Protein AF-0000000083251531 (afdb_homodimer)

Organism: NCBI:txid582686

InterPro domains:
  IPR017792 Urea amidolyase associated protein 1 [TIGR03425] (3-234)
  IPR018959 Domain of unknown function DUF1989 [PF09347] (8-179)

Secondary structure (DSSP, 8-state):
--EEEEEEE-TT-EEEEEE-TTEEEEEEESSTT--EEEEEEETT-TTSBB-HHHHHHHHTBSSB-TT-EEEBTTS-EEEEEEEESSS-BBSSS----HHHHHHHH----HHHHGGG----HHHHHHHHHHHTT--GGG----EEET--EEE-TTSBEEE-TT-S-TT-EEEEEESS-EEEEEE----TT---SS-----EEEEEEEPPPPPTT-TTTTS-HHHHHHHHHHHHHHHHH-/--EEEEEEE-TT-EEEEEE-TTEEEEEEESSTT--EEEEEEETT-TTSBB-HHHHHHHHTBSSB-TT-EEEBTTS-EEEEEEEESSS-BBSSS----HHHHHHHH----HHHHGGG----HHHHHHHHHHHTT--GGG----EEET--EEE-TTSBEEE-TT-S-TT-EEEEEESS-EEEEEE----TT---SS-----EEEEEEEPPPPPTT-TTTTS-HHHHHHHHHHHHHHHHH-

pLDDT: mean 90.86, std 8.74, range [51.09, 98.69]

Structure (mmCIF, N/CA/C/O backbone):
data_AF-0000000083251531-model_v1
#
loop_
_entity.id
_entity.type
_entity.pdbx_description
1 polymer 'DUF1989 domain-containing protein'
#
loop_
_atom_site.group_PDB
_atom_site.id
_atom_site.type_symbol
_atom_site.label_atom_id
_atom_site.label_alt_id
_atom_site.label_comp_id
_atom_site.label_asym_id
_atom_site.label_entity_id
_atom_site.label_seq_id
_atom_site.pdbx_PDB_ins_code
_atom_site.Cartn_x
_atom_site.Cartn_y
_atom_site.Cartn_z
_atom_site.occupancy
_atom_site.B_iso_or_equiv
_atom_site.auth_seq_id
_atom_site.auth_comp_id
_atom_site.auth_asym_id
_atom_site.auth_atom_id
_atom_site.pdbx_PDB_model_num
ATOM 1 N N . MET A 1 1 ? 8.195 30.828 14.789 1 70.19 1 MET A N 1
ATOM 2 C CA . MET A 1 1 ? 7.977 30.672 13.359 1 70.19 1 MET A CA 1
ATOM 3 C C . MET A 1 1 ? 6.547 31.047 12.984 1 70.19 1 MET A C 1
ATOM 5 O O . MET A 1 1 ? 5.598 30.625 13.648 1 70.19 1 MET A O 1
ATOM 9 N N . ASP A 1 2 ? 6.375 32.062 12.141 1 84.94 2 ASP A N 1
ATOM 10 C CA . ASP A 1 2 ? 5.082 32.688 11.883 1 84.94 2 ASP A CA 1
ATOM 11 C C . ASP A 1 2 ? 4.25 31.844 10.914 1 84.94 2 ASP A C 1
ATOM 13 O O . ASP A 1 2 ? 4.781 31.297 9.938 1 84.94 2 ASP A O 1
ATOM 17 N N . VAL A 1 3 ? 2.998 31.719 11.297 1 91.94 3 VAL A N 1
ATOM 18 C CA . VAL A 1 3 ? 2.023 31.016 10.461 1 91.94 3 VAL A CA 1
ATOM 19 C C . VAL A 1 3 ? 1.716 31.859 9.227 1 91.94 3 VAL A C 1
ATOM 21 O O . VAL A 1 3 ? 1.372 33.031 9.336 1 91.94 3 VAL A O 1
ATOM 24 N N . ILE A 1 4 ? 1.889 31.328 8.07 1 92.62 4 ILE A N 1
ATOM 25 C CA . ILE A 1 4 ? 1.668 32 6.789 1 92.62 4 ILE A CA 1
ATOM 26 C C . ILE A 1 4 ? 0.224 31.781 6.34 1 92.62 4 ILE A C 1
ATOM 28 O O . ILE A 1 4 ? -0.345 32.625 5.648 1 92.62 4 ILE A O 1
ATOM 32 N N . TRP A 1 5 ? -0.348 30.703 6.641 1 95.06 5 TRP A N 1
ATOM 33 C CA . TRP A 1 5 ? -1.684 30.281 6.234 1 95.06 5 TRP A CA 1
ATOM 34 C C . TRP A 1 5 ? -2.254 29.266 7.215 1 95.06 5 TRP A C 1
ATOM 36 O O . TRP A 1 5 ? -1.509 28.484 7.812 1 95.06 5 TRP A O 1
ATOM 46 N N . ASN A 1 6 ? -3.535 29.328 7.508 1 96.44 6 ASN A N 1
ATOM 47 C CA . ASN A 1 6 ? -4.16 28.312 8.352 1 96.44 6 ASN A CA 1
ATOM 48 C C . ASN A 1 6 ? -5.617 28.078 7.961 1 96.44 6 ASN A C 1
ATOM 50 O O . ASN A 1 6 ? -6.234 28.922 7.312 1 96.44 6 ASN A O 1
ATOM 54 N N . THR A 1 7 ? -6.125 26.969 8.234 1 97.25 7 THR A N 1
ATOM 55 C CA . THR A 1 7 ? -7.531 26.594 8.086 1 97.25 7 THR A CA 1
ATOM 56 C C . THR A 1 7 ? -7.914 25.5 9.086 1 97.25 7 THR A C 1
ATOM 58 O O . THR A 1 7 ? -7.055 24.969 9.789 1 97.25 7 THR A O 1
ATOM 61 N N . VAL A 1 8 ? -9.148 25.312 9.305 1 97.69 8 VAL A N 1
ATOM 62 C CA . VAL A 1 8 ? -9.672 24.188 10.086 1 97.69 8 VAL A CA 1
ATOM 63 C C . VAL A 1 8 ? -10.5 23.281 9.18 1 97.69 8 VAL A C 1
ATOM 65 O O . VAL A 1 8 ? -11.414 23.734 8.492 1 97.69 8 VAL A O 1
ATOM 68 N N . ILE A 1 9 ? -10.117 22.031 9.125 1 97.38 9 ILE A N 1
ATOM 69 C CA . ILE A 1 9 ? -10.93 21.047 8.43 1 97.38 9 ILE A CA 1
ATOM 70 C C . ILE A 1 9 ? -11.93 20.422 9.398 1 97.38 9 ILE A C 1
ATOM 72 O O . ILE A 1 9 ? -11.547 19.656 10.297 1 97.38 9 ILE A O 1
ATOM 76 N N . GLU A 1 10 ? -13.164 20.703 9.188 1 95.75 10 GLU A N 1
ATOM 77 C CA . GLU A 1 10 ? -14.219 20.203 10.062 1 95.75 10 GLU A CA 1
ATOM 78 C C . GLU A 1 10 ? -14.414 18.703 9.883 1 95.75 10 GLU A C 1
ATOM 80 O O . GLU A 1 10 ? -13.914 18.125 8.922 1 95.75 10 GLU A O 1
ATOM 85 N N . ALA A 1 11 ? -15.141 18.094 10.852 1 93.62 11 ALA A N 1
ATOM 86 C CA . ALA A 1 11 ? -15.477 16.672 10.75 1 93.62 11 ALA A CA 1
ATOM 87 C C . ALA A 1 11 ? -16.094 16.359 9.391 1 93.62 11 ALA A C 1
ATOM 89 O O . ALA A 1 11 ? -17.031 17.031 8.953 1 93.62 11 ALA A O 1
ATOM 90 N N . GLY A 1 12 ? -15.484 15.383 8.734 1 94 12 GLY A N 1
ATOM 91 C CA . GLY A 1 12 ? -15.992 14.992 7.426 1 94 12 GLY A CA 1
ATOM 92 C C . GLY A 1 12 ? -15.477 15.875 6.305 1 94 12 GLY A C 1
ATOM 93 O O . GLY A 1 12 ? -15.664 15.555 5.125 1 94 12 GLY A O 1
ATOM 94 N N . GLY A 1 13 ? -14.75 16.891 6.629 1 94.94 13 GLY A N 1
ATOM 95 C CA . GLY A 1 13 ? -14.297 17.859 5.641 1 94.94 13 GLY A CA 1
ATOM 96 C C . GLY A 1 13 ? -13.125 17.359 4.812 1 94.94 13 GLY A C 1
ATOM 97 O O . GLY A 1 13 ? -12.602 16.281 5.059 1 94.94 13 GLY A O 1
ATOM 98 N N . LYS A 1 14 ? -12.758 18.125 3.781 1 97 14 LYS A N 1
ATOM 99 C CA . LYS A 1 14 ? -11.656 17.844 2.869 1 97 14 LYS A CA 1
ATOM 100 C C . LYS A 1 14 ? -10.93 19.141 2.473 1 97 14 LYS A C 1
ATOM 102 O O . LYS A 1 14 ? -11.477 20.234 2.631 1 97 14 LYS A O 1
ATOM 107 N N . TRP A 1 15 ? -9.75 18.984 2.02 1 96.38 15 TRP A N 1
ATOM 108 C CA . TRP A 1 15 ? -8.961 20.125 1.553 1 96.38 15 TRP A CA 1
ATOM 109 C C . TRP A 1 15 ? -7.812 19.656 0.665 1 96.38 15 TRP A C 1
ATOM 111 O O . TRP A 1 15 ? -7.273 18.562 0.859 1 96.38 15 TRP A O 1
ATOM 121 N N . SER A 1 16 ? -7.465 20.422 -0.332 1 97.12 16 SER A N 1
ATOM 122 C CA . SER A 1 16 ? -6.258 20.172 -1.119 1 97.12 16 SER A CA 1
ATOM 123 C C . SER A 1 16 ? -5.543 21.484 -1.439 1 97.12 16 SER A C 1
ATOM 125 O O . SER A 1 16 ? -6.172 22.547 -1.524 1 97.12 16 SER A O 1
ATOM 127 N N . GLY A 1 17 ? -4.238 21.391 -1.569 1 95.75 17 GLY A N 1
ATOM 128 C CA . GLY A 1 17 ? -3.461 22.578 -1.898 1 95.75 17 GLY A CA 1
ATOM 129 C C . GLY A 1 17 ? -2.045 22.266 -2.338 1 95.75 17 GLY A C 1
ATOM 130 O O . GLY A 1 17 ? -1.469 21.25 -1.91 1 95.75 17 GLY A O 1
ATOM 131 N N . ARG A 1 18 ? -1.569 23.125 -3.174 1 96.56 18 ARG A N 1
ATOM 132 C CA . ARG A 1 18 ? -0.159 23.062 -3.543 1 96.56 18 ARG A CA 1
ATOM 133 C C . ARG A 1 18 ? 0.705 23.781 -2.51 1 96.56 18 ARG A C 1
ATOM 135 O O . ARG A 1 18 ? 0.4 24.906 -2.109 1 96.56 18 ARG A O 1
ATOM 142 N N . ILE A 1 19 ? 1.673 23.094 -2.045 1 97.12 19 ILE A N 1
ATOM 143 C CA . ILE A 1 19 ? 2.576 23.656 -1.041 1 97.12 19 ILE A CA 1
ATOM 144 C C . ILE A 1 19 ? 4.012 23.594 -1.558 1 97.12 19 ILE A C 1
ATOM 146 O O . ILE A 1 19 ? 4.484 22.547 -1.991 1 97.12 19 ILE A O 1
ATOM 150 N N . SER A 1 20 ? 4.691 24.672 -1.436 1 96.62 20 SER A N 1
ATOM 151 C CA . SER A 1 20 ? 6.062 24.766 -1.937 1 96.62 20 SER A CA 1
ATOM 152 C C . SER A 1 20 ? 7.023 23.984 -1.04 1 96.62 20 SER A C 1
ATOM 154 O O . SER A 1 20 ? 6.746 23.781 0.142 1 96.62 20 SER A O 1
ATOM 156 N N . ARG A 1 21 ? 8.109 23.609 -1.673 1 96.88 21 ARG A N 1
ATOM 157 C CA . ARG A 1 21 ? 9.219 23.047 -0.913 1 96.88 21 ARG A CA 1
ATOM 158 C C . ARG A 1 21 ? 9.68 24.016 0.183 1 96.88 21 ARG A C 1
ATOM 160 O O . ARG A 1 21 ? 9.656 25.234 -0.001 1 96.88 21 ARG A O 1
ATOM 167 N N . GLY A 1 22 ? 10.031 23.469 1.312 1 96.44 22 GLY A N 1
ATOM 168 C CA . GLY A 1 22 ? 10.586 24.281 2.393 1 96.44 22 GLY A CA 1
ATOM 169 C C . GLY A 1 22 ? 9.523 24.891 3.283 1 96.44 22 GLY A C 1
ATOM 170 O O . GLY A 1 22 ? 9.711 25.984 3.812 1 96.44 22 GLY A O 1
ATOM 171 N N . LYS A 1 23 ? 8.398 24.312 3.35 1 97.75 23 LYS A N 1
ATOM 172 C CA . LYS A 1 23 ? 7.336 24.734 4.254 1 97.75 23 LYS A CA 1
ATOM 173 C C . LYS A 1 23 ? 7.09 23.703 5.34 1 97.75 23 LYS A C 1
ATOM 175 O O . LYS A 1 23 ? 7.434 22.531 5.176 1 97.75 23 LYS A O 1
ATOM 180 N N . LEU A 1 24 ? 6.586 24.156 6.461 1 98.19 24 LEU A N 1
ATOM 181 C CA . LEU A 1 24 ? 6.07 23.266 7.5 1 98.19 24 LEU A CA 1
ATOM 182 C C . LEU A 1 24 ? 4.555 23.141 7.41 1 98.19 24 LEU A C 1
ATOM 184 O O . LEU A 1 24 ? 3.852 24.156 7.293 1 98.19 24 LEU A O 1
ATOM 188 N N . LEU A 1 25 ? 4.055 21.984 7.375 1 98.25 25 LEU A N 1
ATOM 189 C CA . LEU A 1 25 ? 2.637 21.656 7.496 1 98.25 25 LEU A CA 1
ATOM 190 C C . LEU A 1 25 ? 2.328 21.078 8.867 1 98.25 25 LEU A C 1
ATOM 192 O O . LEU A 1 25 ? 2.592 19.906 9.117 1 98.25 25 LEU A O 1
ATOM 196 N N . ARG A 1 26 ? 1.769 21.906 9.688 1 98.5 26 ARG A N 1
ATOM 197 C CA . ARG A 1 26 ? 1.453 21.469 11.047 1 98.5 26 ARG A CA 1
ATOM 198 C C . ARG A 1 26 ? -0.025 21.125 11.18 1 98.5 26 ARG A C 1
ATOM 200 O O . ARG A 1 26 ? -0.892 21.922 10.836 1 98.5 26 ARG A O 1
ATOM 207 N N . PHE A 1 27 ? -0.308 19.922 11.602 1 98.62 27 PHE A N 1
ATOM 208 C CA . PHE A 1 27 ? -1.657 19.453 11.898 1 98.62 27 PHE A CA 1
ATOM 209 C C . PHE A 1 27 ? -1.883 19.344 13.398 1 98.62 27 PHE A C 1
ATOM 211 O O . PHE A 1 27 ? -1.073 18.75 14.109 1 98.62 27 PHE A O 1
ATOM 218 N N . THR A 1 28 ? -2.951 19.891 13.883 1 98.38 28 THR A N 1
ATOM 219 C CA . THR A 1 28 ? -3.277 19.828 15.305 1 98.38 28 THR A CA 1
ATOM 220 C C . THR A 1 28 ? -4.699 19.312 15.516 1 98.38 28 THR A C 1
ATOM 222 O O . THR A 1 28 ? -5.652 19.875 14.977 1 98.38 28 THR A O 1
ATOM 225 N N . ALA A 1 29 ? -4.781 18.25 16.25 1 97.12 29 ALA A N 1
ATOM 226 C CA . ALA A 1 29 ? -6.098 17.75 16.641 1 97.12 29 ALA A CA 1
ATOM 227 C C . ALA A 1 29 ? -6.73 18.641 17.703 1 97.12 29 ALA A C 1
ATOM 229 O O . ALA A 1 29 ? -6.199 18.766 18.812 1 97.12 29 ALA A O 1
ATOM 230 N N . THR A 1 30 ? -7.887 19.172 17.422 1 95.06 30 THR A N 1
ATOM 231 C CA . THR A 1 30 ? -8.523 20.062 18.375 1 95.06 30 THR A CA 1
ATOM 232 C C . THR A 1 30 ? -9.188 19.281 19.5 1 95.06 30 THR A C 1
ATOM 234 O O . THR A 1 30 ? -9.312 19.766 20.625 1 95.06 30 THR A O 1
ATOM 237 N N . GLU A 1 31 ? -9.617 18.078 19.25 1 94.88 31 GLU A N 1
ATOM 238 C CA . GLU A 1 31 ? -10.203 17.141 20.203 1 94.88 31 GLU A CA 1
ATOM 239 C C . GLU A 1 31 ? -9.547 15.758 20.094 1 94.88 31 GLU A C 1
ATOM 241 O O . GLU A 1 31 ? -8.766 15.508 19.172 1 94.88 31 GLU A O 1
ATOM 246 N N . ALA A 1 32 ? -9.82 14.922 21.156 1 94.44 32 ALA A N 1
ATOM 247 C CA . ALA A 1 32 ? -9.305 13.555 21.125 1 94.44 32 ALA A CA 1
ATOM 248 C C . ALA A 1 32 ? -9.977 12.734 20.031 1 94.44 32 ALA A C 1
ATOM 250 O O . ALA A 1 32 ? -11.117 13.008 19.656 1 94.44 32 ALA A O 1
ATOM 251 N N . GLY A 1 33 ? -9.234 11.781 19.516 1 93.12 33 GLY A N 1
ATOM 252 C CA . GLY A 1 33 ? -9.82 10.82 18.594 1 93.12 33 GLY A CA 1
ATOM 253 C C . GLY A 1 33 ? -9.742 11.258 17.141 1 93.12 33 GLY A C 1
ATOM 254 O O . GLY A 1 33 ? -10.508 10.773 16.312 1 93.12 33 GLY A O 1
ATOM 255 N N . ALA A 1 34 ? -8.883 12.148 16.812 1 95.56 34 ALA A N 1
ATOM 256 C CA . ALA A 1 34 ? -8.75 12.664 15.445 1 95.56 34 ALA A CA 1
ATOM 257 C C . ALA A 1 34 ? -8.164 11.609 14.516 1 95.56 34 ALA A C 1
ATOM 259 O O . ALA A 1 34 ? -7.406 10.742 14.945 1 95.56 34 ALA A O 1
ATOM 260 N N . ASN A 1 35 ? -8.562 11.633 13.305 1 97.06 35 ASN A N 1
ATOM 261 C CA . ASN A 1 35 ? -7.953 10.969 12.148 1 97.06 35 ASN A CA 1
ATOM 262 C C . ASN A 1 35 ? -7.965 11.867 10.914 1 97.06 35 ASN A C 1
ATOM 264 O O . ASN A 1 35 ? -9.016 12.391 10.531 1 97.06 35 ASN A O 1
ATOM 268 N N . LEU A 1 36 ? -6.859 12.039 10.32 1 98.12 36 LEU A N 1
ATOM 269 C CA . LEU A 1 36 ? -6.746 12.82 9.094 1 98.12 36 LEU A CA 1
ATOM 270 C C . LEU A 1 36 ? -5.969 12.055 8.031 1 98.12 36 LEU A C 1
ATOM 272 O O . LEU A 1 36 ? -4.77 11.82 8.18 1 98.12 36 LEU A O 1
ATOM 276 N N . ALA A 1 37 ? -6.699 11.672 6.938 1 97.81 37 ALA A N 1
ATOM 277 C CA . ALA A 1 37 ? -6.055 10.953 5.84 1 97.81 37 ALA A CA 1
ATOM 278 C C . ALA A 1 37 ? -5.363 11.922 4.883 1 97.81 37 ALA A C 1
ATOM 280 O O . ALA A 1 37 ? -5.953 12.922 4.473 1 97.81 37 ALA A O 1
ATOM 281 N N . LEU A 1 38 ? -4.125 11.555 4.5 1 98.19 38 LEU A N 1
ATOM 282 C CA . LEU A 1 38 ? -3.287 12.43 3.688 1 98.19 38 LEU A CA 1
ATOM 283 C C . LEU A 1 38 ? -2.764 11.695 2.459 1 98.19 38 LEU A C 1
ATOM 285 O O . LEU A 1 38 ? -2.225 10.594 2.572 1 98.19 38 LEU A O 1
ATOM 289 N N . MET A 1 39 ? -2.975 12.273 1.289 1 96.62 39 MET A N 1
ATOM 290 C CA . MET A 1 39 ? -2.275 11.906 0.06 1 96.62 39 MET A CA 1
ATOM 291 C C . MET A 1 39 ? -1.286 12.992 -0.348 1 96.62 39 MET A C 1
ATOM 293 O O . MET A 1 39 ? -1.575 14.18 -0.215 1 96.62 39 MET A O 1
ATOM 297 N N . LEU A 1 40 ? -0.139 12.539 -0.837 1 96.94 40 LEU A N 1
ATOM 298 C CA . LEU A 1 40 ? 0.883 13.477 -1.28 1 96.94 40 LEU A CA 1
ATOM 299 C C . LEU A 1 40 ? 1.337 13.164 -2.701 1 96.94 40 LEU A C 1
ATOM 301 O O . LEU A 1 40 ? 1.586 12 -3.031 1 96.94 40 LEU A O 1
ATOM 305 N N . TYR A 1 41 ? 1.42 14.203 -3.525 1 95.44 41 TYR A N 1
ATOM 306 C CA . TYR A 1 41 ? 1.917 14.133 -4.895 1 95.44 41 TYR A CA 1
ATOM 307 C C . TYR A 1 41 ? 3.01 15.164 -5.137 1 95.44 41 TYR A C 1
ATOM 309 O O . TYR A 1 41 ? 3.053 16.203 -4.469 1 95.44 41 TYR A O 1
ATOM 317 N N . ASN A 1 42 ? 3.902 14.828 -6.059 1 95.19 42 ASN A N 1
ATOM 318 C CA . ASN A 1 42 ? 4.73 15.875 -6.637 1 95.19 42 ASN A CA 1
ATOM 319 C C . ASN A 1 42 ? 3.893 16.906 -7.395 1 95.19 42 ASN A C 1
ATOM 321 O O . ASN A 1 42 ? 3.246 16.562 -8.391 1 95.19 42 ASN A O 1
ATOM 325 N N . ALA A 1 43 ? 3.922 18.125 -6.941 1 94.81 43 ALA A N 1
ATOM 326 C CA . ALA A 1 43 ? 3.055 19.156 -7.512 1 94.81 43 ALA A CA 1
ATOM 327 C C . ALA A 1 43 ? 3.408 19.422 -8.977 1 94.81 43 ALA A C 1
ATOM 329 O O . ALA A 1 43 ? 2.549 19.812 -9.758 1 94.81 43 ALA A O 1
ATOM 330 N N . ASP A 1 44 ? 4.578 19.219 -9.391 1 92.12 44 ASP A N 1
ATOM 331 C CA . ASP A 1 44 ? 5.035 19.547 -10.734 1 92.12 44 ASP A CA 1
ATOM 332 C C . ASP A 1 44 ? 4.875 18.344 -11.672 1 92.12 44 ASP A C 1
ATOM 334 O O . ASP A 1 44 ? 4.957 18.484 -12.891 1 92.12 44 ASP A O 1
ATOM 338 N N . ASP A 1 45 ? 4.719 17.219 -11.188 1 90.62 45 ASP A N 1
ATOM 339 C CA . ASP A 1 45 ? 4.469 15.977 -11.906 1 90.62 45 ASP A CA 1
ATOM 340 C C . ASP A 1 45 ? 3.582 15.039 -11.086 1 90.62 45 ASP A C 1
ATOM 342 O O . ASP A 1 45 ? 4.082 14.164 -10.383 1 90.62 45 ASP A O 1
ATOM 346 N N . LEU A 1 46 ? 2.346 15.062 -11.312 1 89.62 46 LEU A N 1
ATOM 347 C CA . LEU A 1 46 ? 1.365 14.414 -10.453 1 89.62 46 LEU A CA 1
ATOM 348 C C . LEU A 1 46 ? 1.413 12.898 -10.625 1 89.62 46 LEU A C 1
ATOM 350 O O . LEU A 1 46 ? 0.75 12.164 -9.891 1 89.62 46 LEU A O 1
ATOM 354 N N . THR A 1 47 ? 2.279 12.453 -11.5 1 82.81 47 THR A N 1
ATOM 355 C CA . THR A 1 47 ? 2.457 11.008 -11.633 1 82.81 47 THR A CA 1
ATOM 356 C C . THR A 1 47 ? 3.387 10.477 -10.547 1 82.81 47 THR A C 1
ATOM 358 O O . THR A 1 47 ? 3.418 9.273 -10.289 1 82.81 47 THR A O 1
ATOM 361 N N . GLU A 1 48 ? 4.234 11.32 -9.977 1 89.56 48 GLU A N 1
ATOM 362 C CA . GLU A 1 48 ? 5.047 10.969 -8.82 1 89.56 48 GLU A CA 1
ATOM 363 C C . GLU A 1 48 ? 4.277 11.188 -7.52 1 89.56 48 GLU A C 1
ATOM 365 O O . GLU A 1 48 ? 3.834 12.297 -7.23 1 89.56 48 GLU A O 1
ATOM 370 N N . ARG A 1 49 ? 4.109 10.117 -6.777 1 92.56 49 ARG A N 1
ATOM 371 C CA . ARG A 1 49 ? 3.203 10.148 -5.637 1 92.56 49 ARG A CA 1
ATOM 372 C C . ARG A 1 49 ? 3.762 9.344 -4.469 1 92.56 49 ARG A C 1
ATOM 374 O O . ARG A 1 49 ? 4.699 8.562 -4.637 1 92.56 49 ARG A O 1
ATOM 381 N N . TYR A 1 50 ? 3.174 9.586 -3.328 1 94.19 50 TYR A N 1
ATOM 382 C CA . TYR A 1 50 ? 3.516 8.828 -2.131 1 94.19 50 TYR A CA 1
ATOM 383 C C . TYR A 1 50 ? 3.443 7.332 -2.398 1 94.19 50 TYR A C 1
ATOM 385 O O . TYR A 1 50 ? 2.457 6.84 -2.953 1 94.19 50 TYR A O 1
ATOM 393 N N . ASN A 1 51 ? 4.477 6.711 -2.008 1 89.88 51 ASN A N 1
ATOM 394 C CA . ASN A 1 51 ? 4.566 5.262 -2.133 1 89.88 51 ASN A CA 1
ATOM 395 C C . ASN A 1 51 ? 4.73 4.59 -0.773 1 89.88 51 ASN A C 1
ATOM 397 O O . ASN A 1 51 ? 5.82 4.605 -0.198 1 89.88 51 ASN A O 1
ATOM 401 N N . MET A 1 52 ? 3.664 3.922 -0.299 1 91.56 52 MET A N 1
ATOM 402 C CA . MET A 1 52 ? 3.629 3.34 1.04 1 91.56 52 MET A CA 1
ATOM 403 C C . MET A 1 52 ? 4.691 2.26 1.193 1 91.56 52 MET A C 1
ATOM 405 O O . MET A 1 52 ? 5.492 2.297 2.133 1 91.56 52 MET A O 1
ATOM 409 N N . PRO A 1 53 ? 4.824 1.28 0.308 1 86.62 53 PRO A N 1
ATOM 410 C CA . PRO A 1 53 ? 5.828 0.23 0.496 1 86.62 53 PRO A CA 1
ATOM 411 C C . PRO A 1 53 ? 7.25 0.778 0.542 1 86.62 53 PRO A C 1
ATOM 413 O O . PRO A 1 53 ? 8.055 0.351 1.377 1 86.62 53 PRO A O 1
ATOM 416 N N . ASP A 1 54 ? 7.594 1.71 -0.349 1 87.75 54 ASP A N 1
ATOM 417 C CA . ASP A 1 54 ? 8.93 2.291 -0.359 1 87.75 54 ASP A CA 1
ATOM 418 C C . ASP A 1 54 ? 9.219 3.029 0.947 1 87.75 54 ASP A C 1
ATOM 420 O O . ASP A 1 54 ? 10.344 2.973 1.463 1 87.75 54 ASP A O 1
ATOM 424 N N . THR A 1 55 ? 8.195 3.73 1.413 1 93.56 55 THR A N 1
ATOM 425 C CA . THR A 1 55 ? 8.328 4.453 2.672 1 93.56 55 THR A CA 1
ATOM 426 C C . THR A 1 55 ? 8.594 3.486 3.824 1 93.56 55 THR A C 1
ATOM 428 O O . THR A 1 55 ? 9.492 3.707 4.633 1 93.56 55 THR A O 1
ATOM 431 N N . LEU A 1 56 ? 7.895 2.439 3.842 1 91.69 56 LEU A N 1
ATOM 432 C CA . LEU A 1 56 ? 7.957 1.51 4.965 1 91.69 56 LEU A CA 1
ATOM 433 C C . LEU A 1 56 ? 9.219 0.653 4.891 1 91.69 56 LEU A C 1
ATOM 435 O O . LEU A 1 56 ? 9.969 0.563 5.863 1 91.69 56 LEU A O 1
ATOM 439 N N . LYS A 1 57 ? 9.5 0.055 3.777 1 87 57 LYS A N 1
ATOM 440 C CA . LYS A 1 57 ? 10.633 -0.861 3.67 1 87 57 LYS A CA 1
ATOM 441 C C . LYS A 1 57 ? 11.953 -0.121 3.836 1 87 57 LYS A C 1
ATOM 443 O O . LYS A 1 57 ? 12.891 -0.643 4.445 1 87 57 LYS A O 1
ATOM 448 N N . ALA A 1 58 ? 12.039 1.113 3.25 1 87.5 58 ALA A N 1
ATOM 449 C CA . ALA A 1 58 ? 13.281 1.882 3.348 1 87.5 58 ALA A CA 1
ATOM 450 C C . ALA A 1 58 ? 13.602 2.221 4.801 1 87.5 58 ALA A C 1
ATOM 452 O O . ALA A 1 58 ? 14.773 2.324 5.176 1 87.5 58 ALA A O 1
ATOM 453 N N . GLN A 1 59 ? 12.555 2.305 5.57 1 91.5 59 GLN A N 1
ATOM 454 C CA . GLN A 1 59 ? 12.758 2.775 6.938 1 91.5 59 GLN A CA 1
ATOM 455 C C . GLN A 1 59 ? 12.477 1.671 7.949 1 91.5 59 GLN A C 1
ATOM 457 O O . GLN A 1 59 ? 12.461 1.916 9.156 1 91.5 59 GLN A O 1
ATOM 462 N N . TYR A 1 60 ? 12.172 0.495 7.523 1 89.25 60 TYR A N 1
ATOM 463 C CA . TYR A 1 60 ? 11.961 -0.715 8.312 1 89.25 60 TYR A CA 1
ATOM 464 C C . TYR A 1 60 ? 10.906 -0.489 9.383 1 89.25 60 TYR A C 1
ATOM 466 O O . TYR A 1 60 ? 11.109 -0.83 10.547 1 89.25 60 TYR A O 1
ATOM 474 N N . THR A 1 61 ? 9.844 0.098 8.992 1 90.94 61 THR A N 1
ATOM 475 C CA . THR A 1 61 ? 8.789 0.417 9.945 1 90.94 61 THR A CA 1
ATOM 476 C C . THR A 1 61 ? 7.418 0.124 9.352 1 90.94 61 THR A C 1
ATOM 478 O O . THR A 1 61 ? 7.258 0.104 8.125 1 90.94 61 THR A O 1
ATOM 481 N N . ALA A 1 62 ? 6.445 -0.147 10.273 1 89.81 62 ALA A N 1
ATOM 482 C CA . ALA A 1 62 ? 5.062 -0.325 9.844 1 89.81 62 ALA A CA 1
ATOM 483 C C . ALA A 1 62 ? 4.195 0.851 10.281 1 89.81 62 ALA A C 1
ATOM 485 O O . ALA A 1 62 ? 2.965 0.783 10.219 1 89.81 62 ALA A O 1
ATOM 486 N N . HIS A 1 63 ? 4.809 1.841 10.875 1 94.06 63 HIS A N 1
ATOM 487 C CA . HIS A 1 63 ? 4.148 3.08 11.266 1 94.06 63 HIS A CA 1
ATOM 488 C C . HIS A 1 63 ? 5.062 4.281 11.055 1 94.06 63 HIS A C 1
ATOM 490 O O . HIS A 1 63 ? 6.242 4.121 10.727 1 94.06 63 HIS A O 1
ATOM 496 N N . LEU A 1 64 ? 4.465 5.461 11.188 1 96.88 64 LEU A N 1
ATOM 497 C CA . LEU A 1 64 ? 5.27 6.656 10.961 1 96.88 64 LEU A CA 1
ATOM 498 C C . LEU A 1 64 ? 5.281 7.547 12.195 1 96.88 64 LEU A C 1
ATOM 500 O O . LEU A 1 64 ? 4.297 7.602 12.938 1 96.88 64 LEU A O 1
ATOM 504 N N . THR A 1 65 ? 6.328 8.18 12.453 1 97.81 65 THR A N 1
ATOM 505 C CA . THR A 1 65 ? 6.535 9.141 13.531 1 97.81 65 THR A CA 1
ATOM 506 C C . THR A 1 65 ? 7.691 10.086 13.195 1 97.81 65 THR A C 1
ATOM 508 O O . THR A 1 65 ? 8.242 10.039 12.094 1 97.81 65 THR A O 1
ATOM 511 N N . ALA A 1 66 ? 7.988 10.984 14.133 1 98.25 66 ALA A N 1
ATOM 512 C CA . ALA A 1 66 ? 9.086 11.914 13.914 1 98.25 66 ALA A CA 1
ATOM 513 C C . ALA A 1 66 ? 10.352 11.188 13.477 1 98.25 66 ALA A C 1
ATOM 515 O O . ALA A 1 66 ? 10.695 10.141 14.039 1 98.25 66 ALA A O 1
ATOM 516 N N . GLY A 1 67 ? 11.008 11.742 12.453 1 97.88 67 GLY A N 1
ATOM 517 C CA . GLY A 1 67 ? 12.203 11.125 11.898 1 97.88 67 GLY A CA 1
ATOM 518 C C . GLY A 1 67 ? 11.945 10.375 10.609 1 97.88 67 GLY A C 1
ATOM 519 O O . GLY A 1 67 ? 12.859 10.203 9.797 1 97.88 67 GLY A O 1
ATOM 520 N N . HIS A 1 68 ? 10.773 9.938 10.375 1 97.62 68 HIS A N 1
ATOM 521 C CA . HIS A 1 68 ? 10.438 9.219 9.148 1 97.62 68 HIS A CA 1
ATOM 522 C C . HIS A 1 68 ? 10.164 10.188 8 1 97.62 68 HIS A C 1
ATOM 524 O O . HIS A 1 68 ? 9.789 11.344 8.234 1 97.62 68 HIS A O 1
ATOM 530 N N . THR A 1 69 ? 10.398 9.695 6.809 1 97.94 69 THR A N 1
ATOM 531 C CA . THR A 1 69 ? 10.109 10.453 5.594 1 97.94 69 THR A CA 1
ATOM 532 C C . THR A 1 69 ? 9.047 9.75 4.758 1 97.94 69 THR A C 1
ATOM 534 O O . THR A 1 69 ? 8.93 8.523 4.797 1 97.94 69 THR A O 1
ATOM 537 N N . LEU A 1 70 ? 8.234 10.523 4.129 1 97.94 70 LEU A N 1
ATOM 538 C CA . LEU A 1 70 ? 7.289 10.031 3.137 1 97.94 70 LEU A CA 1
ATOM 539 C C . LEU A 1 70 ? 7.914 10.016 1.747 1 97.94 70 LEU A C 1
ATOM 541 O O . LEU A 1 70 ? 8.164 11.078 1.162 1 97.94 70 LEU A O 1
ATOM 545 N N . MET A 1 71 ? 8.07 8.82 1.214 1 95.19 71 MET A N 1
ATOM 546 C CA . MET A 1 71 ? 8.812 8.648 -0.029 1 95.19 71 MET A CA 1
ATOM 547 C C . MET A 1 71 ? 7.867 8.539 -1.22 1 95.19 71 MET A C 1
ATOM 549 O O . MET A 1 71 ? 6.762 8.008 -1.093 1 95.19 71 MET A O 1
ATOM 553 N N . SER A 1 72 ? 8.383 9.016 -2.359 1 92.81 72 SER A N 1
ATOM 554 C CA . SER A 1 72 ? 7.664 8.836 -3.613 1 92.81 72 SER A CA 1
ATOM 555 C C . SER A 1 72 ? 8.062 7.531 -4.297 1 92.81 72 SER A C 1
ATOM 557 O O . SER A 1 72 ? 9 6.859 -3.867 1 92.81 72 SER A O 1
ATOM 559 N N . ASP A 1 73 ? 7.363 7.223 -5.387 1 84.62 73 ASP A N 1
ATOM 560 C CA . ASP A 1 73 ? 7.652 6.023 -6.164 1 84.62 73 ASP A CA 1
ATOM 561 C C . ASP A 1 73 ? 8.898 6.219 -7.031 1 84.62 73 ASP A C 1
ATOM 563 O O . ASP A 1 73 ? 9.352 5.281 -7.688 1 84.62 73 ASP A O 1
ATOM 567 N N . ASN A 1 74 ? 9.547 7.391 -6.965 1 85.12 74 ASN A N 1
ATOM 568 C CA . ASN A 1 74 ? 10.805 7.637 -7.656 1 85.12 74 ASN A CA 1
ATOM 569 C C . ASN A 1 74 ? 11.984 7.688 -6.684 1 85.12 74 ASN A C 1
ATOM 571 O O . ASN A 1 74 ? 13.07 8.141 -7.039 1 85.12 74 ASN A O 1
ATOM 575 N N . GLY A 1 75 ? 11.695 7.312 -5.441 1 88.56 75 GLY A N 1
ATOM 576 C CA . GLY A 1 75 ? 12.758 7.227 -4.453 1 88.56 75 GLY A CA 1
ATOM 577 C C . GLY A 1 75 ? 13.148 8.57 -3.875 1 88.56 75 GLY A C 1
ATOM 578 O O . GLY A 1 75 ? 14.25 8.742 -3.359 1 88.56 75 GLY A O 1
ATOM 579 N N . ARG A 1 76 ? 12.273 9.523 -3.994 1 93.94 76 ARG A N 1
ATOM 580 C CA . ARG A 1 76 ? 12.523 10.859 -3.455 1 93.94 76 ARG A CA 1
ATOM 581 C C . ARG A 1 76 ? 11.688 11.109 -2.205 1 93.94 76 ARG A C 1
ATOM 583 O O . ARG A 1 76 ? 10.758 10.352 -1.91 1 93.94 76 ARG A O 1
ATOM 590 N N . VAL A 1 77 ? 12.109 12.133 -1.456 1 97.31 77 VAL A N 1
ATOM 591 C CA . VAL A 1 77 ? 11.383 12.5 -0.245 1 97.31 77 VAL A CA 1
ATOM 592 C C . VAL A 1 77 ? 10.375 13.602 -0.562 1 97.31 77 VAL A C 1
ATOM 594 O O . VAL A 1 77 ? 10.758 14.727 -0.908 1 97.31 77 VAL A O 1
ATOM 597 N N . LEU A 1 78 ? 9.109 13.25 -0.449 1 98.06 78 LEU A N 1
ATOM 598 C CA . LEU A 1 78 ? 8.078 14.273 -0.6 1 98.06 78 LEU A CA 1
ATOM 599 C C . LEU A 1 78 ? 8.023 15.172 0.63 1 98.06 78 LEU A C 1
ATOM 601 O O . LEU A 1 78 ? 7.988 16.391 0.507 1 98.06 78 LEU A O 1
ATOM 605 N N . ALA A 1 79 ? 8.023 14.586 1.791 1 98.56 79 ALA A N 1
ATOM 606 C CA . ALA A 1 79 ? 7.977 15.297 3.068 1 98.56 79 ALA A CA 1
ATOM 607 C C . ALA A 1 79 ? 8.602 14.461 4.18 1 98.56 79 ALA A C 1
ATOM 609 O O . ALA A 1 79 ? 8.703 13.234 4.066 1 98.56 79 ALA A O 1
ATOM 610 N N . GLY A 1 80 ? 9.086 15.109 5.184 1 98.44 80 GLY A N 1
ATOM 611 C CA . GLY A 1 80 ? 9.547 14.461 6.406 1 98.44 80 GLY A CA 1
ATOM 612 C C . GLY A 1 80 ? 8.734 14.867 7.629 1 98.44 80 GLY A C 1
ATOM 613 O O . GLY A 1 80 ? 8.258 16 7.719 1 98.44 80 GLY A O 1
ATOM 614 N N . ILE A 1 81 ? 8.547 13.93 8.508 1 98.62 81 ILE A N 1
ATOM 615 C CA . ILE A 1 81 ? 7.91 14.258 9.773 1 98.62 81 ILE A CA 1
ATOM 616 C C . ILE A 1 81 ? 8.953 14.82 10.742 1 98.62 81 ILE A C 1
ATOM 618 O O . ILE A 1 81 ? 9.758 14.062 11.305 1 98.62 81 ILE A O 1
ATOM 622 N N . VAL A 1 82 ? 8.859 16.094 11.07 1 98.25 82 VAL A N 1
ATOM 623 C CA . VAL A 1 82 ? 9.938 16.734 11.812 1 98.25 82 VAL A CA 1
ATOM 624 C C . VAL A 1 82 ? 9.539 16.891 13.281 1 98.25 82 VAL A C 1
ATOM 626 O O . VAL A 1 82 ? 10.391 17.125 14.141 1 98.25 82 VAL A O 1
ATOM 629 N N . GLN A 1 83 ? 8.32 16.828 13.547 1 98.19 83 GLN A N 1
ATOM 630 C CA . GLN A 1 83 ? 7.82 16.906 14.914 1 98.19 83 GLN A CA 1
ATOM 631 C C . GLN A 1 83 ? 6.559 16.062 15.086 1 98.19 83 GLN A C 1
ATOM 633 O O . GLN A 1 83 ? 5.699 16.047 14.203 1 98.19 83 GLN A O 1
ATOM 638 N N . ASP A 1 84 ? 6.398 15.359 16.172 1 98.44 84 ASP A N 1
ATOM 639 C CA . ASP A 1 84 ? 5.25 14.5 16.453 1 98.44 84 ASP A CA 1
ATOM 640 C C . ASP A 1 84 ? 5.039 14.336 17.953 1 98.44 84 ASP A C 1
ATOM 642 O O . ASP A 1 84 ? 5.961 13.961 18.688 1 98.44 84 ASP A O 1
ATOM 646 N N . ASP A 1 85 ? 3.834 14.539 18.422 1 98.12 85 ASP A N 1
ATOM 647 C CA . ASP A 1 85 ? 3.51 14.422 19.844 1 98.12 85 ASP A CA 1
ATOM 648 C C . ASP A 1 85 ? 3.002 13.023 20.172 1 98.12 85 ASP A C 1
ATOM 650 O O . ASP A 1 85 ? 2.842 12.672 21.344 1 98.12 85 ASP A O 1
ATOM 654 N N . LEU A 1 86 ? 2.723 12.164 19.234 1 96.88 86 LEU A N 1
ATOM 655 C CA . LEU A 1 86 ? 1.971 10.938 19.469 1 96.88 86 LEU A CA 1
ATOM 656 C C . LEU A 1 86 ? 2.869 9.711 19.328 1 96.88 86 LEU A C 1
ATOM 658 O O . LEU A 1 86 ? 2.617 8.672 19.938 1 96.88 86 LEU A O 1
ATOM 662 N N . GLY A 1 87 ? 3.795 9.781 18.359 1 96.31 87 GLY A N 1
ATOM 663 C CA . GLY A 1 87 ? 4.746 8.695 18.203 1 96.31 87 GLY A CA 1
ATOM 664 C C . GLY A 1 87 ? 4.273 7.617 17.25 1 96.31 87 GLY A C 1
ATOM 665 O O . GLY A 1 87 ? 5.02 6.691 16.922 1 96.31 87 GLY A O 1
ATOM 666 N N . TRP A 1 88 ? 3.059 7.711 16.766 1 96.75 88 TRP A N 1
ATOM 667 C CA . TRP A 1 88 ? 2.512 6.676 15.898 1 96.75 88 TRP A CA 1
ATOM 668 C C . TRP A 1 88 ? 1.442 7.254 14.977 1 96.75 88 TRP A C 1
ATOM 670 O O . TRP A 1 88 ? 0.469 7.852 15.445 1 96.75 88 TR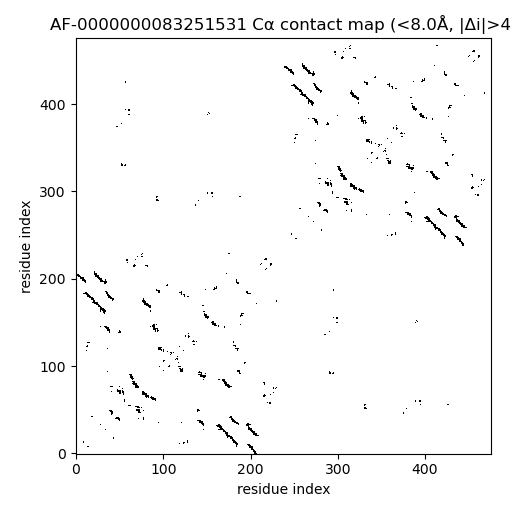P A O 1
ATOM 680 N N . HIS A 1 89 ? 1.58 7.07 13.695 1 97.75 89 HIS A N 1
ATOM 681 C CA . HIS A 1 89 ? 0.584 7.375 12.68 1 97.75 89 HIS A CA 1
ATOM 682 C C . HIS A 1 89 ? 0.409 6.203 11.711 1 97.75 89 HIS A C 1
ATOM 684 O O . HIS A 1 89 ? 1.394 5.613 11.266 1 97.75 89 HIS A O 1
ATOM 690 N N . ASP A 1 90 ? -0.795 5.922 11.359 1 95.69 90 ASP A N 1
ATOM 691 C CA . ASP A 1 90 ? -1.134 4.73 10.594 1 95.69 90 ASP A CA 1
ATOM 692 C C . ASP A 1 90 ? -0.904 4.953 9.102 1 95.69 90 ASP A C 1
ATOM 694 O O . ASP A 1 90 ? -1.285 5.992 8.555 1 95.69 90 ASP A O 1
ATOM 698 N N . THR A 1 91 ? -0.356 3.959 8.445 1 93.38 91 THR A N 1
ATOM 699 C CA . THR A 1 91 ? -0.17 4.066 7.004 1 93.38 91 THR A CA 1
ATOM 700 C C . THR A 1 91 ? -0.699 2.82 6.297 1 93.38 91 THR A C 1
ATOM 702 O O . THR A 1 91 ? -0.611 2.711 5.07 1 93.38 91 THR A O 1
ATOM 705 N N . ILE A 1 92 ? -1.324 1.854 7.008 1 89.38 92 ILE A N 1
ATOM 706 C CA . ILE A 1 92 ? -1.726 0.601 6.375 1 89.38 92 ILE A CA 1
ATOM 707 C C . ILE A 1 92 ? -3.248 0.479 6.391 1 89.38 92 ILE A C 1
ATOM 709 O O . ILE A 1 92 ? -3.816 -0.358 5.688 1 89.38 92 ILE A O 1
ATOM 713 N N . GLY A 1 93 ? -3.951 1.344 7.066 1 91.44 93 GLY A N 1
ATOM 714 C CA . GLY A 1 93 ? -5.383 1.227 7.273 1 91.44 93 GLY A CA 1
ATOM 715 C C . GLY A 1 93 ? -6.203 1.708 6.09 1 91.44 93 GLY A C 1
ATOM 716 O O . GLY A 1 93 ? -7.375 1.353 5.953 1 91.44 93 GLY A O 1
ATOM 717 N N . GLY A 1 94 ? -5.609 2.605 5.309 1 92.31 94 GLY A N 1
ATOM 718 C CA . GLY A 1 94 ? -6.32 3.115 4.145 1 92.31 94 GLY A CA 1
ATOM 719 C C . GLY A 1 94 ? -7.387 4.137 4.5 1 92.31 94 GLY A C 1
ATOM 720 O O . GLY A 1 94 ? -7.219 4.918 5.434 1 92.31 94 GLY A O 1
ATOM 721 N N . TYR A 1 95 ? -8.445 4.16 3.65 1 92.88 95 TYR A N 1
ATOM 722 C CA . TYR A 1 95 ? -9.539 5.113 3.83 1 92.88 95 TYR A CA 1
ATOM 723 C C . TYR A 1 95 ? -10.891 4.426 3.705 1 92.88 95 TYR A C 1
ATOM 725 O O . TYR A 1 95 ? -10.977 3.307 3.189 1 92.88 95 TYR A O 1
ATOM 733 N N . THR A 1 96 ? -11.93 5.129 4.172 1 89.62 96 THR A N 1
ATOM 734 C CA . THR A 1 96 ? -13.266 4.543 4.145 1 89.62 96 THR A CA 1
ATOM 735 C C . THR A 1 96 ? -13.914 4.738 2.781 1 89.62 96 THR A C 1
ATOM 737 O O . THR A 1 96 ? -13.68 5.75 2.115 1 89.62 96 THR A O 1
ATOM 740 N N . THR A 1 97 ? -14.797 3.793 2.414 1 85.25 97 THR A N 1
ATOM 741 C CA . THR A 1 97 ? -15.664 3.902 1.249 1 85.25 97 THR A CA 1
ATOM 742 C C . THR A 1 97 ? -17.109 4.199 1.672 1 85.25 97 THR A C 1
ATOM 744 O O . THR A 1 97 ? -17.438 4.105 2.855 1 85.25 97 THR A O 1
ATOM 747 N N . ARG A 1 98 ? -17.891 4.547 0.708 1 85.38 98 ARG A N 1
ATOM 748 C CA . ARG A 1 98 ? -19.297 4.793 0.989 1 85.38 98 ARG A CA 1
ATOM 749 C C . ARG A 1 98 ? -19.953 3.557 1.591 1 85.38 98 ARG A C 1
ATOM 751 O O . ARG A 1 98 ? -20.672 3.652 2.588 1 85.38 98 ARG A O 1
ATOM 758 N N . ALA A 1 99 ? -19.719 2.428 0.973 1 80.06 99 ALA A N 1
ATOM 759 C CA . ALA A 1 99 ? -20.312 1.179 1.451 1 80.06 99 ALA A CA 1
ATOM 760 C C . ALA A 1 99 ? -19.891 0.891 2.889 1 80.06 99 ALA A C 1
ATOM 762 O O . ALA A 1 99 ? -20.703 0.472 3.711 1 80.06 99 ALA A O 1
ATOM 763 N N . HIS A 1 100 ? -18.656 1.118 3.18 1 82.88 100 HIS A N 1
ATOM 764 C CA . HIS A 1 100 ? -18.141 0.905 4.523 1 82.88 100 HIS A CA 1
ATOM 765 C C . HIS A 1 100 ? -18.766 1.876 5.52 1 82.88 100 HIS A C 1
ATOM 767 O O . HIS A 1 100 ? -19.141 1.482 6.629 1 82.88 100 HIS A O 1
ATOM 773 N N . THR A 1 101 ? -18.812 3.105 5.137 1 87.25 101 THR A N 1
ATOM 774 C CA . THR A 1 101 ? -19.375 4.137 6 1 87.25 101 THR A CA 1
ATOM 775 C C . THR A 1 101 ? -20.844 3.855 6.281 1 87.25 101 THR A C 1
ATOM 777 O O . THR A 1 101 ? -21.297 3.949 7.426 1 87.25 101 THR A O 1
ATOM 780 N N . ASP A 1 102 ? -21.531 3.432 5.273 1 85.06 102 ASP A N 1
ATOM 781 C CA . ASP A 1 102 ? -22.953 3.105 5.434 1 85.06 102 ASP A CA 1
ATOM 782 C C . ASP A 1 102 ? -23.125 1.901 6.355 1 85.06 102 ASP A C 1
ATOM 784 O O . ASP A 1 102 ? -24.031 1.891 7.203 1 85.06 102 ASP A O 1
ATOM 788 N N . ALA A 1 103 ? -22.344 0.936 6.141 1 80.69 103 ALA A N 1
ATOM 789 C CA . ALA A 1 103 ? -22.438 -0.287 6.934 1 80.69 103 ALA A CA 1
ATOM 790 C C . ALA A 1 103 ? -22.141 -0.016 8.406 1 80.69 103 ALA A C 1
ATOM 792 O O . ALA A 1 103 ? -22.766 -0.603 9.289 1 80.69 103 ALA A O 1
ATOM 793 N N . LYS A 1 104 ? -21.281 0.847 8.641 1 83.62 104 LYS A N 1
ATOM 794 C CA . LYS A 1 104 ? -20.781 1.065 9.992 1 83.62 104 LYS A CA 1
ATOM 795 C C . LYS A 1 104 ? -21.609 2.133 10.711 1 83.62 104 LYS A C 1
ATOM 797 O O . LYS A 1 104 ? -21.906 2 11.898 1 83.62 104 LYS A O 1
ATOM 802 N N . TYR A 1 105 ? -21.969 3.172 9.992 1 86.06 105 TYR A N 1
ATOM 803 C CA . TYR A 1 105 ? -22.531 4.328 10.68 1 86.06 105 TYR A CA 1
ATOM 804 C C . TYR A 1 105 ? -23.969 4.578 10.227 1 86.06 105 TYR A C 1
ATOM 806 O O . TYR A 1 105 ? -24.641 5.477 10.742 1 86.06 105 TYR A O 1
ATOM 814 N N . GLY A 1 106 ? -24.422 3.797 9.328 1 81.25 106 GLY A N 1
ATOM 815 C CA . GLY A 1 106 ? -25.766 3.965 8.82 1 81.25 106 GLY A CA 1
ATOM 816 C C . GLY A 1 106 ? -25.828 4.742 7.52 1 81.25 106 GLY A C 1
ATOM 817 O O . GLY A 1 106 ? -24.984 5.598 7.262 1 81.25 106 GLY A O 1
ATOM 818 N N . LYS A 1 107 ? -26.859 4.281 6.812 1 75.94 107 LYS A N 1
ATOM 819 C CA . LYS A 1 107 ? -27.031 4.898 5.5 1 75.94 107 LYS A CA 1
ATOM 820 C C . LYS A 1 107 ? -27.516 6.336 5.633 1 75.94 107 LYS A C 1
ATOM 822 O O . LYS A 1 107 ? -28.391 6.629 6.449 1 75.94 107 LYS A O 1
ATOM 827 N N . THR A 1 108 ? -26.766 7.207 5.133 1 68.25 108 THR A N 1
ATOM 828 C CA . THR A 1 108 ? -27.203 8.594 5.062 1 68.25 108 THR A CA 1
ATOM 829 C C . THR A 1 108 ? -27.172 9.102 3.621 1 68.25 108 THR A C 1
ATOM 831 O O . THR A 1 108 ? -26.375 8.617 2.809 1 68.25 108 THR A O 1
ATOM 834 N N . THR A 1 109 ? -28.281 9.695 3.109 1 65.12 109 THR A N 1
ATOM 835 C CA . THR A 1 109 ? -28.25 10.312 1.791 1 65.12 109 THR A CA 1
ATOM 836 C C . THR A 1 109 ? -28.062 11.828 1.911 1 65.12 109 THR A C 1
ATOM 838 O O . THR A 1 109 ? -28.422 12.422 2.926 1 65.12 109 THR A O 1
ATOM 841 N N . TYR A 1 110 ? -27.203 12.273 0.89 1 59.09 110 TYR A N 1
ATOM 842 C CA . TYR A 1 110 ? -27 13.719 0.887 1 59.09 110 TYR A CA 1
ATOM 843 C C . TYR A 1 110 ? -28.312 14.469 0.994 1 59.09 110 TYR A C 1
ATOM 845 O O . TYR A 1 110 ? -28.406 15.484 1.687 1 59.09 110 TYR A O 1
ATOM 853 N N . GLN A 1 111 ? -29.25 13.969 0.3 1 59.59 111 GLN A N 1
ATOM 854 C CA . GLN A 1 111 ? -30.562 14.625 0.278 1 59.59 111 GLN A CA 1
ATOM 855 C C . GLN A 1 111 ? -31.172 14.664 1.671 1 59.59 111 GLN A C 1
ATOM 857 O O . GLN A 1 111 ? -31.797 15.648 2.049 1 59.59 111 GLN A O 1
ATOM 862 N N . GLN A 1 112 ? -30.969 13.625 2.312 1 57.62 112 GLN A N 1
ATOM 863 C CA . GLN A 1 112 ? -31.641 13.523 3.607 1 57.62 112 GLN A CA 1
ATOM 864 C C . GLN A 1 112 ? -30.875 14.297 4.68 1 57.62 112 GLN A C 1
ATOM 866 O O . GLN A 1 112 ? -31.484 14.938 5.539 1 57.62 112 GLN A O 1
ATOM 871 N N . LEU A 1 113 ? -29.531 14.219 4.574 1 59.09 113 LEU A N 1
ATOM 872 C CA . LEU A 1 113 ? -28.844 14.719 5.754 1 59.09 113 LEU A CA 1
ATOM 873 C C . LEU A 1 113 ? -27.984 15.93 5.406 1 59.09 113 LEU A C 1
ATOM 875 O O . LEU A 1 113 ? -27.5 16.625 6.301 1 59.09 113 LEU A O 1
ATOM 879 N N . ARG A 1 114 ? -28.219 16.359 4.211 1 55.06 114 ARG A N 1
ATOM 880 C CA . ARG A 1 114 ? -27.469 17.531 3.762 1 55.06 114 ARG A CA 1
ATOM 881 C C . ARG A 1 114 ? -26.094 17.578 4.422 1 55.06 114 ARG A C 1
ATOM 883 O O . ARG A 1 114 ? -25.25 16.703 4.191 1 55.06 114 ARG A O 1
ATOM 890 N N . ASN A 1 115 ? -26.078 18.5 5.523 1 51.09 115 ASN A N 1
ATOM 891 C CA . ASN A 1 115 ? -24.859 18.797 6.262 1 51.09 115 ASN A CA 1
ATOM 892 C C . ASN A 1 115 ? -24.422 17.609 7.109 1 51.09 115 ASN A C 1
ATOM 894 O O . ASN A 1 115 ? -23.266 17.516 7.512 1 51.09 115 ASN A O 1
ATOM 898 N N . GLU A 1 116 ? -25.344 16.688 7.266 1 56.47 116 GLU A N 1
ATOM 899 C CA . GLU A 1 116 ? -25.047 15.57 8.156 1 56.47 116 GLU A CA 1
ATOM 900 C C . GLU A 1 116 ? -24.656 14.328 7.363 1 56.47 116 GLU A C 1
ATOM 902 O O . GLU A 1 116 ? -24.609 13.227 7.91 1 56.47 116 GLU A O 1
ATOM 907 N N . TRP A 1 117 ? -24.453 14.57 6.215 1 68.69 117 TRP A N 1
ATOM 908 C CA . TRP A 1 117 ? -24 13.5 5.332 1 68.69 117 TRP A CA 1
ATOM 909 C C . TRP A 1 117 ? -22.672 12.922 5.805 1 68.69 117 TRP A C 1
ATOM 911 O O . TRP A 1 117 ? -21.703 13.656 6.016 1 68.69 117 TRP A O 1
ATOM 921 N N . LEU A 1 118 ? -22.703 11.625 6.195 1 80.56 118 LEU A N 1
ATOM 922 C CA . LEU A 1 118 ? -21.484 10.953 6.637 1 80.56 118 LEU A CA 1
ATOM 923 C C . LEU A 1 118 ? -20.547 10.703 5.465 1 80.56 118 LEU A C 1
ATOM 925 O O . LEU A 1 118 ? -20.766 9.789 4.672 1 80.56 118 LEU A O 1
ATOM 929 N N . ARG A 1 119 ? -19.562 11.531 5.422 1 87 119 ARG A N 1
ATOM 930 C CA . ARG A 1 119 ? -18.625 11.516 4.305 1 87 119 ARG A CA 1
ATOM 931 C C . ARG A 1 119 ? -17.656 10.344 4.41 1 87 119 ARG A C 1
ATOM 933 O O . ARG A 1 119 ? -17.328 9.906 5.512 1 87 119 ARG A O 1
ATOM 940 N N . SER A 1 120 ? -17.328 9.836 3.242 1 89.94 120 SER A N 1
ATOM 941 C CA . SER A 1 120 ? -16.297 8.805 3.195 1 89.94 120 SER A CA 1
ATOM 942 C C . SER A 1 120 ? -14.984 9.352 2.631 1 89.94 120 SER A C 1
ATOM 944 O O . SER A 1 120 ? -14.992 10.32 1.862 1 89.94 120 SER A O 1
ATOM 946 N N . GLY A 1 121 ? -13.977 8.742 3.082 1 93.06 121 GLY A N 1
ATOM 947 C CA . GLY A 1 121 ? -12.664 9.164 2.602 1 93.06 121 GLY A CA 1
ATOM 948 C C . GLY A 1 121 ? -12.539 9.094 1.092 1 93.06 121 GLY A C 1
ATOM 949 O O . GLY A 1 121 ? -12.016 10.016 0.466 1 93.06 121 GLY A O 1
ATOM 950 N N . GLN A 1 122 ? -13.039 8.094 0.506 1 90.44 122 GLN A N 1
ATOM 951 C CA . GLN A 1 122 ? -12.93 7.898 -0.936 1 90.44 122 GLN A CA 1
ATOM 952 C C . GLN A 1 122 ? -13.625 9.016 -1.699 1 90.44 122 GLN A C 1
ATOM 954 O O . GLN A 1 122 ? -13.094 9.531 -2.684 1 90.44 122 GLN A O 1
ATOM 959 N N . GLU A 1 123 ? -14.789 9.359 -1.263 1 90.5 123 GLU A N 1
ATOM 960 C CA . GLU A 1 123 ? -15.539 10.438 -1.914 1 90.5 123 GLU A CA 1
ATOM 961 C C . GLU A 1 123 ? -14.82 11.773 -1.771 1 90.5 123 GLU A C 1
ATOM 963 O O . GLU A 1 123 ? -14.75 12.555 -2.725 1 90.5 123 GLU A O 1
ATOM 968 N N . ASN A 1 124 ? -14.352 12.039 -0.577 1 94.31 124 ASN A N 1
ATOM 969 C CA . ASN A 1 124 ? -13.594 13.273 -0.355 1 94.31 124 ASN A CA 1
ATOM 970 C C . ASN A 1 124 ? -12.398 13.375 -1.291 1 94.31 124 ASN A C 1
ATOM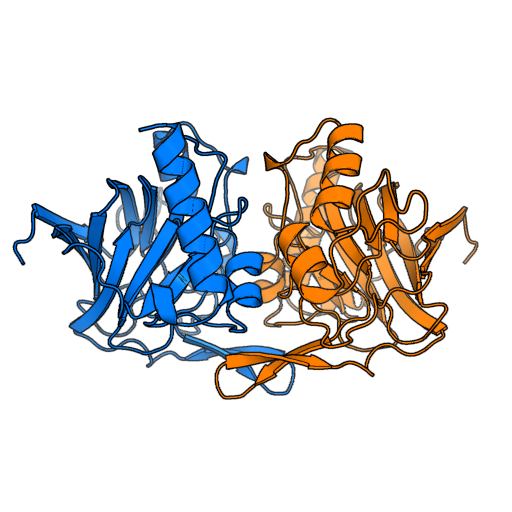 972 O O . ASN A 1 124 ? -12.18 14.406 -1.925 1 94.31 124 ASN A O 1
ATOM 976 N N . PHE A 1 125 ? -11.648 12.289 -1.407 1 94.44 125 PHE A N 1
ATOM 977 C CA . PHE A 1 125 ? -10.469 12.273 -2.262 1 94.44 125 PHE A CA 1
ATOM 978 C C . PHE A 1 125 ? -10.859 12.422 -3.729 1 94.44 125 PHE A C 1
ATOM 980 O O . PHE A 1 125 ? -10.211 13.148 -4.48 1 94.44 125 PHE A O 1
ATOM 987 N N . ALA A 1 126 ? -11.914 11.734 -4.129 1 90.88 126 ALA A N 1
ATOM 988 C CA . ALA A 1 126 ? -12.359 11.82 -5.516 1 90.88 126 ALA A CA 1
ATOM 989 C C . ALA A 1 126 ? -12.672 13.258 -5.91 1 90.88 126 ALA A C 1
ATOM 991 O O . ALA A 1 126 ? -12.266 13.719 -6.98 1 90.88 126 ALA A O 1
ATOM 992 N N . VAL A 1 127 ? -13.328 13.93 -5.102 1 92.19 127 VAL A N 1
ATOM 993 C CA . VAL A 1 127 ? -13.703 15.312 -5.363 1 92.19 127 VAL A CA 1
ATOM 994 C C . VAL A 1 127 ? -12.453 16.172 -5.496 1 92.19 127 VAL A C 1
ATOM 996 O O . VAL A 1 127 ? -12.305 16.922 -6.465 1 92.19 127 VAL A O 1
ATOM 999 N N . GLU A 1 128 ? -11.516 16.047 -4.578 1 93.38 128 GLU A N 1
ATOM 1000 C CA . GLU A 1 128 ? -10.336 16.906 -4.559 1 93.38 128 GLU A CA 1
ATOM 1001 C C . GLU A 1 128 ? -9.383 16.562 -5.699 1 93.38 128 GLU A C 1
ATOM 1003 O O . GLU A 1 128 ? -8.727 17.438 -6.254 1 93.38 128 GLU A O 1
ATOM 1008 N N . LEU A 1 129 ? -9.273 15.266 -5.98 1 91.81 129 LEU A N 1
ATOM 1009 C CA . LEU A 1 129 ? -8.43 14.859 -7.102 1 91.81 129 LEU A CA 1
ATOM 1010 C C . LEU A 1 129 ? -8.977 15.398 -8.422 1 91.81 129 LEU A C 1
ATOM 1012 O O . LEU A 1 129 ? -8.219 15.883 -9.258 1 91.81 129 LEU A O 1
ATOM 1016 N N . THR A 1 130 ? -10.25 15.375 -8.586 1 89.75 130 THR A N 1
ATOM 1017 C CA . THR A 1 130 ? -10.883 15.914 -9.789 1 89.75 130 THR A CA 1
ATOM 1018 C C . THR A 1 130 ? -10.594 17.406 -9.93 1 89.75 130 THR A C 1
ATOM 1020 O O . THR A 1 130 ? -10.312 17.891 -11.031 1 89.75 130 THR A O 1
ATOM 1023 N N . ARG A 1 131 ? -10.617 18.125 -8.906 1 88.81 131 ARG A N 1
ATOM 1024 C CA . ARG A 1 131 ? -10.336 19.547 -8.891 1 88.81 131 ARG A CA 1
ATOM 1025 C C . ARG A 1 131 ? -8.922 19.828 -9.367 1 88.81 131 ARG A C 1
ATOM 1027 O O . ARG A 1 131 ? -8.641 20.922 -9.883 1 88.81 131 ARG A O 1
ATOM 1034 N N . SER A 1 132 ? -8.078 18.875 -9.203 1 87 132 SER A N 1
ATOM 1035 C CA . SER A 1 132 ? -6.68 19.047 -9.578 1 87 132 SER A CA 1
ATOM 1036 C C . SER A 1 132 ? -6.391 18.391 -10.922 1 87 132 SER A C 1
ATOM 1038 O O . SER A 1 132 ? -5.234 18.125 -11.258 1 87 132 SER A O 1
ATOM 1040 N N . GLY A 1 133 ? -7.406 17.984 -11.641 1 87.56 133 GLY A N 1
ATOM 1041 C CA . GLY A 1 133 ? -7.258 17.406 -12.961 1 87.56 133 GLY A CA 1
ATOM 1042 C C . GLY A 1 133 ? -6.922 15.922 -12.922 1 87.56 133 GLY A C 1
ATOM 1043 O O . GLY A 1 133 ? -6.441 15.367 -13.914 1 87.56 133 GLY A O 1
ATOM 1044 N N . MET A 1 134 ? -7.098 15.328 -11.758 1 89.44 134 MET A N 1
ATOM 1045 C CA . MET A 1 134 ? -6.852 13.898 -11.578 1 89.44 134 MET A CA 1
ATOM 1046 C C . MET A 1 134 ? -8.164 13.141 -11.414 1 89.44 134 MET A C 1
ATOM 1048 O O . MET A 1 134 ? -9.242 13.711 -11.57 1 89.44 134 MET A O 1
ATOM 1052 N N . GLY A 1 135 ? -8.094 11.875 -11.312 1 84 135 GLY A N 1
ATOM 1053 C CA . GLY A 1 135 ? -9.289 11.062 -11.141 1 84 135 GLY A CA 1
ATOM 1054 C C . GLY A 1 135 ? -9.078 9.867 -10.234 1 84 135 GLY A C 1
ATOM 1055 O O . GLY A 1 135 ? -8.094 9.805 -9.5 1 84 135 GLY A O 1
ATOM 1056 N N . LEU A 1 136 ? -10.07 9.039 -10.281 1 77 136 LEU A N 1
ATOM 1057 C CA . LEU A 1 136 ? -10.094 7.875 -9.406 1 77 136 LEU A CA 1
ATOM 1058 C C . LEU A 1 136 ? -8.898 6.973 -9.664 1 77 136 LEU A C 1
ATOM 1060 O O . LEU A 1 136 ? -8.391 6.324 -8.75 1 77 136 LEU A O 1
ATOM 1064 N N . ARG A 1 137 ? -8.367 7.02 -10.836 1 74.06 137 ARG A N 1
ATOM 1065 C CA . ARG A 1 137 ? -7.215 6.188 -11.195 1 74.06 137 ARG A CA 1
ATOM 1066 C C . ARG A 1 137 ? -5.949 6.68 -10.5 1 74.06 137 ARG A C 1
ATOM 1068 O O . ARG A 1 137 ? -4.949 5.965 -10.445 1 74.06 137 ARG A O 1
ATOM 1075 N N . ASP A 1 138 ? -6.016 7.859 -9.969 1 82.56 138 ASP A N 1
ATOM 1076 C CA . ASP A 1 138 ? -4.852 8.461 -9.336 1 82.56 138 ASP A CA 1
ATOM 1077 C C . ASP A 1 138 ? -4.898 8.281 -7.816 1 82.56 138 ASP A C 1
ATOM 1079 O O . ASP A 1 138 ? -4.012 8.758 -7.102 1 82.56 138 ASP A O 1
ATOM 1083 N N . MET A 1 139 ? -5.918 7.5 -7.367 1 85.12 139 MET A N 1
ATOM 1084 C CA . MET A 1 139 ? -6.02 7.223 -5.934 1 85.12 139 MET A CA 1
ATOM 1085 C C . MET A 1 139 ? -4.84 6.383 -5.457 1 85.12 139 MET A C 1
ATOM 1087 O O . MET A 1 139 ? -4.426 5.441 -6.137 1 85.12 139 MET A O 1
ATOM 1091 N N . MET A 1 140 ? -4.328 6.688 -4.27 1 82.81 140 MET A N 1
ATOM 1092 C CA . MET A 1 140 ? -3.158 6.023 -3.705 1 82.81 140 MET A CA 1
ATOM 1093 C C . MET A 1 140 ? -3.385 5.672 -2.238 1 82.81 140 MET A C 1
ATOM 1095 O O . MET A 1 140 ? -4.328 6.168 -1.617 1 82.81 140 MET A O 1
ATOM 1099 N N . PRO A 1 141 ? -2.477 4.801 -1.68 1 87.69 141 PRO A N 1
ATOM 1100 C CA . PRO A 1 141 ? -2.5 4.645 -0.224 1 87.69 141 PRO A CA 1
ATOM 1101 C C . PRO A 1 141 ? -2.301 5.965 0.516 1 87.69 141 PRO A C 1
ATOM 1103 O O . PRO A 1 141 ? -1.717 6.902 -0.032 1 87.69 141 PRO A O 1
ATOM 1106 N N . VAL A 1 142 ? -2.865 6.016 1.666 1 95.06 142 VAL A N 1
ATOM 1107 C CA . VAL A 1 142 ? -2.84 7.262 2.43 1 95.06 142 VAL A CA 1
ATOM 1108 C C . VAL A 1 142 ? -2.055 7.059 3.723 1 95.06 142 VAL A C 1
ATOM 1110 O O . VAL A 1 142 ? -1.806 5.922 4.133 1 95.06 142 VAL A O 1
ATOM 1113 N N . VAL A 1 143 ? -1.637 8.133 4.262 1 97.5 143 VAL A N 1
ATOM 1114 C CA . VAL A 1 143 ? -1.183 8.18 5.648 1 97.5 143 VAL A CA 1
ATOM 1115 C C . VAL A 1 143 ? -2.299 8.719 6.543 1 97.5 143 VAL A C 1
ATOM 1117 O O . VAL A 1 143 ? -2.811 9.812 6.312 1 97.5 143 VAL A O 1
ATOM 1120 N N . ASN A 1 144 ? -2.715 7.949 7.523 1 97.75 144 ASN A N 1
ATOM 1121 C CA . ASN A 1 144 ? -3.67 8.414 8.523 1 97.75 144 ASN A CA 1
ATOM 1122 C C . ASN A 1 144 ? -2.965 9.031 9.727 1 97.75 144 ASN A C 1
ATOM 1124 O O . ASN A 1 144 ? -2.545 8.32 10.641 1 97.75 144 ASN A O 1
ATOM 1128 N N . LEU A 1 145 ? -2.959 10.336 9.766 1 98.31 145 LEU A N 1
ATOM 1129 C CA . LEU A 1 145 ? -2.371 11.07 10.891 1 98.31 145 LEU A CA 1
ATOM 1130 C C . LEU A 1 145 ? -3.244 10.945 12.133 1 98.31 145 LEU A C 1
ATOM 1132 O O . LEU A 1 145 ? -4.473 10.93 12.031 1 98.31 145 LEU A O 1
ATOM 1136 N N . PHE A 1 146 ? -2.658 10.781 13.312 1 98 146 PHE A N 1
ATOM 1137 C CA . PHE A 1 146 ? -3.234 10.766 14.648 1 98 146 PHE A CA 1
ATOM 1138 C C . PHE A 1 146 ? -3.768 9.375 15 1 98 146 PHE A C 1
ATOM 1140 O O . PHE A 1 146 ? -4.16 9.125 16.141 1 98 146 PHE A O 1
ATOM 1147 N N . SER A 1 147 ? -3.773 8.453 14.039 1 96.69 147 SER A N 1
ATOM 1148 C CA . SER A 1 147 ? -4.32 7.125 14.32 1 96.69 147 SER A CA 1
ATOM 1149 C C . SER A 1 147 ? -3.207 6.098 14.5 1 96.69 147 SER A C 1
ATOM 1151 O O . SER A 1 147 ? -2.184 6.156 13.812 1 96.69 147 SER A O 1
ATOM 1153 N N . LYS A 1 148 ? -3.51 5.223 15.406 1 95.81 148 LYS A N 1
ATOM 1154 C CA . LYS A 1 148 ? -2.613 4.094 15.648 1 95.81 148 LYS A CA 1
ATOM 1155 C C . LYS A 1 148 ? -3.281 2.773 15.273 1 95.81 148 LYS A C 1
ATOM 1157 O O . LYS A 1 148 ? -4.332 2.426 15.812 1 95.81 148 LYS A O 1
ATOM 1162 N N . VAL A 1 149 ? -2.711 2.131 14.312 1 93 149 VAL A N 1
ATOM 1163 C CA . VAL A 1 149 ? -3.068 0.77 13.93 1 93 149 VAL A CA 1
ATOM 1164 C C . VAL A 1 149 ? -1.847 -0.139 14.047 1 93 149 VAL A C 1
ATOM 1166 O O . VAL A 1 149 ? -0.812 0.12 13.43 1 93 149 VAL A O 1
ATOM 1169 N N . TYR A 1 150 ? -1.908 -1.11 14.883 1 89.38 150 TYR A N 1
ATOM 1170 C CA . TYR A 1 150 ? -0.795 -2.041 15.023 1 89.38 150 TYR A CA 1
ATOM 1171 C C . TYR A 1 150 ? -1.219 -3.459 14.656 1 89.38 150 TYR A C 1
ATOM 1173 O O . TYR A 1 150 ? -2.412 -3.746 14.547 1 89.38 150 TYR A O 1
ATOM 1181 N N . CYS A 1 151 ? -0.228 -4.281 14.32 1 85 151 CYS A N 1
ATOM 1182 C CA . CYS A 1 151 ? -0.462 -5.691 14.031 1 85 151 CYS A CA 1
ATOM 1183 C C . CYS A 1 151 ? -0.087 -6.566 15.227 1 85 151 CYS A C 1
ATOM 1185 O O . CYS A 1 151 ? 1.012 -6.441 15.766 1 85 151 CYS A O 1
ATOM 1187 N N . ASP A 1 152 ? -0.971 -7.395 15.648 1 84.12 152 ASP A N 1
ATOM 1188 C CA . ASP A 1 152 ? -0.633 -8.266 16.766 1 84.12 152 ASP A CA 1
ATOM 1189 C C . ASP A 1 152 ? 0.15 -9.484 16.297 1 84.12 152 ASP A C 1
ATOM 1191 O O . ASP A 1 152 ? 0.528 -9.578 15.125 1 84.12 152 ASP A O 1
ATOM 1195 N N . ASP A 1 153 ? 0.438 -10.453 17.219 1 77.06 153 ASP A N 1
ATOM 1196 C CA . ASP A 1 153 ? 1.326 -11.578 16.953 1 77.06 153 ASP A CA 1
ATOM 1197 C C . ASP A 1 153 ? 0.745 -12.5 15.883 1 77.06 153 ASP A C 1
ATOM 1199 O O . ASP A 1 153 ? 1.484 -13.219 15.211 1 77.06 153 ASP A O 1
ATOM 1203 N N . ASP A 1 154 ? -0.569 -12.453 15.68 1 78.31 154 ASP A N 1
ATOM 1204 C CA . ASP A 1 154 ? -1.232 -13.297 14.688 1 78.31 154 ASP A CA 1
ATOM 1205 C C . ASP A 1 154 ? -1.373 -12.562 13.359 1 78.31 154 ASP A C 1
ATOM 1207 O O . ASP A 1 154 ? -1.901 -13.117 12.391 1 78.31 154 ASP A O 1
ATOM 1211 N N . GLY A 1 155 ? -0.913 -11.32 13.352 1 80.12 155 GLY A N 1
ATOM 1212 C CA . GLY A 1 155 ? -0.973 -10.547 12.125 1 80.12 155 GLY A CA 1
ATOM 1213 C C . GLY A 1 155 ? -2.266 -9.766 11.969 1 80.12 155 GLY A C 1
ATOM 1214 O O . GLY A 1 155 ? -2.512 -9.156 10.93 1 80.12 155 GLY A O 1
ATOM 1215 N N . ALA A 1 156 ? -3.055 -9.781 13 1 84.81 156 ALA A N 1
ATOM 1216 C CA . ALA A 1 156 ? -4.309 -9.039 12.961 1 84.81 156 ALA A CA 1
ATOM 1217 C C . ALA A 1 156 ? -4.074 -7.551 13.219 1 84.81 156 ALA A C 1
ATOM 1219 O O . ALA A 1 156 ? -3.275 -7.188 14.086 1 84.81 156 ALA A O 1
ATOM 1220 N N . MET A 1 157 ? -4.781 -6.746 12.414 1 89.31 157 MET A N 1
ATOM 1221 C CA . MET A 1 157 ? -4.668 -5.301 12.609 1 89.31 157 MET A CA 1
ATOM 1222 C C . MET A 1 157 ? -5.629 -4.824 13.695 1 89.31 157 MET A C 1
ATOM 1224 O O . MET A 1 157 ? -6.785 -5.246 13.734 1 89.31 157 MET A O 1
ATOM 1228 N N . ARG A 1 158 ? -5.086 -3.947 14.5 1 90.19 158 ARG A N 1
ATOM 1229 C CA . ARG A 1 158 ? -5.879 -3.398 15.602 1 90.19 158 ARG A CA 1
ATOM 1230 C C . ARG A 1 158 ? -5.738 -1.883 15.672 1 90.19 158 ARG A C 1
ATOM 1232 O O . ARG A 1 158 ? -4.625 -1.357 15.664 1 90.19 158 ARG A O 1
ATOM 1239 N N . HIS A 1 159 ? -6.891 -1.257 15.703 1 93.19 159 HIS A N 1
ATOM 1240 C CA . HIS A 1 159 ? -6.926 0.184 15.922 1 93.19 159 HIS A CA 1
ATOM 1241 C C . HIS A 1 159 ? -7 0.515 17.406 1 93.19 159 HIS A C 1
ATOM 1243 O O . HIS A 1 159 ? -7.727 -0.145 18.156 1 93.19 159 HIS A O 1
ATOM 1249 N N . VAL A 1 160 ? -6.27 1.531 17.859 1 92.38 160 VAL A N 1
ATOM 1250 C CA . VAL A 1 160 ? -6.258 1.95 19.25 1 92.38 160 VAL A CA 1
ATOM 1251 C C . VAL A 1 160 ? -7.09 3.219 19.422 1 92.38 160 VAL A C 1
ATOM 1253 O O . VAL A 1 160 ? -6.656 4.309 19.031 1 92.38 160 VAL A O 1
ATOM 1256 N N . PRO A 1 161 ? -8.234 3.207 19.969 1 87.25 161 PRO A N 1
ATOM 1257 C CA . PRO A 1 161 ? -9.156 4.344 20.031 1 87.25 161 PRO A CA 1
ATOM 1258 C C . PRO A 1 161 ? -8.602 5.516 20.844 1 87.25 161 PRO A C 1
ATOM 1260 O O . PRO A 1 161 ? -8.891 6.672 20.531 1 87.25 161 PRO A O 1
ATOM 1263 N N . ASP A 1 162 ? -7.777 5.398 21.828 1 86 162 ASP A N 1
ATOM 1264 C CA . ASP A 1 162 ? -7.363 6.465 22.734 1 86 162 ASP A CA 1
ATOM 1265 C C . ASP A 1 162 ? -5.941 6.926 22.422 1 86 162 ASP A C 1
ATOM 1267 O O . ASP A 1 162 ? -5.27 7.504 23.281 1 86 162 ASP A O 1
ATOM 1271 N N . HIS A 1 163 ? -5.641 6.762 21.281 1 91.94 163 HIS A N 1
ATOM 1272 C CA . HIS A 1 163 ? -4.277 7.117 20.906 1 91.94 163 HIS A CA 1
ATOM 1273 C C . HIS A 1 163 ? -4.141 8.617 20.672 1 91.94 163 HIS A C 1
ATOM 1275 O O . HIS A 1 163 ? -3.168 9.234 21.109 1 91.94 163 HIS A O 1
ATOM 1281 N N . GLY A 1 164 ? -5.062 9.195 19.969 1 88.75 164 GLY A N 1
ATOM 1282 C CA . GLY A 1 164 ? -5.004 10.609 19.625 1 88.75 164 GLY A CA 1
ATOM 1283 C C . GLY A 1 164 ? -5.516 11.508 20.734 1 88.75 164 GLY A C 1
ATOM 1284 O O . GLY A 1 164 ? -6.715 11.539 21.016 1 88.75 164 GLY A O 1
ATOM 1285 N N . SER A 1 165 ? -4.617 12.297 21.359 1 92.25 165 SER A N 1
ATOM 1286 C CA . SER A 1 165 ? -5 13.195 22.438 1 92.25 165 SER A CA 1
ATOM 1287 C C . SER A 1 165 ? -5.359 14.586 21.922 1 92.25 165 SER A C 1
ATOM 1289 O O . SER A 1 165 ? -4.82 15.023 20.891 1 92.25 165 SER A O 1
ATOM 1291 N N . ALA A 1 166 ? -6.223 15.227 22.719 1 95.31 166 ALA A N 1
ATOM 1292 C CA . ALA A 1 166 ? -6.57 16.609 22.375 1 95.31 166 ALA A CA 1
ATOM 1293 C C . ALA A 1 166 ? -5.344 17.516 22.422 1 95.31 166 ALA A C 1
ATOM 1295 O O . ALA A 1 166 ? -4.555 17.438 23.359 1 95.31 166 ALA A O 1
ATOM 1296 N N . GLY A 1 167 ? -5.199 18.297 21.359 1 96.88 167 GLY A N 1
ATOM 1297 C CA . GLY A 1 167 ? -4.105 19.25 21.328 1 96.88 167 GLY A CA 1
ATOM 1298 C C . GLY A 1 167 ? -2.83 18.688 20.734 1 96.88 167 GLY A C 1
ATOM 1299 O O . GLY A 1 167 ? -1.892 19.422 20.438 1 96.88 167 GLY A O 1
ATOM 1300 N N . ALA A 1 168 ? -2.787 17.359 20.5 1 97.56 168 ALA A N 1
ATOM 1301 C CA . ALA A 1 168 ? -1.595 16.75 19.922 1 97.56 168 ALA A CA 1
ATOM 1302 C C . ALA A 1 168 ? -1.365 17.25 18.5 1 97.56 168 ALA A C 1
ATOM 1304 O O . ALA A 1 168 ? -2.32 17.5 17.75 1 97.56 168 ALA A O 1
ATOM 1305 N N . SER A 1 169 ? -0.111 17.359 18.141 1 98.44 169 SER A N 1
ATOM 1306 C CA . SER A 1 169 ? 0.214 17.859 16.828 1 98.44 169 SER A CA 1
ATOM 1307 C C . SER A 1 169 ? 1.284 17.016 16.141 1 98.44 169 SER A C 1
ATOM 1309 O O . SER A 1 169 ? 2.043 16.312 16.812 1 98.44 169 SER A O 1
ATOM 1311 N N . VAL A 1 170 ? 1.292 16.984 14.859 1 98.62 170 VAL A N 1
ATOM 1312 C CA . VAL A 1 170 ? 2.314 16.422 13.984 1 98.62 170 VAL A CA 1
ATOM 1313 C C . VAL A 1 170 ? 2.656 17.422 12.875 1 98.62 170 VAL A C 1
ATOM 1315 O O . VAL A 1 170 ? 1.769 18.078 12.336 1 98.62 170 VAL A O 1
ATOM 1318 N N . THR A 1 171 ? 3.99 17.578 12.562 1 98.69 171 THR A N 1
ATOM 1319 C CA . THR A 1 171 ? 4.445 18.578 11.594 1 98.69 171 THR A CA 1
ATOM 1320 C C . THR A 1 171 ? 5.281 17.922 10.5 1 98.69 171 THR A C 1
ATOM 1322 O O . THR A 1 171 ? 6.238 17.203 10.789 1 98.69 171 THR A O 1
ATOM 1325 N N . LEU A 1 172 ? 4.914 18.125 9.305 1 98.62 172 LEU A N 1
ATOM 1326 C CA . LEU A 1 172 ? 5.68 17.688 8.141 1 98.62 172 LEU A CA 1
ATOM 1327 C C . LEU A 1 172 ? 6.473 18.859 7.551 1 98.62 172 LEU A C 1
ATOM 1329 O O . LEU A 1 172 ? 6.004 20 7.543 1 98.62 172 LEU A O 1
ATOM 1333 N N . ARG A 1 173 ? 7.613 18.594 7.117 1 98.62 173 ARG A N 1
ATOM 1334 C CA . ARG A 1 173 ? 8.352 19.531 6.281 1 98.62 173 ARG A CA 1
ATOM 1335 C C . ARG A 1 173 ? 8.352 19.078 4.824 1 98.62 173 ARG A C 1
ATOM 1337 O O . ARG A 1 173 ? 8.727 17.953 4.516 1 98.62 173 ARG A O 1
ATOM 1344 N N . THR A 1 174 ? 7.934 19.938 3.93 1 98.25 174 THR A N 1
ATOM 1345 C CA . THR A 1 174 ? 7.926 19.625 2.508 1 98.25 174 THR A CA 1
ATOM 1346 C C . THR A 1 174 ? 9.336 19.672 1.932 1 98.25 174 THR A C 1
ATOM 1348 O O . THR A 1 174 ? 10.016 20.688 2.014 1 98.25 174 THR A O 1
ATOM 1351 N N . GLU A 1 175 ? 9.727 18.578 1.326 1 98 175 GLU A N 1
ATOM 1352 C CA . GLU A 1 175 ? 11.055 18.469 0.729 1 98 175 GLU A CA 1
ATOM 1353 C C . GLU A 1 175 ? 10.992 18.656 -0.785 1 98 175 GLU A C 1
ATOM 1355 O O . GLU A 1 175 ? 12.023 18.781 -1.442 1 98 175 GLU A O 1
ATOM 1360 N N . MET A 1 176 ? 9.836 18.609 -1.3 1 97.31 176 MET A N 1
ATOM 1361 C CA . MET A 1 176 ? 9.484 18.938 -2.678 1 97.31 176 MET A CA 1
ATOM 1362 C C . MET A 1 176 ? 8.258 19.844 -2.727 1 97.31 176 MET A C 1
ATOM 1364 O O . MET A 1 176 ? 7.582 20.031 -1.713 1 97.31 176 MET A O 1
ATOM 1368 N N . ASP A 1 177 ? 8.07 20.5 -3.951 1 97.12 177 ASP A N 1
ATOM 1369 C CA . ASP A 1 177 ? 6.727 21.047 -4.18 1 97.12 177 ASP A CA 1
ATOM 1370 C C . ASP A 1 177 ? 5.691 19.922 -4.219 1 97.12 177 ASP A C 1
ATOM 1372 O O . ASP A 1 177 ? 5.797 19 -5.027 1 97.12 177 ASP A O 1
ATOM 1376 N N . VAL A 1 178 ? 4.688 20.047 -3.328 1 97.81 178 VAL A N 1
ATOM 1377 C CA . VAL A 1 178 ? 3.783 18.906 -3.225 1 97.81 178 VAL A CA 1
ATOM 1378 C C . VAL A 1 178 ? 2.338 19.375 -3.375 1 97.81 178 VAL A C 1
ATOM 1380 O O . VAL A 1 178 ? 2.031 20.547 -3.127 1 97.81 178 VAL A O 1
ATOM 1383 N N . LEU A 1 179 ? 1.519 18.562 -3.916 1 97.5 179 LEU A N 1
ATOM 1384 C CA . LEU A 1 179 ? 0.073 18.656 -3.744 1 97.5 179 LEU A CA 1
ATOM 1385 C C . LEU A 1 179 ? -0.389 17.766 -2.586 1 97.5 179 LEU A C 1
ATOM 1387 O O . LEU A 1 179 ? -0.198 16.547 -2.613 1 97.5 179 LEU A O 1
ATOM 1391 N N . ALA A 1 180 ? -0.889 18.391 -1.554 1 97.81 180 ALA A N 1
ATOM 1392 C CA . ALA A 1 180 ? -1.469 17.672 -0.428 1 97.81 180 ALA A CA 1
ATOM 1393 C C . ALA A 1 180 ? -2.986 17.578 -0.556 1 97.81 180 ALA A C 1
ATOM 1395 O O . ALA A 1 180 ? -3.654 18.578 -0.816 1 97.81 180 ALA A O 1
ATOM 1396 N N . VAL A 1 181 ? -3.529 16.406 -0.454 1 97.56 181 VAL A N 1
ATOM 1397 C CA . VAL A 1 181 ? -4.969 16.172 -0.439 1 97.56 181 VAL A CA 1
ATOM 1398 C C . VAL A 1 181 ? -5.371 15.523 0.888 1 97.56 181 VAL A C 1
ATOM 1400 O O . VAL A 1 181 ? -4.844 14.477 1.268 1 97.56 181 VAL A O 1
ATOM 1403 N N . LEU A 1 182 ? -6.336 16.156 1.595 1 97.81 182 LEU A N 1
ATOM 1404 C CA . LEU A 1 182 ? -6.691 15.758 2.953 1 97.81 182 LEU A CA 1
ATOM 1405 C C . LEU A 1 182 ? -8.164 15.367 3.037 1 97.81 182 LEU A C 1
ATOM 1407 O O . LEU A 1 182 ? -9.016 16 2.404 1 97.81 182 LEU A O 1
ATOM 1411 N N . SER A 1 183 ? -8.414 14.359 3.779 1 97.38 183 SER A N 1
ATOM 1412 C CA . SER A 1 183 ? -9.773 13.953 4.141 1 97.38 183 SER A CA 1
ATOM 1413 C C . SER A 1 183 ? -9.898 13.719 5.641 1 97.38 183 SER A C 1
ATOM 1415 O O . SER A 1 183 ? -9.211 12.859 6.199 1 97.38 183 SER A O 1
ATOM 1417 N N . ASN A 1 184 ? -10.758 14.492 6.293 1 97.38 184 ASN A N 1
ATOM 1418 C CA . ASN A 1 184 ? -11.023 14.344 7.719 1 97.38 184 ASN A CA 1
ATOM 1419 C C . ASN A 1 184 ? -12.164 13.359 7.98 1 97.38 184 ASN A C 1
ATOM 1421 O O . ASN A 1 184 ? -13.273 13.773 8.312 1 97.38 184 ASN A O 1
ATOM 1425 N N . THR A 1 185 ? -11.906 12.125 7.832 1 95.75 185 THR A N 1
ATOM 1426 C CA . THR A 1 185 ? -12.867 11.039 8.008 1 95.75 185 THR A CA 1
ATOM 1427 C C . THR A 1 185 ? -12.297 9.969 8.945 1 95.75 185 THR A C 1
ATOM 1429 O O . THR A 1 185 ? -11.086 9.906 9.156 1 95.75 185 THR A O 1
ATOM 1432 N N . PRO A 1 186 ? -13.148 9.211 9.539 1 93.94 186 PRO A N 1
ATOM 1433 C CA . PRO A 1 186 ? -12.672 8.203 10.492 1 93.94 186 PRO A CA 1
ATOM 1434 C C . PRO A 1 186 ? -11.711 7.195 9.859 1 93.94 186 PRO A C 1
ATOM 1436 O O . PRO A 1 186 ? -11.805 6.922 8.664 1 93.94 186 PRO A O 1
ATOM 1439 N N . ASN A 1 187 ? -10.789 6.738 10.695 1 95.38 187 ASN A N 1
ATOM 1440 C CA . ASN A 1 187 ? -10.016 5.578 10.273 1 95.38 187 ASN A CA 1
ATOM 1441 C C . ASN A 1 187 ? -10.914 4.375 10 1 95.38 187 ASN A C 1
ATOM 1443 O O . ASN A 1 187 ? -11.844 4.105 10.758 1 95.38 187 ASN A O 1
ATOM 1447 N N . PRO A 1 188 ? -10.641 3.664 8.93 1 92.25 188 PRO A N 1
ATOM 1448 C CA . PRO A 1 188 ? -11.516 2.543 8.578 1 92.25 188 PRO A CA 1
ATOM 1449 C C . PRO A 1 188 ? -11.578 1.473 9.664 1 92.25 188 PRO A C 1
ATOM 1451 O O . PRO A 1 188 ? -12.562 0.738 9.758 1 92.25 188 PRO A O 1
ATOM 1454 N N . LEU A 1 189 ? -10.586 1.334 10.523 1 92 189 LEU A N 1
ATOM 1455 C CA . LEU A 1 189 ? -10.523 0.283 11.531 1 92 189 LEU A CA 1
ATOM 1456 C C . LEU A 1 189 ? -11.016 0.796 12.883 1 92 189 LEU A C 1
ATOM 1458 O O . LEU A 1 189 ? -11.008 0.061 13.875 1 92 189 LEU A O 1
ATOM 1462 N N . ASP A 1 190 ? -11.391 2.098 12.953 1 92.06 190 ASP A N 1
ATOM 1463 C CA . ASP A 1 190 ? -11.969 2.648 14.172 1 92.06 190 ASP A CA 1
ATOM 1464 C C . ASP A 1 190 ? -13.258 1.926 14.539 1 92.06 190 ASP A C 1
ATOM 1466 O O . ASP A 1 190 ? -14.195 1.874 13.742 1 92.06 190 ASP A O 1
ATOM 1470 N N . ALA A 1 191 ? -13.344 1.414 15.773 1 87.31 191 ALA A N 1
ATOM 1471 C CA . ALA A 1 191 ? -14.461 0.56 16.172 1 87.31 191 ALA A CA 1
ATOM 1472 C C . ALA A 1 191 ? -15.633 1.392 16.688 1 87.31 191 ALA A C 1
ATOM 1474 O O . ALA A 1 191 ? -16.719 0.861 16.953 1 87.31 191 ALA A O 1
ATOM 1475 N N . ARG A 1 192 ? -15.453 2.701 16.891 1 88.81 192 ARG A N 1
ATOM 1476 C CA . ARG A 1 192 ? -16.531 3.537 17.422 1 88.81 192 ARG A CA 1
ATOM 1477 C C . ARG A 1 192 ? -17.719 3.535 16.469 1 88.81 192 ARG A C 1
ATOM 1479 O O . ARG A 1 192 ? -17.562 3.561 15.25 1 88.81 192 ARG A O 1
ATOM 1486 N N . LYS A 1 193 ? -18.891 3.557 16.984 1 84.31 193 LYS A N 1
ATOM 1487 C CA . LYS A 1 193 ? -20.141 3.398 16.219 1 84.31 193 LYS A CA 1
ATOM 1488 C C . LYS A 1 193 ? -20.703 4.75 15.805 1 84.31 193 LYS A C 1
ATOM 1490 O O . LYS A 1 193 ? -21.578 4.82 14.938 1 84.31 193 LYS A O 1
ATOM 1495 N N . HIS A 1 194 ? -20.359 5.699 16.469 1 84.38 194 HIS A N 1
ATOM 1496 C CA . HIS A 1 194 ? -20.719 7.047 16.047 1 84.38 194 HIS A CA 1
ATOM 1497 C C . HIS A 1 194 ? -19.594 7.684 15.242 1 84.38 194 HIS A C 1
ATOM 1499 O O . HIS A 1 194 ? -18.406 7.516 15.57 1 84.38 194 HIS A O 1
ATOM 1505 N N . TYR A 1 195 ? -20.047 8.195 14.125 1 83.81 195 TYR A N 1
ATOM 1506 C CA . TYR A 1 195 ? -19.078 8.797 13.219 1 83.81 195 TYR A CA 1
ATOM 1507 C C . TYR A 1 195 ? -18.094 9.68 13.977 1 83.81 195 TYR A C 1
ATOM 1509 O O . TYR A 1 195 ? -18.406 10.828 14.297 1 83.81 195 TYR A O 1
ATOM 1517 N N . PRO A 1 196 ? -16.812 9.039 14.141 1 77.25 196 PRO A N 1
ATOM 1518 C CA . PRO A 1 196 ? -15.836 9.711 15.008 1 77.25 196 PRO A CA 1
ATOM 1519 C C . PRO A 1 196 ? -14.938 10.68 14.242 1 77.25 196 PRO A C 1
ATOM 1521 O O . PRO A 1 196 ? -14.164 10.258 13.375 1 77.25 196 PRO A O 1
ATOM 1524 N N . SER A 1 197 ? -15.281 11.898 14.094 1 86.38 197 SER A N 1
ATOM 1525 C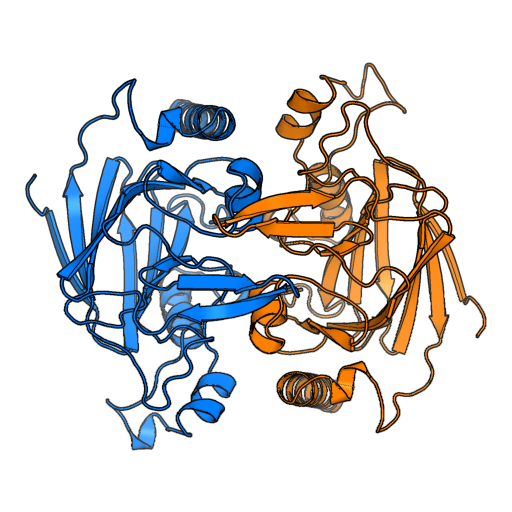 CA . SER A 1 197 ? -14.391 12.891 13.508 1 86.38 197 SER A CA 1
ATOM 1526 C C . SER A 1 197 ? -14.445 14.211 14.281 1 86.38 197 SER A C 1
ATOM 1528 O O . SER A 1 197 ? -15.523 14.625 14.711 1 86.38 197 SER A O 1
ATOM 1530 N N . VAL A 1 198 ? -13.242 14.711 14.461 1 92.88 198 VAL A N 1
ATOM 1531 C CA . VAL A 1 198 ? -13.125 15.992 15.148 1 92.88 198 VAL A CA 1
ATOM 1532 C C . VAL A 1 198 ? -12.344 16.969 14.273 1 92.88 198 VAL A C 1
ATOM 1534 O O . VAL A 1 198 ? -11.562 16.562 13.414 1 92.88 198 VAL A O 1
ATOM 1537 N N . PRO A 1 199 ? -12.602 18.203 14.469 1 96.5 199 PRO A N 1
ATOM 1538 C CA . PRO A 1 199 ? -11.898 19.188 13.641 1 96.5 199 PRO A CA 1
ATOM 1539 C C . PRO A 1 199 ? -10.383 19.109 13.805 1 96.5 199 PRO A C 1
ATOM 1541 O O . PRO A 1 199 ? -9.883 18.828 14.898 1 96.5 199 PRO A O 1
ATOM 1544 N N . VAL A 1 200 ? -9.672 19.344 12.75 1 97.94 200 VAL A N 1
ATOM 1545 C CA . VAL A 1 200 ? -8.211 19.391 12.734 1 97.94 200 VAL A CA 1
ATOM 1546 C C . VAL A 1 200 ? -7.742 20.734 12.188 1 97.94 200 VAL A C 1
ATOM 1548 O O . VAL A 1 200 ? -8.172 21.156 11.109 1 97.94 200 VAL A O 1
ATOM 1551 N N . LYS A 1 201 ? -6.914 21.391 12.945 1 98.31 201 LYS A N 1
ATOM 1552 C CA . LYS A 1 201 ? -6.309 22.641 12.492 1 98.31 201 LYS A CA 1
ATOM 1553 C C . LYS A 1 201 ? -5.09 22.375 11.617 1 98.31 201 LYS A C 1
ATOM 1555 O O . LYS A 1 201 ? -4.258 21.516 11.938 1 98.31 201 LYS A O 1
ATOM 1560 N N . VAL A 1 202 ? -4.996 23.062 10.477 1 98.31 202 VAL A N 1
ATOM 1561 C CA . VAL A 1 202 ? -3.869 22.984 9.555 1 98.31 202 VAL A CA 1
ATOM 1562 C C . VAL A 1 202 ? -3.186 24.344 9.453 1 98.31 202 VAL A C 1
ATOM 1564 O O . VAL A 1 202 ? -3.834 25.359 9.172 1 98.31 202 VAL A O 1
ATOM 1567 N N . GLU A 1 203 ? -1.905 24.312 9.672 1 98.06 203 GLU A N 1
ATOM 1568 C CA . GLU A 1 203 ? -1.124 25.547 9.578 1 98.06 203 GLU A CA 1
ATOM 1569 C C . GLU A 1 203 ? 0.085 25.359 8.664 1 98.06 203 GLU A C 1
ATOM 1571 O O . GLU A 1 203 ? 0.72 24.312 8.672 1 98.06 203 GLU A O 1
ATOM 1576 N N . ILE A 1 204 ? 0.369 26.312 7.895 1 97.62 204 ILE A N 1
ATOM 1577 C CA . ILE A 1 204 ? 1.567 26.328 7.062 1 97.62 204 ILE A CA 1
ATOM 1578 C C . ILE A 1 204 ? 2.527 27.406 7.578 1 97.62 204 ILE A C 1
ATOM 1580 O O . ILE A 1 204 ? 2.127 28.547 7.809 1 97.62 204 ILE A O 1
ATOM 1584 N N . LEU A 1 205 ? 3.732 27.031 7.812 1 97.75 205 LEU A N 1
ATOM 1585 C CA . LEU A 1 205 ? 4.793 27.906 8.273 1 97.75 205 LEU A CA 1
ATOM 1586 C C . LEU A 1 205 ? 6.02 27.797 7.371 1 97.75 205 LEU A C 1
ATOM 1588 O O . LEU A 1 205 ? 6.133 26.859 6.578 1 97.75 205 LEU A O 1
ATOM 1592 N N . GLU A 1 206 ? 6.898 28.766 7.504 1 96.31 206 GLU A N 1
ATOM 1593 C CA . GLU A 1 206 ? 8.188 28.672 6.836 1 96.31 206 GLU A CA 1
ATOM 1594 C C . GLU A 1 206 ? 9.133 27.75 7.594 1 96.31 206 GLU A C 1
ATOM 1596 O O . GLU A 1 206 ? 9.266 27.844 8.812 1 96.31 206 GLU A O 1
ATOM 1601 N N . ALA A 1 207 ? 9.719 26.844 6.871 1 96 207 ALA A N 1
ATOM 1602 C CA . ALA A 1 207 ? 10.68 25.953 7.52 1 96 207 ALA A CA 1
ATOM 1603 C C . ALA A 1 207 ? 12.062 26.594 7.578 1 96 207 ALA A C 1
ATOM 1605 O O . ALA A 1 207 ? 12.438 27.359 6.691 1 96 207 ALA A O 1
ATOM 1606 N N . GLU A 1 208 ? 12.766 26.297 8.625 1 93.38 208 GLU A N 1
ATOM 1607 C CA . GLU A 1 208 ? 14.18 26.625 8.633 1 93.38 208 GLU A CA 1
ATOM 1608 C C . GLU A 1 208 ? 14.969 25.75 7.672 1 93.38 208 GLU A C 1
ATOM 1610 O O . GLU A 1 208 ? 14.578 24.609 7.414 1 93.38 208 GLU A O 1
ATOM 1615 N N . PRO A 1 209 ? 16.031 26.312 7.16 1 91 209 PRO A N 1
ATOM 1616 C CA . PRO A 1 209 ? 16.875 25.453 6.305 1 91 209 PRO A CA 1
ATOM 1617 C C . PRO A 1 209 ? 17.344 24.188 7.016 1 91 209 PRO A C 1
ATOM 1619 O O . PRO A 1 209 ? 17.641 24.219 8.211 1 91 209 PRO A O 1
ATOM 1622 N N . MET A 1 210 ? 17.375 23.141 6.242 1 92.31 210 MET A N 1
ATOM 1623 C CA . MET A 1 210 ? 17.797 21.859 6.805 1 92.31 210 MET A CA 1
ATOM 1624 C C . MET A 1 210 ? 19.25 21.922 7.277 1 92.31 210 MET A C 1
ATOM 1626 O O . MET A 1 210 ? 20.109 22.453 6.574 1 92.31 210 MET A O 1
ATOM 1630 N N . ARG A 1 211 ? 19.469 21.406 8.461 1 92.31 211 ARG A N 1
ATOM 1631 C CA . ARG A 1 211 ? 20.812 21.328 9.016 1 92.31 211 ARG A CA 1
ATOM 1632 C C . ARG A 1 211 ? 21.391 19.922 8.844 1 92.31 211 ARG A C 1
ATOM 1634 O O . ARG A 1 211 ? 20.672 18.969 8.562 1 92.31 211 ARG A O 1
ATOM 1641 N N . GLU A 1 212 ? 22.641 19.766 9.078 1 90.81 212 GLU A N 1
ATOM 1642 C CA . GLU A 1 212 ? 23.344 18.484 8.93 1 90.81 212 GLU A CA 1
ATOM 1643 C C . GLU A 1 212 ? 22.844 17.453 9.93 1 90.81 212 GLU A C 1
ATOM 1645 O O . GLU A 1 212 ? 22.859 16.25 9.656 1 90.81 212 GLU A O 1
ATOM 1650 N N . ASP A 1 213 ? 22.391 17.984 11.023 1 94.44 213 ASP A N 1
ATOM 1651 C CA . ASP A 1 213 ? 21.938 17.078 12.062 1 94.44 213 ASP A CA 1
ATOM 1652 C C . ASP A 1 213 ? 20.438 16.859 12 1 94.44 213 ASP A C 1
ATOM 1654 O O . ASP A 1 213 ? 19.812 16.453 12.977 1 94.44 213 ASP A O 1
ATOM 1658 N N . ASP A 1 214 ? 19.938 17.141 10.898 1 96.12 214 ASP A N 1
ATOM 1659 C CA . ASP A 1 214 ? 18.5 17.016 10.695 1 96.12 214 ASP A CA 1
ATOM 1660 C C . ASP A 1 214 ? 18.016 15.602 11.023 1 96.12 214 ASP A C 1
ATOM 1662 O O . ASP A 1 214 ? 18.609 14.617 10.57 1 96.12 214 ASP A O 1
ATOM 1666 N N . LEU A 1 215 ? 16.906 15.492 11.812 1 96.06 215 LEU A N 1
ATOM 1667 C CA . LEU A 1 215 ? 16.344 14.242 12.336 1 96.06 215 LEU A CA 1
ATOM 1668 C C . LEU A 1 215 ? 15.953 13.305 11.195 1 96.06 215 LEU A C 1
ATOM 1670 O O . LEU A 1 215 ? 16.266 12.117 11.234 1 96.06 215 LEU A O 1
ATOM 1674 N N . CYS A 1 216 ? 15.266 13.781 10.172 1 96.81 216 CYS A N 1
ATOM 1675 C CA . CYS A 1 216 ? 14.789 12.977 9.062 1 96.81 216 CYS A CA 1
ATOM 1676 C C . CYS A 1 216 ? 15.945 12.539 8.164 1 96.81 216 CYS A C 1
ATOM 1678 O O . CYS A 1 216 ? 15.992 11.391 7.727 1 96.81 216 CYS A O 1
ATOM 1680 N N . LEU A 1 217 ? 16.859 13.477 7.914 1 95.75 217 LEU A N 1
ATOM 1681 C CA . LEU A 1 217 ? 18.016 13.219 7.062 1 95.75 217 LEU A CA 1
ATOM 1682 C C . LEU A 1 217 ? 18.875 12.086 7.625 1 95.75 217 LEU A C 1
ATOM 1684 O O . LEU A 1 217 ? 19.359 11.234 6.875 1 95.75 217 LEU A O 1
ATOM 1688 N N . ASN A 1 218 ? 19 12.062 8.938 1 95.56 218 ASN A N 1
ATOM 1689 C CA . ASN A 1 218 ? 19.953 11.156 9.578 1 95.56 218 ASN A CA 1
ATOM 1690 C C . ASN A 1 218 ? 19.25 9.961 10.203 1 95.56 218 ASN A C 1
ATOM 1692 O O . ASN A 1 218 ? 19.859 9.195 10.953 1 95.56 218 ASN A O 1
ATOM 1696 N N . HIS A 1 219 ? 17.969 9.789 9.961 1 94.69 219 HIS A N 1
ATOM 1697 C CA . HIS A 1 219 ? 17.203 8.719 10.578 1 94.69 219 HIS A CA 1
ATOM 1698 C C . HIS A 1 219 ? 17.75 7.352 10.18 1 94.69 219 HIS A C 1
ATOM 1700 O O . HIS A 1 219 ? 17.859 6.453 11.023 1 94.69 219 HIS A O 1
ATOM 1706 N N . ARG A 1 220 ? 18.094 7.133 8.914 1 91.88 220 ARG A N 1
ATOM 1707 C CA . ARG A 1 220 ? 18.703 5.941 8.336 1 91.88 220 ARG A CA 1
ATOM 1708 C C . ARG A 1 220 ? 19.469 6.277 7.066 1 91.88 220 ARG A C 1
ATOM 1710 O O . ARG A 1 220 ? 19.266 7.34 6.473 1 91.88 220 ARG A O 1
ATOM 1717 N N . ALA A 1 221 ? 20.297 5.363 6.676 1 89.88 221 ALA A N 1
ATOM 1718 C CA . ALA A 1 221 ? 21.094 5.582 5.469 1 89.88 221 ALA A CA 1
ATOM 1719 C C . ALA A 1 221 ? 20.188 5.758 4.246 1 89.88 221 ALA A C 1
ATOM 1721 O O . ALA A 1 221 ? 20.484 6.57 3.363 1 89.88 221 ALA A O 1
ATOM 1722 N N . GLU A 1 222 ? 19.141 5.031 4.219 1 88.69 222 GLU A N 1
ATOM 1723 C CA . GLU A 1 222 ? 18.203 5.109 3.102 1 88.69 222 GLU A CA 1
ATOM 1724 C C . GLU A 1 222 ? 17.547 6.484 3.027 1 88.69 222 GLU A C 1
ATOM 1726 O O . GLU A 1 222 ? 17.25 6.98 1.938 1 88.69 222 GLU A O 1
ATOM 1731 N N . ASN A 1 223 ? 17.281 7.094 4.203 1 93.56 223 ASN A N 1
ATOM 1732 C CA . ASN A 1 223 ? 16.75 8.461 4.215 1 93.56 223 ASN A CA 1
ATOM 1733 C C . ASN A 1 223 ? 17.719 9.43 3.527 1 93.56 223 ASN A C 1
ATOM 1735 O O . ASN A 1 223 ? 17.297 10.203 2.664 1 93.56 223 ASN A O 1
ATOM 1739 N N . ARG A 1 224 ? 18.938 9.312 3.902 1 94.06 224 ARG A N 1
ATOM 1740 C CA . ARG A 1 224 ? 19.922 10.203 3.32 1 94.06 224 ARG A CA 1
ATOM 1741 C C . ARG A 1 224 ? 20 10.039 1.807 1 94.06 224 ARG A C 1
ATOM 1743 O O . ARG A 1 224 ? 20.047 11.031 1.071 1 94.06 224 ARG A O 1
ATOM 1750 N N . ARG A 1 225 ? 19.984 8.836 1.36 1 91.12 225 ARG A N 1
ATOM 1751 C CA . ARG A 1 225 ? 20.016 8.578 -0.076 1 91.12 225 ARG A CA 1
ATOM 1752 C C . ARG A 1 225 ? 18.797 9.203 -0.763 1 91.12 225 ARG A C 1
ATOM 1754 O O . ARG A 1 225 ? 18.922 9.75 -1.86 1 91.12 225 ARG A O 1
ATOM 1761 N N . ALA A 1 226 ? 17.672 9.062 -0.157 1 93 226 ALA A N 1
ATOM 1762 C CA . ALA A 1 226 ? 16.453 9.633 -0.725 1 93 226 ALA A CA 1
ATOM 1763 C C . ALA A 1 226 ? 16.547 11.156 -0.787 1 93 226 ALA A C 1
ATOM 1765 O O . ALA A 1 226 ? 16.094 11.766 -1.758 1 93 226 ALA A O 1
ATOM 1766 N N . TYR A 1 227 ? 17.062 11.781 0.263 1 96 227 TYR A N 1
ATOM 1767 C CA . TYR A 1 227 ? 17.266 13.227 0.253 1 96 227 TYR A CA 1
ATOM 1768 C C . TYR A 1 227 ? 18.234 13.641 -0.858 1 96 227 TYR A C 1
ATOM 1770 O O . TYR A 1 227 ? 17.984 14.617 -1.571 1 96 227 TYR A O 1
ATOM 1778 N N . GLU A 1 228 ? 19.266 12.891 -1.026 1 93.12 228 GLU A N 1
ATOM 1779 C CA . GLU A 1 228 ? 20.234 13.18 -2.084 1 93.12 228 GLU A CA 1
ATOM 1780 C C . GLU A 1 228 ? 19.594 13.062 -3.463 1 93.12 228 GLU A C 1
ATOM 1782 O O . GLU A 1 228 ? 19.844 13.883 -4.348 1 93.12 228 GLU A O 1
ATOM 1787 N N . ASN A 1 229 ? 18.828 12.055 -3.609 1 90.5 229 ASN A N 1
ATOM 1788 C CA . ASN A 1 229 ? 18.078 11.922 -4.852 1 90.5 229 ASN A CA 1
ATOM 1789 C C . ASN A 1 229 ? 17.172 13.125 -5.09 1 90.5 229 ASN A C 1
ATOM 1791 O O . ASN A 1 229 ? 17.016 13.57 -6.227 1 90.5 229 ASN A O 1
ATOM 1795 N N . THR A 1 230 ? 16.594 13.633 -4.039 1 94 230 THR A N 1
ATOM 1796 C CA . THR A 1 230 ? 15.695 14.781 -4.109 1 94 230 THR A CA 1
ATOM 1797 C C . THR A 1 230 ? 16.469 16.047 -4.48 1 94 230 THR A C 1
ATOM 1799 O O . THR A 1 230 ? 16.031 16.828 -5.332 1 94 230 THR A O 1
ATOM 1802 N N . TRP A 1 231 ? 17.578 16.234 -3.822 1 93.75 231 TRP A N 1
ATOM 1803 C CA . TRP A 1 231 ? 18.422 17.391 -4.117 1 93.75 231 TRP A CA 1
ATOM 1804 C C . TRP A 1 231 ? 18.906 17.344 -5.566 1 93.75 231 TRP A C 1
ATOM 1806 O O . TRP A 1 231 ? 18.953 18.391 -6.23 1 93.75 231 TRP A O 1
ATOM 1816 N N . SER A 1 232 ? 19.266 16.141 -6.055 1 90.12 232 SER A N 1
ATOM 1817 C CA . SER A 1 232 ? 19.688 15.969 -7.441 1 90.12 232 SER A CA 1
ATOM 1818 C C . SER A 1 232 ? 18.578 16.359 -8.414 1 90.12 232 SER A C 1
ATOM 1820 O O . SER A 1 232 ? 18.844 16.969 -9.453 1 90.12 232 SER A O 1
ATOM 1822 N N . TYR A 1 233 ? 17.422 15.914 -8.117 1 89.31 233 TYR A N 1
ATOM 1823 C CA . TYR A 1 233 ? 16.25 16.266 -8.906 1 89.31 233 TYR A CA 1
ATOM 1824 C C . TYR A 1 233 ? 16.109 17.766 -9.039 1 89.31 233 TYR A C 1
ATOM 1826 O O . TYR A 1 233 ? 15.891 18.297 -10.133 1 89.31 233 TYR A O 1
ATOM 1834 N N . TYR A 1 234 ? 16.281 18.531 -7.965 1 89.69 234 TYR A N 1
ATOM 1835 C CA . TYR A 1 234 ? 16.094 19.984 -7.984 1 89.69 234 TYR A CA 1
ATOM 1836 C C . TYR A 1 234 ? 17.297 20.672 -8.602 1 89.69 234 TYR A C 1
ATOM 1838 O O . TYR A 1 234 ? 17.172 21.766 -9.172 1 89.69 234 TYR A O 1
ATOM 1846 N N . ALA A 1 235 ? 18.406 20.078 -8.469 1 87.44 235 ALA A N 1
ATOM 1847 C CA . ALA A 1 235 ? 19.594 20.641 -9.109 1 87.44 235 ALA A CA 1
ATOM 1848 C C . ALA A 1 235 ? 19.438 20.656 -10.625 1 87.44 235 ALA A C 1
ATOM 1850 O O . ALA A 1 235 ? 20 21.531 -11.305 1 87.44 235 ALA A O 1
ATOM 1851 N N . LEU A 1 236 ? 18.688 19.734 -11.094 1 80.25 236 LEU A N 1
ATOM 1852 C CA . LEU A 1 236 ? 18.516 19.594 -12.531 1 80.25 236 LEU A CA 1
ATOM 1853 C C . LEU A 1 236 ? 17.406 20.5 -13.047 1 80.25 236 LEU A C 1
ATOM 1855 O O . LEU A 1 236 ? 17.422 20.906 -14.211 1 80.25 236 LEU A O 1
ATOM 1859 N N . ILE A 1 237 ? 16.453 20.766 -12.297 1 74.38 237 ILE A N 1
ATOM 1860 C CA . ILE A 1 237 ? 15.297 21.469 -12.828 1 74.38 237 ILE A CA 1
ATOM 1861 C C . ILE A 1 237 ? 15.297 22.906 -12.312 1 74.38 237 ILE A C 1
ATOM 1863 O O . ILE A 1 237 ? 14.578 23.766 -12.836 1 74.38 237 ILE A O 1
ATOM 1867 N N . LYS A 1 238 ? 15.711 23.141 -11.195 1 67.75 238 LYS A N 1
ATOM 1868 C CA . LYS A 1 238 ? 15.773 24.516 -10.711 1 67.75 238 LYS A CA 1
ATOM 1869 C C . LYS A 1 238 ? 17.203 25.047 -10.742 1 67.75 238 LYS A C 1
ATOM 1871 O O . LYS A 1 238 ? 18.156 24.281 -10.562 1 67.75 238 LYS A O 1
ATOM 1876 N N . MET B 1 1 ? -7.164 -32.344 -11.055 1 70.75 1 MET B N 1
ATOM 1877 C CA . MET B 1 1 ? -7.395 -31.172 -11.891 1 70.75 1 MET B CA 1
ATOM 1878 C C . MET B 1 1 ? -6.227 -30.938 -12.844 1 70.75 1 MET B C 1
ATOM 1880 O O . MET B 1 1 ? -5.062 -31.016 -12.43 1 70.75 1 MET B O 1
ATOM 1884 N N . ASP B 1 2 ? -6.469 -30.953 -14.148 1 85.12 2 ASP B N 1
ATOM 1885 C CA . ASP B 1 2 ? -5.426 -31 -15.164 1 85.12 2 ASP B CA 1
ATOM 1886 C C . ASP B 1 2 ? -4.828 -29.609 -15.391 1 85.12 2 ASP B C 1
ATOM 1888 O O . ASP B 1 2 ? -5.551 -28.609 -15.406 1 85.12 2 ASP B O 1
ATOM 1892 N N . VAL B 1 3 ? -3.514 -29.625 -15.453 1 91.94 3 VAL B N 1
ATOM 1893 C CA . VAL B 1 3 ? -2.762 -28.422 -15.75 1 91.94 3 VAL B CA 1
ATOM 1894 C C . VAL B 1 3 ? -2.975 -28.016 -17.203 1 91.94 3 VAL B C 1
ATOM 1896 O O . VAL B 1 3 ? -2.773 -28.828 -18.109 1 91.94 3 VAL B O 1
ATOM 1899 N N . ILE B 1 4 ? -3.426 -26.844 -17.453 1 92.69 4 ILE B N 1
ATOM 1900 C CA . ILE B 1 4 ? -3.707 -26.312 -18.781 1 92.69 4 ILE B CA 1
ATOM 1901 C C . ILE B 1 4 ? -2.457 -25.641 -19.359 1 92.69 4 ILE B C 1
ATOM 1903 O O . ILE B 1 4 ? -2.262 -25.609 -20.562 1 92.69 4 ILE B O 1
ATOM 1907 N N . TRP B 1 5 ? -1.67 -25.062 -18.562 1 95 5 TRP B N 1
ATOM 1908 C CA . TRP B 1 5 ? -0.479 -24.297 -18.906 1 95 5 TRP B CA 1
ATOM 1909 C C . TRP B 1 5 ? 0.505 -24.266 -17.75 1 95 5 TRP B C 1
ATOM 1911 O O . TRP B 1 5 ? 0.101 -24.281 -16.578 1 95 5 TRP B O 1
ATOM 1921 N N . ASN B 1 6 ? 1.789 -24.344 -18 1 96.44 6 ASN B N 1
ATOM 1922 C CA . ASN B 1 6 ? 2.783 -24.203 -16.953 1 96.44 6 ASN B CA 1
ATOM 1923 C C . ASN B 1 6 ? 4.062 -23.547 -17.469 1 96.44 6 ASN B C 1
ATOM 1925 O O . ASN B 1 6 ? 4.324 -23.547 -18.672 1 96.44 6 ASN B O 1
ATOM 1929 N N . THR B 1 7 ? 4.789 -22.938 -16.641 1 97.25 7 THR B N 1
ATOM 1930 C CA . THR B 1 7 ? 6.113 -22.375 -16.891 1 97.25 7 THR B CA 1
ATOM 1931 C C . THR B 1 7 ? 6.938 -22.328 -15.609 1 97.25 7 THR B C 1
ATOM 1933 O O . THR B 1 7 ? 6.426 -22.609 -14.531 1 97.25 7 THR B O 1
ATOM 1936 N N . VAL B 1 8 ? 8.195 -22.188 -15.711 1 97.69 8 VAL B N 1
ATOM 1937 C CA . VAL B 1 8 ? 9.086 -21.922 -14.586 1 97.69 8 VAL B CA 1
ATOM 1938 C C . VAL B 1 8 ? 9.711 -20.547 -14.719 1 97.69 8 VAL B C 1
ATOM 1940 O O . VAL B 1 8 ? 10.281 -20.203 -15.758 1 97.69 8 VAL B O 1
ATOM 1943 N N . ILE B 1 9 ? 9.508 -19.734 -13.727 1 97.44 9 ILE B N 1
ATOM 1944 C CA . ILE B 1 9 ? 10.195 -18.438 -13.68 1 97.44 9 ILE B CA 1
ATOM 1945 C C . ILE B 1 9 ? 11.523 -18.594 -12.945 1 97.44 9 ILE B C 1
ATOM 1947 O O . ILE B 1 9 ? 11.555 -18.797 -11.727 1 97.44 9 ILE B O 1
ATOM 1951 N N . GLU B 1 10 ? 12.578 -18.438 -13.672 1 95.81 10 GLU B N 1
ATOM 1952 C CA . GLU B 1 10 ? 13.914 -18.609 -13.102 1 95.81 10 GLU B CA 1
ATOM 1953 C C . GLU B 1 10 ? 14.258 -17.438 -12.172 1 95.81 10 GLU B C 1
ATOM 1955 O O . GLU B 1 10 ? 13.57 -16.422 -12.164 1 95.81 10 GLU B O 1
ATOM 1960 N N . ALA B 1 11 ? 15.328 -17.656 -11.367 1 93.62 11 ALA B N 1
ATOM 1961 C CA . ALA B 1 11 ? 15.812 -16.578 -10.5 1 93.62 11 ALA B CA 1
ATOM 1962 C C . ALA B 1 11 ? 16.016 -15.289 -11.281 1 93.62 11 ALA B C 1
ATOM 1964 O O . ALA B 1 11 ? 16.656 -15.281 -12.336 1 93.62 11 ALA B O 1
ATOM 1965 N N . GLY B 1 12 ? 15.383 -14.242 -10.773 1 94.06 12 GLY B N 1
ATOM 1966 C CA . GLY B 1 12 ? 15.508 -12.953 -11.438 1 94.06 12 GLY B CA 1
ATOM 1967 C C . GLY B 1 12 ? 14.555 -12.789 -12.609 1 94.06 12 GLY B C 1
ATOM 1968 O O . GLY B 1 12 ? 14.406 -11.695 -13.148 1 94.06 12 GLY B O 1
ATOM 1969 N N . GLY B 1 13 ? 13.82 -13.805 -12.922 1 95 13 GLY B N 1
ATOM 1970 C CA . GLY B 1 13 ? 12.945 -13.789 -14.086 1 95 13 GLY B CA 1
ATOM 1971 C C . GLY B 1 13 ? 11.664 -13.023 -13.867 1 95 13 GLY B C 1
ATOM 1972 O O . GLY B 1 13 ? 11.398 -12.547 -12.758 1 95 13 GLY B O 1
ATOM 1973 N N . LYS B 1 14 ? 10.891 -12.836 -14.93 1 97 14 LYS B N 1
ATOM 1974 C CA . LYS B 1 14 ? 9.602 -12.141 -14.93 1 97 14 LYS B CA 1
ATOM 1975 C C . LYS B 1 14 ? 8.625 -12.805 -15.891 1 97 14 LYS B C 1
ATOM 1977 O O . LYS B 1 14 ? 9.023 -13.57 -16.766 1 97 14 LYS B O 1
ATOM 1982 N N . TRP B 1 15 ? 7.395 -12.547 -15.688 1 96.38 15 TRP B N 1
ATOM 1983 C CA . TRP B 1 15 ? 6.344 -13.07 -16.547 1 96.38 15 TRP B CA 1
ATOM 1984 C C . TRP B 1 15 ? 5.055 -12.273 -16.391 1 96.38 15 TRP B C 1
ATOM 1986 O O . TRP B 1 15 ? 4.766 -11.766 -15.305 1 96.38 15 TRP B O 1
ATOM 1996 N N . SER B 1 16 ? 4.309 -12.109 -17.438 1 97.12 16 SER B N 1
ATOM 1997 C CA . SER B 1 16 ? 2.963 -11.547 -17.375 1 97.12 16 SER B CA 1
ATOM 1998 C C . SER B 1 16 ? 2.004 -12.281 -18.297 1 97.12 16 SER B C 1
ATOM 2000 O O . SER B 1 16 ? 2.424 -12.844 -19.312 1 97.12 16 SER B O 1
ATOM 2002 N N . GLY B 1 17 ? 0.759 -12.297 -17.906 1 95.69 17 GLY B N 1
ATOM 2003 C CA . GLY B 1 17 ? -0.243 -12.953 -18.734 1 95.69 17 GLY B CA 1
ATOM 2004 C C . GLY B 1 17 ? -1.665 -12.625 -18.328 1 95.69 17 GLY B C 1
ATOM 2005 O O . GLY B 1 17 ? -1.931 -12.344 -17.156 1 95.69 17 GLY B O 1
ATOM 2006 N N . ARG B 1 18 ? -2.5 -12.656 -19.312 1 96.5 18 ARG B N 1
ATOM 2007 C CA . ARG B 1 18 ? -3.934 -12.555 -19.062 1 96.5 18 ARG B CA 1
ATOM 2008 C C . ARG B 1 18 ? -4.527 -13.906 -18.688 1 96.5 18 ARG B C 1
ATOM 2010 O O . ARG B 1 18 ? -4.277 -14.906 -19.375 1 96.5 18 ARG B O 1
ATOM 2017 N N . ILE B 1 19 ? -5.191 -13.93 -17.609 1 97.12 19 ILE B N 1
ATOM 2018 C CA . ILE B 1 19 ? -5.809 -15.164 -17.125 1 97.12 19 ILE B CA 1
ATOM 2019 C C . ILE B 1 19 ? -7.309 -14.961 -16.953 1 97.12 19 ILE B C 1
ATOM 2021 O O . ILE B 1 19 ? -7.742 -14.008 -16.297 1 97.12 19 ILE B O 1
ATOM 2025 N N . SER B 1 20 ? -8.062 -15.867 -17.453 1 96.69 20 SER B N 1
ATOM 2026 C CA . SER B 1 20 ? -9.516 -15.75 -17.391 1 96.69 20 SER B CA 1
ATOM 2027 C C . SER B 1 20 ? -10.031 -16.031 -15.984 1 96.69 20 SER B C 1
ATOM 2029 O O . SER B 1 20 ? -9.375 -16.703 -15.203 1 96.69 20 SER B O 1
ATOM 2031 N N . ARG B 1 21 ? -11.195 -15.469 -15.75 1 96.88 21 ARG B N 1
ATOM 2032 C CA . ARG B 1 21 ? -11.922 -15.812 -14.531 1 96.88 21 ARG B CA 1
ATOM 2033 C C . ARG B 1 21 ? -12.141 -17.312 -14.422 1 96.88 21 ARG B C 1
ATOM 2035 O O . ARG B 1 21 ? -12.352 -17.984 -15.43 1 96.88 21 ARG B O 1
ATOM 2042 N N . GLY B 1 22 ? -12.055 -17.828 -13.242 1 96.44 22 GLY B N 1
ATOM 2043 C CA . GLY B 1 22 ? -12.352 -19.234 -13 1 96.44 22 GLY B CA 1
ATOM 2044 C C . GLY B 1 22 ? -11.164 -20.141 -13.25 1 96.44 22 GLY B C 1
ATOM 2045 O O . GLY B 1 22 ? -11.328 -21.281 -13.68 1 96.44 22 GLY B O 1
ATOM 2046 N N . LYS B 1 23 ? -10.008 -19.656 -13.133 1 97.75 23 LYS B N 1
ATOM 2047 C CA . LYS B 1 23 ? -8.789 -20.438 -13.227 1 97.75 23 LYS B CA 1
ATOM 2048 C C . LYS B 1 23 ? -8.062 -20.516 -11.891 1 97.75 23 LYS B C 1
ATOM 2050 O O . LYS B 1 23 ? -8.273 -19.672 -11.016 1 97.75 23 LYS B O 1
ATOM 2055 N N . LEU B 1 24 ? -7.305 -21.562 -11.695 1 98.19 24 LEU B N 1
ATOM 2056 C CA . LEU B 1 24 ? -6.371 -21.672 -10.578 1 98.19 24 LEU B CA 1
ATOM 2057 C C . LEU B 1 24 ? -4.957 -21.312 -11.016 1 98.19 24 LEU B C 1
ATOM 2059 O O . LEU B 1 24 ? -4.477 -21.797 -12.039 1 98.19 24 LEU B O 1
ATOM 2063 N N . LEU B 1 25 ? -4.336 -20.438 -10.344 1 98.25 25 LEU B N 1
ATOM 2064 C CA . LEU B 1 25 ? -2.918 -20.109 -10.477 1 98.25 25 LEU B CA 1
ATOM 2065 C C . LEU B 1 25 ? -2.119 -20.672 -9.312 1 98.25 25 LEU B C 1
ATOM 2067 O O . LEU B 1 25 ? -2.133 -20.125 -8.211 1 98.25 25 LEU B O 1
ATOM 2071 N N . ARG B 1 26 ? -1.455 -21.75 -9.586 1 98.5 26 ARG B N 1
ATOM 2072 C CA . ARG B 1 26 ? -0.674 -22.406 -8.547 1 98.5 26 ARG B CA 1
ATOM 2073 C C . ARG B 1 26 ? 0.806 -22.062 -8.664 1 98.5 26 ARG B C 1
ATOM 2075 O O . ARG B 1 26 ? 1.399 -22.219 -9.734 1 98.5 26 ARG B O 1
ATOM 2082 N N . PHE B 1 27 ? 1.37 -21.531 -7.625 1 98.62 27 PHE B N 1
ATOM 2083 C CA . PHE B 1 27 ? 2.795 -21.234 -7.527 1 98.62 27 PHE B CA 1
ATOM 2084 C C . PHE B 1 27 ? 3.49 -22.234 -6.609 1 98.62 27 PHE B C 1
ATOM 2086 O O . PHE B 1 27 ? 3.039 -22.469 -5.488 1 98.62 27 PHE B O 1
ATOM 2093 N N . THR B 1 28 ? 4.57 -22.797 -7.043 1 98.44 28 THR B N 1
ATOM 2094 C CA . THR B 1 28 ? 5.328 -23.766 -6.242 1 98.44 28 THR B CA 1
ATOM 2095 C C . THR B 1 28 ? 6.801 -23.359 -6.18 1 98.44 28 THR B C 1
ATOM 2097 O O . THR B 1 28 ? 7.453 -23.219 -7.215 1 98.44 28 THR B O 1
ATOM 2100 N N . ALA B 1 29 ? 7.258 -23.188 -4.984 1 97.19 29 ALA B N 1
ATOM 2101 C CA . ALA B 1 29 ? 8.688 -22.953 -4.789 1 97.19 29 ALA B CA 1
ATOM 2102 C C . ALA B 1 29 ? 9.484 -24.234 -4.992 1 97.19 29 ALA B C 1
ATOM 2104 O O . ALA B 1 29 ? 9.312 -25.203 -4.25 1 97.19 29 ALA B O 1
ATOM 2105 N N . THR B 1 30 ? 10.414 -24.203 -5.918 1 95.19 30 THR B N 1
ATOM 2106 C CA . THR B 1 30 ? 11.188 -25.422 -6.203 1 95.19 30 THR B CA 1
ATOM 2107 C C . THR B 1 30 ? 12.266 -25.625 -5.148 1 95.19 30 THR B C 1
ATOM 2109 O O . THR B 1 30 ? 12.672 -26.75 -4.879 1 95.19 30 THR B O 1
ATOM 2112 N N . GLU B 1 31 ? 12.766 -24.578 -4.547 1 94.94 31 GLU B N 1
ATOM 2113 C CA . GLU B 1 31 ? 13.75 -24.562 -3.463 1 94.94 31 GLU B CA 1
ATOM 2114 C C . GLU B 1 31 ? 13.297 -23.672 -2.316 1 94.94 31 GLU B C 1
ATOM 2116 O O . GLU B 1 31 ? 12.312 -22.938 -2.445 1 94.94 31 GLU B O 1
ATOM 2121 N N . ALA B 1 32 ? 13.992 -23.844 -1.154 1 94.5 32 ALA B N 1
ATOM 2122 C CA . ALA B 1 32 ? 13.695 -22.984 -0.009 1 94.5 32 ALA B CA 1
ATOM 2123 C C . ALA B 1 32 ? 14.102 -21.547 -0.282 1 94.5 32 ALA B C 1
ATOM 2125 O O . ALA B 1 32 ? 15.016 -21.281 -1.063 1 94.5 32 ALA B O 1
ATOM 2126 N N . GLY B 1 33 ? 13.383 -20.641 0.343 1 93.25 33 GLY B N 1
ATOM 2127 C CA . GLY B 1 33 ? 13.773 -19.25 0.311 1 93.25 33 GLY B CA 1
ATOM 2128 C C . GLY B 1 33 ? 13.195 -18.484 -0.868 1 93.25 33 GLY B C 1
ATOM 2129 O O . GLY B 1 33 ? 13.719 -17.438 -1.265 1 93.25 33 GLY B O 1
ATOM 2130 N N . ALA B 1 34 ? 12.141 -18.953 -1.458 1 95.62 34 ALA B N 1
ATOM 2131 C CA . ALA B 1 34 ? 11.523 -18.328 -2.619 1 95.62 34 ALA B CA 1
ATOM 2132 C C . ALA B 1 34 ? 10.828 -17.016 -2.232 1 95.62 34 ALA B C 1
ATOM 2134 O O . ALA B 1 34 ? 10.367 -16.875 -1.101 1 95.62 34 ALA B O 1
ATOM 2135 N N . ASN B 1 35 ? 10.828 -16.094 -3.1 1 97.06 35 ASN B N 1
ATOM 2136 C CA . ASN B 1 35 ? 10 -14.891 -3.123 1 97.06 35 ASN B CA 1
ATOM 2137 C C . ASN B 1 35 ? 9.5 -14.578 -4.531 1 97.06 35 ASN B C 1
ATOM 2139 O O . ASN B 1 35 ? 10.289 -14.508 -5.473 1 97.06 35 ASN B O 1
ATOM 2143 N N . LEU B 1 36 ? 8.25 -14.406 -4.676 1 98.12 36 LEU B N 1
ATOM 2144 C CA . LEU B 1 36 ? 7.652 -14.047 -5.957 1 98.12 36 LEU B CA 1
ATOM 2145 C C . LEU B 1 36 ? 6.699 -12.867 -5.797 1 98.12 36 LEU B C 1
ATOM 2147 O O . LEU B 1 36 ? 5.652 -12.992 -5.156 1 98.12 36 LEU B O 1
ATOM 2151 N N . ALA B 1 37 ? 7.094 -11.719 -6.398 1 97.81 37 ALA B N 1
ATOM 2152 C CA . ALA B 1 37 ? 6.246 -10.523 -6.336 1 97.81 37 ALA B CA 1
ATOM 2153 C C . ALA B 1 37 ? 5.16 -10.57 -7.41 1 97.81 37 ALA B C 1
ATOM 2155 O O . ALA B 1 37 ? 5.445 -10.852 -8.578 1 97.81 37 ALA B O 1
ATOM 2156 N N . LEU B 1 38 ? 3.936 -10.211 -6.996 1 98.19 38 LEU B N 1
ATOM 2157 C CA . LEU B 1 38 ? 2.77 -10.32 -7.867 1 98.19 38 LEU B CA 1
ATOM 2158 C C . LEU B 1 38 ? 2 -9.008 -7.906 1 98.19 38 LEU B C 1
ATOM 2160 O O . LEU B 1 38 ? 1.687 -8.43 -6.863 1 98.19 38 LEU B O 1
ATOM 2164 N N . MET B 1 39 ? 1.747 -8.508 -9.102 1 96.56 39 MET B N 1
ATOM 2165 C CA . MET B 1 39 ? 0.76 -7.457 -9.352 1 96.56 39 MET B CA 1
ATOM 2166 C C . MET B 1 39 ? -0.451 -8.023 -10.094 1 96.56 39 MET B C 1
ATOM 2168 O O . MET B 1 39 ? -0.306 -8.867 -10.977 1 96.56 39 MET B O 1
ATOM 2172 N N . LEU B 1 40 ? -1.614 -7.516 -9.703 1 96.88 40 LEU B N 1
ATOM 2173 C CA . LEU B 1 40 ? -2.846 -7.965 -10.344 1 96.88 40 LEU B CA 1
ATOM 2174 C C . LEU B 1 40 ? -3.668 -6.777 -10.836 1 96.88 40 LEU B C 1
ATOM 2176 O O . LEU B 1 40 ? -3.84 -5.797 -10.102 1 96.88 40 LEU B O 1
ATOM 2180 N N . TYR B 1 41 ? -4.152 -6.891 -12.07 1 95.44 41 TYR B N 1
ATOM 2181 C CA . TYR B 1 41 ? -5.035 -5.91 -12.688 1 95.44 41 TYR B CA 1
ATOM 2182 C C . TYR B 1 41 ? -6.281 -6.578 -13.25 1 95.44 41 TYR B C 1
ATOM 2184 O O . TYR B 1 41 ? -6.262 -7.766 -13.586 1 95.44 41 TYR B O 1
ATOM 2192 N N . ASN B 1 42 ? -7.359 -5.805 -13.289 1 95.19 42 ASN B N 1
ATOM 2193 C CA . ASN B 1 42 ? -8.469 -6.199 -14.148 1 95.19 42 ASN B CA 1
ATOM 2194 C C . ASN B 1 42 ? -8.055 -6.207 -15.617 1 95.19 42 ASN B C 1
ATOM 2196 O O . ASN B 1 42 ? -7.711 -5.164 -16.172 1 95.19 42 ASN B O 1
ATOM 2200 N N . ALA B 1 43 ? -8.125 -7.355 -16.234 1 94.81 43 ALA B N 1
ATOM 2201 C CA . ALA B 1 43 ? -7.629 -7.5 -17.609 1 94.81 43 ALA B CA 1
ATOM 2202 C C . ALA B 1 43 ? -8.453 -6.656 -18.578 1 94.81 43 ALA B C 1
ATOM 2204 O O . ALA B 1 43 ? -7.945 -6.227 -19.609 1 94.81 43 ALA B O 1
ATOM 2205 N N . ASP B 1 44 ? -9.656 -6.395 -18.312 1 92.06 44 ASP B N 1
ATOM 2206 C CA . ASP B 1 44 ? -10.547 -5.684 -19.234 1 92.06 44 ASP B CA 1
ATOM 2207 C C . ASP B 1 44 ? -10.516 -4.18 -18.969 1 92.06 44 ASP B C 1
ATOM 2209 O O . ASP B 1 44 ? -11 -3.391 -19.781 1 92.06 44 ASP B O 1
ATOM 2213 N N . ASP B 1 45 ? -10.07 -3.762 -17.891 1 90.75 45 ASP B N 1
ATOM 2214 C CA . ASP B 1 45 ? -9.891 -2.369 -17.5 1 90.75 45 ASP B CA 1
ATOM 2215 C C . ASP B 1 45 ? -8.664 -2.211 -16.594 1 90.75 45 ASP B C 1
ATOM 2217 O O . ASP B 1 45 ? -8.789 -2.223 -15.367 1 90.75 45 ASP B O 1
ATOM 2221 N N . LEU B 1 46 ? -7.582 -1.89 -17.125 1 89.69 46 LEU B N 1
ATOM 2222 C CA . LEU B 1 46 ? -6.301 -1.94 -16.438 1 89.69 46 LEU B CA 1
ATOM 2223 C C . LEU B 1 46 ? -6.191 -0.811 -15.414 1 89.69 46 LEU B C 1
ATOM 2225 O O . LEU B 1 46 ? -5.234 -0.76 -14.641 1 89.69 46 LEU B O 1
ATOM 2229 N N . THR B 1 47 ? -7.223 -0.003 -15.344 1 82.75 47 THR B N 1
ATOM 2230 C CA .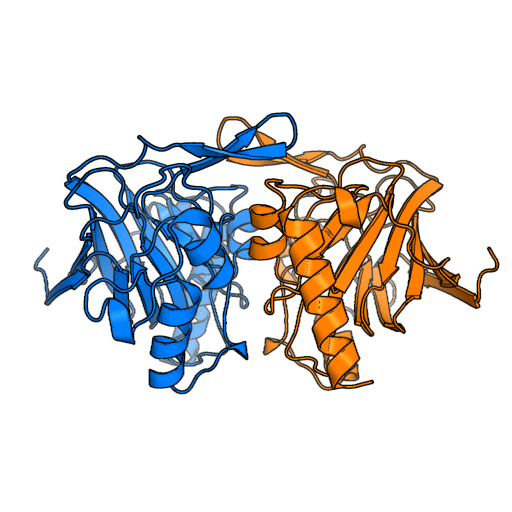 THR B 1 47 ? -7.234 1.031 -14.32 1 82.75 47 THR B CA 1
ATOM 2231 C C . THR B 1 47 ? -7.699 0.461 -12.984 1 82.75 47 THR B C 1
ATOM 2233 O O . THR B 1 47 ? -7.484 1.071 -11.93 1 82.75 47 THR B O 1
ATOM 2236 N N . GLU B 1 48 ? -8.422 -0.648 -12.992 1 89.5 48 GLU B N 1
ATOM 2237 C CA . GLU B 1 48 ? -8.773 -1.375 -11.773 1 89.5 48 GLU B CA 1
ATOM 2238 C C . GLU B 1 48 ? -7.672 -2.357 -11.383 1 89.5 48 GLU B C 1
ATOM 2240 O O . GLU B 1 48 ? -7.324 -3.248 -12.156 1 89.5 48 GLU B O 1
ATOM 2245 N N . ARG B 1 49 ? -7.137 -2.166 -10.203 1 92.5 49 ARG B N 1
ATOM 2246 C CA . ARG B 1 49 ? -5.93 -2.889 -9.82 1 92.5 49 ARG B CA 1
ATOM 2247 C C . ARG B 1 49 ? -5.973 -3.287 -8.352 1 92.5 49 ARG B C 1
ATOM 2249 O O . ARG B 1 49 ? -6.793 -2.773 -7.59 1 92.5 49 ARG B O 1
ATOM 2256 N N . TYR B 1 50 ? -5.102 -4.207 -8.023 1 94.12 50 TYR B N 1
ATOM 2257 C CA . TYR B 1 50 ? -4.938 -4.629 -6.637 1 94.12 50 TYR B CA 1
ATOM 2258 C C . TYR B 1 50 ? -4.738 -3.424 -5.723 1 94.12 50 TYR B C 1
ATOM 2260 O O . TYR B 1 50 ? -3.922 -2.547 -6.012 1 94.12 50 TYR B O 1
ATOM 2268 N N . ASN B 1 51 ? -5.5 -3.434 -4.711 1 89.81 51 ASN B N 1
ATOM 2269 C CA . ASN B 1 51 ? -5.418 -2.389 -3.697 1 89.81 51 ASN B CA 1
ATOM 2270 C C . ASN B 1 51 ? -5.055 -2.961 -2.33 1 89.81 51 ASN B C 1
ATOM 2272 O O . ASN B 1 51 ? -5.898 -3.553 -1.655 1 89.81 51 ASN B O 1
ATOM 2276 N N . MET B 1 52 ? -3.812 -2.721 -1.881 1 91.56 52 MET B N 1
ATOM 2277 C CA . MET B 1 52 ? -3.277 -3.311 -0.657 1 91.56 52 MET B CA 1
ATOM 2278 C C . MET B 1 52 ? -4.078 -2.855 0.56 1 91.56 52 MET B C 1
ATOM 2280 O O . MET B 1 52 ? -4.539 -3.682 1.35 1 91.56 52 MET B O 1
ATOM 2284 N N . PRO B 1 53 ? -4.336 -1.565 0.781 1 86.75 53 PRO B N 1
ATOM 2285 C CA . PRO B 1 53 ? -5.07 -1.147 1.978 1 86.75 53 PRO B CA 1
ATOM 2286 C C . PRO B 1 53 ? -6.473 -1.745 2.049 1 86.75 53 PRO B C 1
ATOM 2288 O O . PRO B 1 53 ? -6.906 -2.184 3.117 1 86.75 53 PRO B O 1
ATOM 2291 N N . ASP B 1 54 ? -7.199 -1.767 0.934 1 87.75 54 ASP B N 1
ATOM 2292 C CA . ASP B 1 54 ? -8.539 -2.338 0.917 1 87.75 54 ASP B CA 1
ATOM 2293 C C . ASP B 1 54 ? -8.508 -3.824 1.264 1 87.75 54 ASP B C 1
ATOM 2295 O O . ASP B 1 54 ? -9.391 -4.32 1.973 1 87.75 54 ASP B O 1
ATOM 2299 N N . THR B 1 55 ? -7.512 -4.492 0.707 1 93.56 55 THR B N 1
ATOM 2300 C CA . THR B 1 55 ? -7.352 -5.918 0.985 1 93.56 55 THR B CA 1
ATOM 2301 C C . THR B 1 55 ? -7.098 -6.152 2.471 1 93.56 55 THR B C 1
ATOM 2303 O O . THR B 1 55 ? -7.723 -7.02 3.082 1 93.56 55 THR B O 1
ATOM 2306 N N . LEU B 1 56 ? -6.27 -5.367 3.029 1 91.69 56 LEU B N 1
ATOM 2307 C CA . LEU B 1 56 ? -5.848 -5.578 4.41 1 91.69 56 LEU B CA 1
ATOM 2308 C C . LEU B 1 56 ? -6.934 -5.133 5.387 1 91.69 56 LEU B C 1
ATOM 2310 O O . LEU B 1 56 ? -7.324 -5.895 6.273 1 91.69 56 LEU B O 1
ATOM 2314 N N . LYS B 1 57 ? -7.465 -3.957 5.238 1 87.06 57 LYS B N 1
ATOM 2315 C CA . LYS B 1 57 ? -8.43 -3.43 6.195 1 87.06 57 LYS B CA 1
ATOM 2316 C C . LYS B 1 57 ? -9.727 -4.23 6.168 1 87.06 57 LYS B C 1
ATOM 2318 O O . LYS B 1 57 ? -10.344 -4.465 7.211 1 87.06 57 LYS B O 1
ATOM 2323 N N . ALA B 1 58 ? -10.164 -4.637 4.941 1 87.62 58 ALA B N 1
ATOM 2324 C CA . ALA B 1 58 ? -11.406 -5.398 4.824 1 87.62 58 ALA B CA 1
ATOM 2325 C C . ALA B 1 58 ? -11.305 -6.734 5.555 1 87.62 58 ALA B C 1
ATOM 2327 O O . ALA B 1 58 ? -12.297 -7.242 6.066 1 87.62 58 ALA B O 1
ATOM 2328 N N . GLN B 1 59 ? -10.094 -7.203 5.625 1 91.56 59 GLN B N 1
ATOM 2329 C CA . GLN B 1 59 ? -9.93 -8.547 6.168 1 91.56 59 GLN B CA 1
ATOM 2330 C C . GLN B 1 59 ? -9.188 -8.516 7.504 1 91.56 59 GLN B C 1
ATOM 2332 O O . GLN B 1 59 ? -8.836 -9.562 8.047 1 91.56 59 GLN B O 1
ATOM 2337 N N . TYR B 1 60 ? -8.875 -7.371 8.016 1 89.19 60 TYR B N 1
ATOM 2338 C CA . TYR B 1 60 ? -8.258 -7.113 9.312 1 89.19 60 TYR B CA 1
ATOM 2339 C C . TYR B 1 60 ? -6.961 -7.898 9.469 1 89.19 60 TYR B C 1
ATOM 2341 O O . TYR B 1 60 ? -6.746 -8.555 10.492 1 89.19 60 TYR B O 1
ATOM 2349 N N . THR B 1 61 ? -6.168 -7.867 8.477 1 90.88 61 THR B N 1
ATOM 2350 C CA . THR B 1 61 ? -4.922 -8.625 8.492 1 90.88 61 THR B CA 1
ATOM 2351 C C . THR B 1 61 ? -3.777 -7.793 7.918 1 90.88 61 THR B C 1
ATOM 2353 O O . THR B 1 61 ? -4.008 -6.855 7.152 1 90.88 61 THR B O 1
ATOM 2356 N N . ALA B 1 62 ? -2.545 -8.148 8.375 1 89.75 62 ALA B N 1
ATOM 2357 C CA . ALA B 1 62 ? -1.354 -7.516 7.812 1 89.75 62 ALA B CA 1
ATOM 2358 C C . ALA B 1 62 ? -0.568 -8.5 6.949 1 89.75 62 ALA B C 1
ATOM 2360 O O . ALA B 1 62 ? 0.575 -8.227 6.574 1 89.75 62 ALA B O 1
ATOM 2361 N N . HIS B 1 63 ? -1.095 -9.68 6.77 1 94 63 HIS B N 1
ATOM 2362 C CA . HIS B 1 63 ? -0.525 -10.688 5.887 1 94 63 HIS B CA 1
ATOM 2363 C C . HIS B 1 63 ? -1.618 -11.469 5.16 1 94 63 HIS B C 1
ATOM 2365 O O . HIS B 1 63 ? -2.805 -11.289 5.441 1 94 63 HIS B O 1
ATOM 2371 N N . LEU B 1 64 ? -1.185 -12.266 4.199 1 96.81 64 LEU B N 1
ATOM 2372 C CA . LEU B 1 64 ? -2.178 -13.008 3.432 1 96.81 64 LEU B CA 1
ATOM 2373 C C . LEU B 1 64 ? -1.934 -14.508 3.533 1 96.81 64 LEU B C 1
ATOM 2375 O O . LEU B 1 64 ? -0.786 -14.953 3.641 1 96.81 64 LEU B O 1
ATOM 2379 N N . THR B 1 65 ? -2.924 -15.266 3.547 1 97.81 65 THR B N 1
ATOM 2380 C CA . THR B 1 65 ? -2.918 -16.719 3.561 1 97.81 65 THR B CA 1
ATOM 2381 C C . THR B 1 65 ? -4.238 -17.281 3.033 1 97.81 65 THR B C 1
ATOM 2383 O O . THR B 1 65 ? -5.094 -16.516 2.572 1 97.81 65 THR B O 1
ATOM 2386 N N . ALA B 1 66 ? -4.359 -18.594 3.041 1 98.25 66 ALA B N 1
ATOM 2387 C CA . ALA B 1 66 ? -5.594 -19.219 2.568 1 98.25 66 ALA B CA 1
ATOM 2388 C C . ALA B 1 66 ? -6.816 -18.5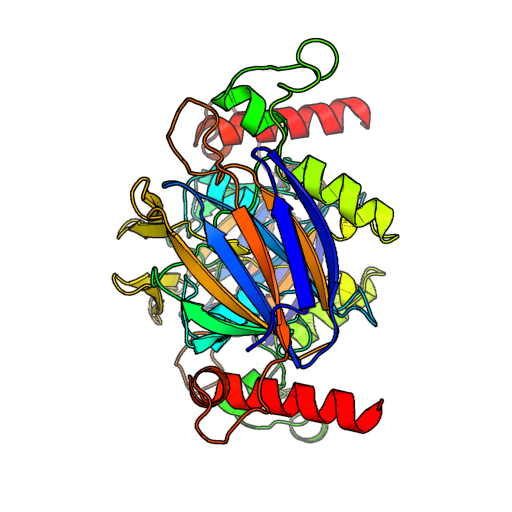94 3.234 1 98.25 66 ALA B C 1
ATOM 2390 O O . ALA B 1 66 ? -6.816 -18.359 4.445 1 98.25 66 ALA B O 1
ATOM 2391 N N . GLY B 1 67 ? -7.828 -18.297 2.398 1 97.88 67 GLY B N 1
ATOM 2392 C CA . GLY B 1 67 ? -9.039 -17.656 2.889 1 97.88 67 GLY B CA 1
ATOM 2393 C C . GLY B 1 67 ? -9.102 -16.172 2.572 1 97.88 67 GLY B C 1
ATOM 2394 O O . GLY B 1 67 ? -10.18 -15.594 2.49 1 97.88 67 GLY B O 1
ATOM 2395 N N . HIS B 1 68 ? -8.008 -15.547 2.385 1 97.62 68 HIS B N 1
ATOM 2396 C CA . HIS B 1 68 ? -7.973 -14.125 2.061 1 97.62 68 HIS B CA 1
ATOM 2397 C C . HIS B 1 68 ? -8.219 -13.898 0.574 1 97.62 68 HIS B C 1
ATOM 2399 O O . HIS B 1 68 ? -7.957 -14.781 -0.247 1 97.62 68 HIS B O 1
ATOM 2405 N N . THR B 1 69 ? -8.734 -12.727 0.284 1 97.94 69 THR B N 1
ATOM 2406 C CA . THR B 1 69 ? -8.945 -12.305 -1.095 1 97.94 69 THR B CA 1
ATOM 2407 C C . THR B 1 69 ? -8.102 -11.07 -1.419 1 97.94 69 THR B C 1
ATOM 2409 O O . THR B 1 69 ? -7.801 -10.273 -0.533 1 97.94 69 THR B O 1
ATOM 2412 N N . LEU B 1 70 ? -7.652 -11.008 -2.615 1 97.94 70 LEU B N 1
ATOM 2413 C CA . LEU B 1 70 ? -7.004 -9.82 -3.148 1 97.94 70 LEU B CA 1
ATOM 2414 C C . LEU B 1 70 ? -8.023 -8.883 -3.785 1 97.94 70 LEU B C 1
ATOM 2416 O O . LEU B 1 70 ? -8.586 -9.188 -4.836 1 97.94 70 LEU B O 1
ATOM 2420 N N . MET B 1 71 ? -8.156 -7.707 -3.176 1 95.12 71 MET B N 1
ATOM 2421 C CA . MET B 1 71 ? -9.227 -6.789 -3.57 1 95.12 71 MET B CA 1
ATOM 2422 C C . MET B 1 71 ? -8.688 -5.707 -4.508 1 95.12 71 MET B C 1
ATOM 2424 O O . MET B 1 71 ? -7.539 -5.289 -4.387 1 95.12 71 MET B O 1
ATOM 2428 N N . SER B 1 72 ? -9.602 -5.273 -5.391 1 92.81 72 SER B N 1
ATOM 2429 C CA . SER B 1 72 ? -9.289 -4.133 -6.246 1 92.81 72 SER B CA 1
ATOM 2430 C C . SER B 1 72 ? -9.695 -2.818 -5.582 1 92.81 72 SER B C 1
ATOM 2432 O O . SER B 1 72 ? -10.344 -2.82 -4.535 1 92.81 72 SER B O 1
ATOM 2434 N N . ASP B 1 73 ? -9.328 -1.722 -6.227 1 84.69 73 ASP B N 1
ATOM 2435 C CA . ASP B 1 73 ? -9.672 -0.393 -5.73 1 84.69 73 ASP B CA 1
ATOM 2436 C C . ASP B 1 73 ? -11.133 -0.064 -6.012 1 84.69 73 ASP B C 1
ATOM 2438 O O . ASP B 1 73 ? -11.633 0.977 -5.582 1 84.69 73 ASP B O 1
ATOM 2442 N N . ASN B 1 74 ? -11.891 -0.984 -6.629 1 85.19 74 ASN B N 1
ATOM 2443 C CA . ASN B 1 74 ? -13.32 -0.818 -6.836 1 85.19 74 ASN B CA 1
ATOM 2444 C C . ASN B 1 74 ? -14.133 -1.731 -5.918 1 85.19 74 ASN B C 1
ATOM 2446 O O . ASN B 1 74 ? -15.328 -1.92 -6.125 1 85.19 74 ASN B O 1
ATOM 2450 N N . GLY B 1 75 ? -13.43 -2.35 -4.992 1 88.62 75 GLY B N 1
ATOM 2451 C CA . GLY B 1 75 ? -14.109 -3.166 -3.996 1 88.62 75 GLY B CA 1
ATOM 2452 C C . GLY B 1 75 ? -14.492 -4.543 -4.512 1 88.62 75 GLY B C 1
ATOM 2453 O O . GLY B 1 75 ? -15.398 -5.184 -3.979 1 88.62 75 GLY B O 1
ATOM 2454 N N . ARG B 1 76 ? -13.836 -4.969 -5.551 1 93.94 76 ARG B N 1
ATOM 2455 C CA . ARG B 1 76 ? -14.094 -6.285 -6.121 1 93.94 76 ARG B CA 1
ATOM 2456 C C . ARG B 1 76 ? -12.953 -7.25 -5.809 1 93.94 76 ARG B C 1
ATOM 2458 O O . ARG B 1 76 ? -11.883 -6.828 -5.371 1 93.94 76 AR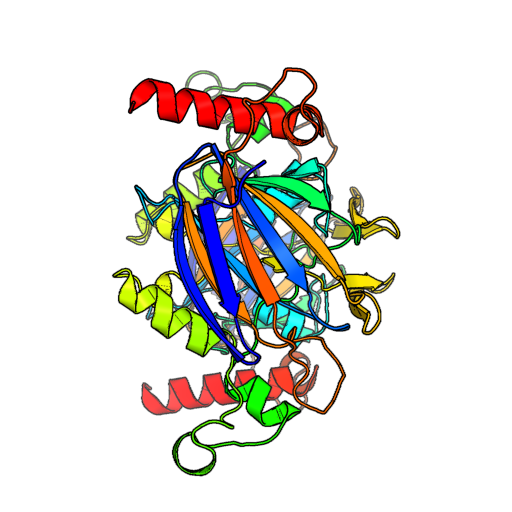G B O 1
ATOM 2465 N N . VAL B 1 77 ? -13.266 -8.539 -5.965 1 97.25 77 VAL B N 1
ATOM 2466 C CA . VAL B 1 77 ? -12.258 -9.57 -5.727 1 97.25 77 VAL B CA 1
ATOM 2467 C C . VAL B 1 77 ? -11.562 -9.922 -7.043 1 97.25 77 VAL B C 1
ATOM 2469 O O . VAL B 1 77 ? -12.195 -10.469 -7.953 1 97.25 77 VAL B O 1
ATOM 2472 N N . LEU B 1 78 ? -10.289 -9.594 -7.105 1 98.06 78 LEU B N 1
ATOM 2473 C CA . LEU B 1 78 ? -9.516 -10.023 -8.273 1 98.06 78 LEU B CA 1
ATOM 2474 C C . LEU B 1 78 ? -9.203 -11.508 -8.203 1 98.06 78 LEU B C 1
ATOM 2476 O O . LEU B 1 78 ? -9.375 -12.234 -9.188 1 98.06 78 LEU B O 1
ATOM 2480 N N . ALA B 1 79 ? -8.766 -11.969 -7.07 1 98.5 79 ALA B N 1
ATOM 2481 C CA . ALA B 1 79 ? -8.422 -13.367 -6.828 1 98.5 79 ALA B CA 1
ATOM 2482 C C . ALA B 1 79 ? -8.547 -13.719 -5.348 1 98.5 79 ALA B C 1
ATOM 2484 O O . ALA B 1 79 ? -8.5 -12.828 -4.492 1 98.5 79 ALA B O 1
ATOM 2485 N N . GLY B 1 80 ? -8.781 -14.953 -5.062 1 98.44 80 GLY B N 1
ATOM 2486 C CA . GLY B 1 80 ? -8.734 -15.484 -3.707 1 98.44 80 GLY B CA 1
ATOM 2487 C C . GLY B 1 80 ? -7.656 -16.531 -3.514 1 98.44 80 GLY B C 1
ATOM 2488 O O . GLY B 1 80 ? -7.344 -17.281 -4.438 1 98.44 80 GLY B O 1
ATOM 2489 N N . ILE B 1 81 ? -7.062 -16.531 -2.363 1 98.62 81 ILE B N 1
ATOM 2490 C CA . ILE B 1 81 ? -6.117 -17.578 -2.031 1 98.62 81 ILE B CA 1
ATOM 2491 C C . ILE B 1 81 ? -6.871 -18.812 -1.529 1 98.62 81 ILE B C 1
ATOM 2493 O O . ILE B 1 81 ? -7.344 -18.844 -0.39 1 98.62 81 ILE B O 1
ATOM 2497 N N . VAL B 1 82 ? -6.859 -19.891 -2.297 1 98.25 82 VAL B N 1
ATOM 2498 C CA . VAL B 1 82 ? -7.738 -21.016 -1.984 1 98.25 82 VAL B CA 1
ATOM 2499 C C . VAL B 1 82 ? -6.93 -22.141 -1.333 1 98.25 82 VAL B C 1
ATOM 2501 O O . VAL B 1 82 ? -7.496 -23.031 -0.714 1 98.25 82 VAL B O 1
ATOM 2504 N N . GLN B 1 83 ? -5.699 -22.109 -1.495 1 98.12 83 GLN B N 1
ATOM 2505 C CA . GLN B 1 83 ? -4.812 -23.094 -0.882 1 98.12 83 GLN B CA 1
ATOM 2506 C C . GLN B 1 83 ? -3.453 -22.484 -0.557 1 98.12 83 GLN B C 1
ATOM 2508 O O . GLN B 1 83 ? -2.922 -21.688 -1.337 1 98.12 83 GLN B O 1
ATOM 2513 N N . ASP B 1 84 ? -2.857 -22.797 0.576 1 98.5 84 ASP B N 1
ATOM 2514 C CA . ASP B 1 84 ? -1.571 -22.266 1.014 1 98.5 84 ASP B CA 1
ATOM 2515 C C . ASP B 1 84 ? -0.878 -23.219 1.978 1 98.5 84 ASP B C 1
ATOM 2517 O O . ASP B 1 84 ? -1.463 -23.625 2.984 1 98.5 84 ASP B O 1
ATOM 2521 N N . ASP B 1 85 ? 0.369 -23.531 1.729 1 98.12 85 ASP B N 1
ATOM 2522 C CA . ASP B 1 85 ? 1.133 -24.438 2.574 1 98.12 85 ASP B CA 1
ATOM 2523 C C . ASP B 1 85 ? 1.909 -23.672 3.645 1 98.12 85 ASP B C 1
ATOM 2525 O O . ASP B 1 85 ? 2.469 -24.281 4.562 1 98.12 85 ASP B O 1
ATOM 2529 N N . LEU B 1 86 ? 2.004 -22.375 3.613 1 96.88 86 LEU B N 1
ATOM 2530 C CA . LEU B 1 86 ? 2.957 -21.625 4.422 1 96.88 86 LEU B CA 1
ATOM 2531 C C . LEU B 1 86 ? 2.238 -20.828 5.504 1 96.88 86 LEU B C 1
ATOM 2533 O O . LEU B 1 86 ? 2.812 -20.547 6.559 1 96.88 86 LEU B O 1
ATOM 2537 N N . GLY B 1 87 ? 1.062 -20.312 5.164 1 96.31 87 GLY B N 1
ATOM 2538 C CA . GLY B 1 87 ? 0.271 -19.609 6.16 1 96.31 87 GLY B CA 1
ATOM 2539 C C . GLY B 1 87 ? 0.574 -18.125 6.223 1 96.31 87 GLY B C 1
ATOM 2540 O O . GLY B 1 87 ? -0.096 -17.375 6.941 1 96.31 87 GLY B O 1
ATOM 2541 N N . TRP B 1 88 ? 1.548 -17.656 5.492 1 96.75 88 TRP B N 1
ATOM 2542 C CA . TRP B 1 88 ? 1.939 -16.25 5.551 1 96.75 88 TRP B CA 1
ATOM 2543 C C . TRP B 1 88 ? 2.578 -15.812 4.238 1 96.75 88 TRP B C 1
ATOM 2545 O O . TRP B 1 88 ? 3.553 -16.406 3.781 1 96.75 88 TRP B O 1
ATOM 2555 N N . HIS B 1 89 ? 2.074 -14.773 3.641 1 97.75 89 HIS B N 1
ATOM 2556 C CA . HIS B 1 89 ? 2.652 -14.086 2.49 1 97.75 89 HIS B CA 1
ATOM 2557 C C . HIS B 1 89 ? 2.68 -12.578 2.709 1 97.75 89 HIS B C 1
ATOM 2559 O O . HIS B 1 89 ? 1.702 -12 3.184 1 97.75 89 HIS B O 1
ATOM 2565 N N . ASP B 1 90 ? 3.734 -11.961 2.32 1 95.62 90 ASP B N 1
ATOM 2566 C CA . ASP B 1 90 ? 3.982 -10.555 2.625 1 95.62 90 ASP B CA 1
ATOM 2567 C C . ASP B 1 90 ? 3.268 -9.648 1.629 1 95.62 90 ASP B C 1
ATOM 2569 O O . ASP B 1 90 ? 3.303 -9.891 0.421 1 95.62 90 ASP B O 1
ATOM 2573 N N . THR B 1 91 ? 2.691 -8.586 2.131 1 93.31 91 THR B N 1
ATOM 2574 C CA . THR B 1 91 ? 2.051 -7.625 1.238 1 93.31 91 THR B CA 1
ATOM 2575 C C . THR B 1 91 ? 2.504 -6.203 1.562 1 93.31 91 THR B C 1
ATOM 2577 O O . THR B 1 91 ? 2.051 -5.242 0.934 1 93.31 91 THR B O 1
ATOM 2580 N N . ILE B 1 92 ? 3.449 -5.992 2.502 1 89.25 92 ILE B N 1
ATOM 2581 C CA . ILE B 1 92 ? 3.809 -4.637 2.914 1 89.25 92 ILE B CA 1
ATOM 2582 C C . ILE B 1 92 ? 5.262 -4.355 2.543 1 89.25 92 ILE B C 1
ATOM 2584 O O . ILE B 1 92 ? 5.699 -3.201 2.559 1 89.25 92 ILE B O 1
ATOM 2588 N N . GLY B 1 93 ? 6.016 -5.328 2.092 1 91.31 93 GLY B N 1
ATOM 2589 C CA . GLY B 1 93 ? 7.445 -5.199 1.856 1 91.31 93 GLY B CA 1
ATOM 2590 C C . GLY B 1 93 ? 7.773 -4.539 0.532 1 91.31 93 GLY B C 1
ATOM 2591 O O . GLY B 1 93 ? 8.883 -4.035 0.343 1 91.31 93 GLY B O 1
ATOM 2592 N N . GLY B 1 94 ? 6.848 -4.641 -0.418 1 92.12 94 GLY B N 1
ATOM 2593 C CA . GLY B 1 94 ? 7.082 -4.031 -1.717 1 92.12 94 GLY B CA 1
ATOM 2594 C C . GLY B 1 94 ? 8.047 -4.816 -2.58 1 92.12 94 GLY B C 1
ATOM 2595 O O . GLY B 1 94 ? 8.07 -6.047 -2.533 1 92.12 94 GLY B O 1
ATOM 2596 N N . TYR B 1 95 ? 8.773 -4.062 -3.443 1 92.81 95 TYR B N 1
ATOM 2597 C CA . TYR B 1 95 ? 9.727 -4.676 -4.367 1 92.81 95 TYR B CA 1
ATOM 2598 C C . TYR B 1 95 ? 11.055 -3.932 -4.359 1 92.81 95 TYR B C 1
ATOM 2600 O O . TYR B 1 95 ? 11.133 -2.795 -3.885 1 92.81 95 TYR B O 1
ATOM 2608 N N . THR B 1 96 ? 12.078 -4.59 -4.91 1 89.56 96 THR B N 1
ATOM 2609 C CA . THR B 1 96 ? 13.406 -3.992 -4.91 1 89.56 96 THR B CA 1
ATOM 2610 C C . THR B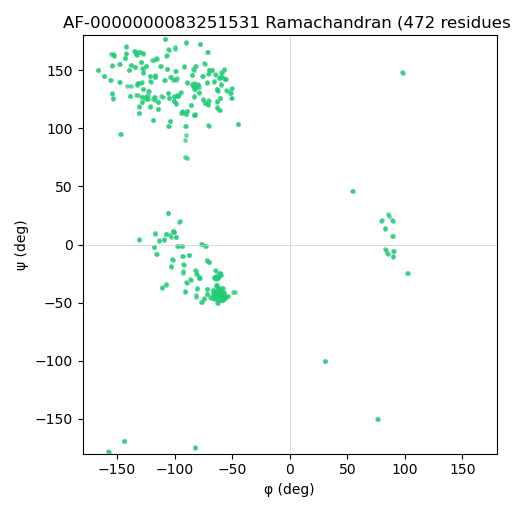 1 96 ? 13.562 -3.029 -6.082 1 89.56 96 THR B C 1
ATOM 2612 O O . THR B 1 96 ? 13 -3.252 -7.156 1 89.56 96 THR B O 1
ATOM 2615 N N . THR B 1 97 ? 14.398 -2.002 -5.887 1 85.12 97 THR B N 1
ATOM 2616 C CA . THR B 1 97 ? 14.836 -1.097 -6.941 1 85.12 97 THR B CA 1
ATOM 2617 C C . THR B 1 97 ? 16.281 -1.4 -7.355 1 85.12 97 THR B C 1
ATOM 2619 O O . THR B 1 97 ? 16.969 -2.156 -6.68 1 85.12 97 THR B O 1
ATOM 2622 N N . ARG B 1 98 ? 16.656 -0.812 -8.445 1 85.25 98 ARG B N 1
ATOM 2623 C CA . ARG B 1 98 ? 18.031 -0.976 -8.898 1 85.25 98 ARG B CA 1
ATOM 2624 C C . ARG B 1 98 ? 19.016 -0.5 -7.836 1 85.25 98 ARG B C 1
ATOM 2626 O O . ARG B 1 98 ? 19.984 -1.192 -7.531 1 85.25 98 ARG B O 1
ATOM 2633 N N . ALA B 1 99 ? 18.766 0.665 -7.309 1 79.62 99 ALA B N 1
ATOM 2634 C CA . ALA B 1 99 ? 19.641 1.231 -6.289 1 79.62 99 ALA B CA 1
ATOM 2635 C C . ALA B 1 99 ? 19.75 0.312 -5.074 1 79.62 99 ALA B C 1
ATOM 2637 O O . ALA B 1 99 ? 20.828 0.104 -4.527 1 79.62 99 ALA B O 1
ATOM 2638 N N . HIS B 1 100 ? 18.641 -0.229 -4.68 1 82.69 100 HIS B N 1
ATOM 2639 C CA . HIS B 1 100 ? 18.609 -1.143 -3.545 1 82.69 100 HIS B CA 1
ATOM 2640 C C . HIS B 1 100 ? 19.375 -2.43 -3.848 1 82.69 100 HIS B C 1
ATOM 2642 O O . HIS B 1 100 ? 20.125 -2.928 -3.006 1 82.69 100 HIS B O 1
ATOM 2648 N N . THR B 1 101 ? 19.109 -2.961 -4.992 1 87.31 101 THR B N 1
ATOM 2649 C CA . THR B 1 101 ? 19.766 -4.195 -5.402 1 87.31 101 THR B CA 1
ATOM 2650 C C . THR B 1 101 ? 21.281 -4.008 -5.484 1 87.31 101 THR B C 1
ATOM 2652 O O . THR B 1 101 ? 22.047 -4.844 -5 1 87.31 101 THR B O 1
ATOM 2655 N N . ASP B 1 102 ? 21.672 -2.889 -6 1 85.06 102 ASP B N 1
ATOM 2656 C CA . ASP B 1 102 ? 23.109 -2.592 -6.109 1 85.06 102 ASP B CA 1
ATOM 2657 C C . ASP B 1 102 ? 23.734 -2.434 -4.727 1 85.06 102 ASP B C 1
ATOM 2659 O O . ASP B 1 102 ? 24.844 -2.916 -4.488 1 85.06 102 ASP B O 1
ATOM 2663 N N . ALA B 1 103 ? 23.062 -1.748 -3.9 1 80.62 103 ALA B N 1
ATOM 2664 C CA . ALA B 1 103 ? 23.578 -1.5 -2.557 1 80.62 103 ALA B CA 1
ATOM 2665 C C . ALA B 1 103 ? 23.719 -2.801 -1.772 1 80.62 103 ALA B C 1
ATOM 2667 O O . ALA B 1 103 ? 24.672 -2.973 -1 1 80.62 103 ALA B O 1
ATOM 2668 N N . LYS B 1 104 ? 22.859 -3.66 -2.002 1 83.75 104 LYS B N 1
ATOM 2669 C CA . LYS B 1 104 ? 22.781 -4.871 -1.186 1 83.75 104 LYS B CA 1
ATOM 2670 C C . LYS B 1 104 ? 23.641 -5.988 -1.787 1 83.75 104 LYS B C 1
ATOM 2672 O O . LYS B 1 104 ? 24.312 -6.723 -1.062 1 83.75 104 LYS B O 1
ATOM 2677 N N . TYR B 1 105 ? 23.609 -6.109 -3.096 1 86.31 105 TYR B N 1
ATOM 2678 C CA . TYR B 1 105 ? 24.188 -7.301 -3.705 1 86.31 105 TYR B CA 1
ATOM 2679 C C . TYR B 1 105 ? 25.359 -6.934 -4.609 1 86.31 105 TYR B C 1
ATOM 2681 O O . TYR B 1 105 ? 26.016 -7.809 -5.168 1 86.31 105 TYR B O 1
ATOM 2689 N N . GLY B 1 106 ? 25.609 -5.695 -4.73 1 81.44 106 GLY B N 1
ATOM 2690 C CA . GLY B 1 106 ? 26.688 -5.246 -5.582 1 81.44 106 GLY B CA 1
ATOM 2691 C C . GLY B 1 106 ? 26.219 -4.801 -6.957 1 81.44 106 GLY B C 1
ATOM 2692 O O . GLY B 1 106 ? 25.219 -5.305 -7.473 1 81.44 106 GLY B O 1
ATOM 2693 N N . LYS B 1 107 ? 27.031 -3.824 -7.363 1 76.19 107 LYS B N 1
ATOM 2694 C CA . LYS B 1 107 ? 26.688 -3.25 -8.664 1 76.19 107 LYS B CA 1
ATOM 2695 C C . LYS B 1 107 ? 26.984 -4.234 -9.789 1 76.19 107 LYS B C 1
ATOM 2697 O O . LYS B 1 107 ? 28.031 -4.898 -9.789 1 76.19 107 LYS B O 1
ATOM 2702 N N . THR B 1 108 ? 26 -4.559 -10.516 1 68.44 108 THR B N 1
ATOM 2703 C CA . THR B 1 108 ? 26.203 -5.371 -11.711 1 68.44 108 THR B CA 1
ATOM 2704 C C . THR B 1 108 ? 25.625 -4.676 -12.938 1 68.44 108 THR B C 1
ATOM 2706 O O . THR B 1 108 ? 24.688 -3.885 -12.82 1 68.44 108 THR B O 1
ATOM 2709 N N . THR B 1 109 ? 26.422 -4.512 -14.031 1 65.75 109 THR B N 1
ATOM 2710 C CA . THR B 1 109 ? 25.859 -3.986 -15.273 1 65.75 109 THR B CA 1
ATOM 2711 C C . THR B 1 109 ? 25.516 -5.121 -16.234 1 65.75 109 THR B C 1
ATOM 2713 O O . THR B 1 109 ? 26.094 -6.207 -16.156 1 65.75 109 THR B O 1
ATOM 2716 N N . TYR B 1 110 ? 24.328 -4.793 -16.938 1 59.53 110 TYR B N 1
ATOM 2717 C CA . TYR B 1 110 ? 23.938 -5.793 -17.906 1 59.53 110 TYR B CA 1
ATOM 2718 C C . TYR B 1 110 ? 25.109 -6.18 -18.797 1 59.53 110 TYR B C 1
ATOM 2720 O O . TYR B 1 110 ? 25.281 -7.352 -19.156 1 59.53 110 TYR B O 1
ATOM 2728 N N . GLN B 1 111 ? 25.844 -5.195 -19.156 1 60.16 111 GLN B N 1
ATOM 2729 C CA . GLN B 1 111 ? 26.969 -5.43 -20.047 1 60.16 111 GLN B CA 1
ATOM 2730 C C . GLN B 1 111 ? 27.984 -6.375 -19.422 1 60.16 111 GLN B C 1
ATOM 2732 O O . GLN B 1 111 ? 28.562 -7.223 -20.109 1 60.16 111 GLN B O 1
ATOM 2737 N N . GLN B 1 112 ? 28.141 -6.176 -18.203 1 58.19 112 GLN B N 1
ATOM 2738 C CA . GLN B 1 112 ? 29.188 -6.953 -17.547 1 58.19 112 GLN B CA 1
ATOM 2739 C C . GLN B 1 112 ? 28.703 -8.359 -17.219 1 58.19 112 GLN B C 1
ATOM 2741 O O . GLN B 1 112 ? 29.453 -9.328 -17.344 1 58.19 112 GLN B O 1
ATOM 2746 N N . LEU B 1 113 ? 27.406 -8.43 -16.812 1 59.69 113 LEU B N 1
ATOM 2747 C CA . LEU B 1 113 ? 27.047 -9.727 -16.25 1 59.69 113 LEU B CA 1
ATOM 2748 C C . LEU B 1 113 ? 25.984 -10.414 -17.078 1 59.69 113 LEU B C 1
ATOM 2750 O O . LEU B 1 113 ? 25.703 -11.602 -16.906 1 59.69 113 LEU B O 1
ATOM 2754 N N . ARG B 1 114 ? 25.766 -9.789 -18.188 1 55.72 114 ARG B N 1
ATOM 2755 C CA . ARG B 1 114 ? 24.75 -10.344 -19.078 1 55.72 114 ARG B CA 1
ATOM 2756 C C . ARG B 1 114 ? 23.656 -11.062 -18.281 1 55.72 114 ARG B C 1
ATOM 2758 O O . ARG B 1 114 ? 22.922 -10.43 -17.516 1 55.72 114 ARG B O 1
ATOM 2765 N N . ASN B 1 115 ? 23.859 -12.484 -18.297 1 51.59 115 ASN B N 1
ATOM 2766 C CA . ASN B 1 115 ? 22.906 -13.391 -17.672 1 51.59 115 ASN B CA 1
ATOM 2767 C C . ASN B 1 115 ? 22.938 -13.281 -16.156 1 51.59 115 ASN B C 1
ATOM 2769 O O . ASN B 1 115 ? 21.969 -13.656 -15.477 1 51.59 115 ASN B O 1
ATOM 2773 N N . GLU B 1 116 ? 23.969 -12.664 -15.688 1 56.84 116 GLU B N 1
ATOM 2774 C CA . GLU B 1 116 ? 24.141 -12.609 -14.234 1 56.84 116 GLU B CA 1
ATOM 2775 C C . GLU B 1 116 ? 23.719 -11.25 -13.68 1 56.84 116 GLU B C 1
ATOM 2777 O O . GLU B 1 116 ? 24 -10.922 -12.531 1 56.84 116 GLU B O 1
ATOM 2782 N N . TRP B 1 117 ? 23.125 -10.594 -14.492 1 69.44 117 TRP B N 1
ATOM 2783 C CA . TRP B 1 117 ? 22.594 -9.289 -14.109 1 69.44 117 TRP B CA 1
ATOM 2784 C C . TRP B 1 117 ? 21.578 -9.43 -12.984 1 69.44 117 TRP B C 1
ATOM 2786 O O . TRP B 1 117 ? 20.641 -10.211 -13.078 1 69.44 117 TRP B O 1
ATOM 2796 N N . LEU B 1 118 ? 21.922 -8.852 -11.805 1 80.94 118 LEU B N 1
ATOM 2797 C CA . LEU B 1 118 ? 21.016 -8.891 -10.656 1 80.94 118 LEU B CA 1
ATOM 2798 C C . LEU B 1 118 ? 19.797 -8.008 -10.891 1 80.94 118 LEU B C 1
ATOM 2800 O O . LEU B 1 118 ? 19.875 -6.785 -10.758 1 80.94 118 LEU B O 1
ATOM 2804 N N . ARG B 1 119 ? 18.75 -8.672 -11.227 1 87.19 119 ARG B N 1
ATOM 2805 C CA . ARG B 1 119 ? 17.516 -7.984 -11.602 1 87.19 119 ARG B CA 1
ATOM 2806 C C . ARG B 1 119 ? 16.797 -7.418 -10.375 1 87.19 119 ARG B C 1
ATOM 2808 O O . ARG B 1 119 ? 16.891 -7.98 -9.289 1 87.19 119 ARG B O 1
ATOM 2815 N N . SER B 1 120 ? 16.188 -6.266 -10.609 1 89.94 120 SER B N 1
ATOM 2816 C CA . SER B 1 120 ? 15.352 -5.691 -9.562 1 89.94 120 SER B CA 1
ATOM 2817 C C . SER B 1 120 ? 13.867 -5.832 -9.898 1 89.94 120 SER B C 1
ATOM 2819 O O . SER B 1 120 ? 13.5 -5.914 -11.07 1 89.94 120 SER B O 1
ATOM 2821 N N . GLY B 1 121 ? 13.148 -5.902 -8.867 1 93 121 GLY B N 1
ATOM 2822 C CA . GLY B 1 121 ? 11.711 -6.012 -9.055 1 93 121 GLY B CA 1
ATOM 2823 C C . GLY B 1 121 ? 11.125 -4.879 -9.875 1 93 121 GLY B C 1
ATOM 2824 O O . GLY B 1 121 ? 10.312 -5.109 -10.773 1 93 121 GLY B O 1
ATOM 2825 N N . GLN B 1 122 ? 11.555 -3.713 -9.648 1 90.25 122 GLN B N 1
ATOM 2826 C CA . GLN B 1 122 ? 11.031 -2.543 -10.344 1 90.25 122 GLN B CA 1
ATOM 2827 C C . GLN B 1 122 ? 11.289 -2.631 -11.844 1 90.25 122 GLN B C 1
ATOM 2829 O O . GLN B 1 122 ? 10.406 -2.334 -12.648 1 90.25 122 GLN B O 1
ATOM 2834 N N . GLU B 1 123 ? 12.469 -3.016 -12.195 1 90.44 123 GLU B N 1
ATOM 2835 C CA . GLU B 1 123 ? 12.812 -3.145 -13.609 1 90.44 123 GLU B CA 1
ATOM 2836 C C . GLU B 1 123 ? 11.992 -4.242 -14.281 1 90.44 123 GLU B C 1
ATOM 2838 O O . GLU B 1 123 ? 11.523 -4.07 -15.406 1 90.44 123 GLU B O 1
ATOM 2843 N N . ASN B 1 124 ? 11.891 -5.359 -13.602 1 94.25 124 ASN B N 1
ATOM 2844 C CA . ASN B 1 124 ? 11.078 -6.445 -14.141 1 94.25 124 ASN B CA 1
ATOM 2845 C C . ASN B 1 124 ? 9.648 -6 -14.406 1 94.25 124 ASN B C 1
ATOM 2847 O O . ASN B 1 124 ? 9.102 -6.25 -15.484 1 94.25 124 ASN B O 1
ATOM 2851 N N . PHE B 1 125 ? 9.062 -5.297 -13.445 1 94.31 125 PHE B N 1
ATOM 2852 C CA . PHE B 1 125 ? 7.688 -4.836 -13.586 1 94.31 125 PHE B CA 1
ATOM 2853 C C . PHE B 1 125 ? 7.578 -3.801 -14.703 1 94.31 125 PHE B C 1
ATOM 2855 O O . PHE B 1 125 ? 6.629 -3.826 -15.484 1 94.31 125 PHE B O 1
ATOM 2862 N N . ALA B 1 126 ? 8.539 -2.902 -14.766 1 90.75 126 ALA B N 1
ATOM 2863 C CA . ALA B 1 126 ? 8.516 -1.875 -15.805 1 90.75 126 ALA B CA 1
ATOM 2864 C C . ALA B 1 126 ? 8.477 -2.5 -17.203 1 90.75 126 ALA B C 1
ATOM 2866 O O . ALA B 1 126 ? 7.699 -2.076 -18.062 1 90.75 126 ALA B O 1
ATOM 2867 N N . VAL B 1 127 ? 9.25 -3.443 -17.406 1 92.12 127 VAL B N 1
ATOM 2868 C CA . VAL B 1 127 ? 9.328 -4.117 -18.703 1 92.12 127 VAL B CA 1
ATOM 2869 C C . VAL B 1 127 ? 7.988 -4.773 -19.016 1 92.12 127 VAL B C 1
ATOM 2871 O O . VAL B 1 127 ? 7.441 -4.582 -20.109 1 92.12 127 VAL B O 1
ATOM 2874 N N . GLU B 1 128 ? 7.414 -5.492 -18.078 1 93.31 128 GLU B N 1
ATOM 2875 C CA . GLU B 1 128 ? 6.188 -6.246 -18.328 1 93.31 128 GLU B CA 1
ATOM 2876 C C . GLU B 1 128 ? 4.988 -5.316 -18.469 1 93.31 128 GLU B C 1
ATOM 2878 O O . GLU B 1 128 ? 4.07 -5.59 -19.25 1 93.31 128 GLU B O 1
ATOM 2883 N N . LEU B 1 129 ? 4.977 -4.262 -17.656 1 91.69 129 LEU B N 1
ATOM 2884 C CA . LEU B 1 129 ? 3.895 -3.291 -17.766 1 91.69 129 LEU B CA 1
ATOM 2885 C C . LEU B 1 129 ? 3.922 -2.607 -19.125 1 91.69 129 LEU B C 1
ATOM 2887 O O . LEU B 1 129 ? 2.877 -2.426 -19.766 1 91.69 129 LEU B O 1
ATOM 2891 N N . THR B 1 130 ? 5.074 -2.297 -19.609 1 89.56 130 THR B N 1
ATOM 2892 C CA . THR B 1 130 ? 5.211 -1.681 -20.938 1 89.56 130 THR B CA 1
ATOM 2893 C C . THR B 1 130 ? 4.691 -2.611 -22.016 1 89.56 130 THR B C 1
ATOM 2895 O O . THR B 1 130 ? 4.012 -2.17 -22.953 1 89.56 130 THR B O 1
ATOM 2898 N N . ARG B 1 131 ? 4.926 -3.842 -21.938 1 88.81 131 ARG B N 1
ATOM 2899 C CA . ARG B 1 131 ? 4.461 -4.848 -22.891 1 88.81 131 ARG B CA 1
ATOM 2900 C C . ARG B 1 131 ? 2.939 -4.887 -22.938 1 88.81 131 ARG B C 1
ATOM 2902 O O . ARG B 1 131 ? 2.361 -5.27 -23.953 1 88.81 131 ARG B O 1
ATOM 2909 N N . SER B 1 132 ? 2.346 -4.484 -21.875 1 87.12 132 SER B N 1
ATOM 2910 C CA . SER B 1 132 ? 0.889 -4.512 -21.781 1 87.12 132 SER B CA 1
ATOM 2911 C C . SER B 1 132 ? 0.296 -3.127 -22.031 1 87.12 132 SER B C 1
ATOM 2913 O O . SER B 1 132 ? -0.857 -2.869 -21.672 1 87.12 132 SER B O 1
ATOM 2915 N N . GLY B 1 133 ? 1.084 -2.199 -22.484 1 87.44 133 GLY B N 1
ATOM 2916 C CA . GLY B 1 133 ? 0.615 -0.861 -22.812 1 87.44 133 GLY B CA 1
ATOM 2917 C C . GLY B 1 133 ? 0.521 0.049 -21.609 1 87.44 133 GLY B C 1
ATOM 2918 O O . GLY B 1 133 ? -0.159 1.076 -21.641 1 87.44 133 GLY B O 1
ATOM 2919 N N . MET B 1 134 ? 1.129 -0.385 -20.516 1 89.25 134 MET B N 1
ATOM 2920 C CA . MET B 1 134 ? 1.151 0.399 -19.297 1 89.25 134 MET B CA 1
ATOM 2921 C C . MET B 1 134 ? 2.543 0.969 -19.031 1 89.25 134 MET B C 1
ATOM 2923 O O . MET B 1 134 ? 3.43 0.857 -19.875 1 89.25 134 MET B O 1
ATOM 2927 N N . GLY B 1 135 ? 2.689 1.738 -18.016 1 83.44 135 GLY B N 1
ATOM 2928 C CA . GLY B 1 135 ? 3.98 2.324 -17.703 1 83.44 135 GLY B CA 1
ATOM 2929 C C . GLY B 1 135 ? 4.234 2.426 -16.203 1 83.44 135 GLY B C 1
ATOM 2930 O O . GLY B 1 135 ? 3.545 1.786 -15.414 1 83.44 135 GLY B O 1
ATOM 2931 N N . LEU B 1 136 ? 5.273 3.145 -15.938 1 76.81 136 LEU B N 1
ATOM 2932 C CA . LEU B 1 136 ? 5.734 3.285 -14.562 1 76.81 136 LEU B CA 1
ATOM 2933 C C . LEU B 1 136 ? 4.648 3.9 -13.68 1 76.81 136 LEU B C 1
ATOM 2935 O O . LEU B 1 136 ? 4.555 3.586 -12.492 1 76.81 136 LEU B O 1
ATOM 2939 N N . ARG B 1 137 ? 3.777 4.645 -14.266 1 73.75 137 ARG B N 1
ATOM 2940 C CA . ARG B 1 137 ? 2.703 5.293 -13.523 1 73.75 137 ARG B CA 1
ATOM 2941 C C . ARG B 1 137 ? 1.661 4.277 -13.07 1 73.75 137 ARG B C 1
ATOM 2943 O O . ARG B 1 137 ? 0.833 4.574 -12.203 1 73.75 137 ARG B O 1
ATOM 2950 N N . ASP B 1 138 ? 1.725 3.117 -13.617 1 82.38 138 ASP B N 1
ATOM 2951 C CA . ASP B 1 138 ? 0.743 2.082 -13.312 1 82.38 138 ASP B CA 1
ATOM 2952 C C . ASP B 1 138 ? 1.288 1.099 -12.281 1 82.38 138 ASP B C 1
ATOM 2954 O O . ASP B 1 138 ? 0.615 0.131 -11.914 1 82.38 138 ASP B O 1
ATOM 2958 N N . MET B 1 139 ? 2.496 1.43 -11.742 1 85 139 MET B N 1
ATOM 2959 C CA . MET B 1 139 ? 3.082 0.581 -10.711 1 85 139 MET B CA 1
ATOM 2960 C C . MET B 1 139 ? 2.244 0.613 -9.438 1 85 139 MET B C 1
ATOM 2962 O O . MET B 1 139 ? 1.775 1.676 -9.023 1 85 139 MET B O 1
ATOM 2966 N N . MET B 1 140 ? 2.092 -0.534 -8.797 1 82.56 140 MET B N 1
ATOM 2967 C CA . MET B 1 140 ? 1.261 -0.682 -7.609 1 82.56 140 MET B CA 1
ATOM 2968 C C . MET B 1 140 ? 1.986 -1.484 -6.535 1 82.56 140 MET B C 1
ATOM 2970 O O . MET B 1 140 ? 3 -2.127 -6.812 1 82.56 140 MET B O 1
ATOM 2974 N N . PRO B 1 141 ? 1.423 -1.432 -5.277 1 87.62 141 PRO B N 1
ATOM 2975 C CA . PRO B 1 141 ? 1.92 -2.387 -4.285 1 87.62 141 PRO B CA 1
ATOM 2976 C C . PRO B 1 141 ? 1.775 -3.838 -4.738 1 87.62 141 PRO B C 1
ATOM 2978 O O . PRO B 1 141 ? 0.915 -4.148 -5.566 1 87.62 141 PRO B O 1
ATOM 2981 N N . VAL B 1 142 ? 2.658 -4.633 -4.266 1 95.06 142 VAL B N 1
ATOM 2982 C CA . VAL B 1 142 ? 2.695 -6.023 -4.703 1 95.06 142 VAL B CA 1
ATOM 2983 C C . VAL B 1 142 ? 2.389 -6.945 -3.523 1 95.06 142 VAL B C 1
ATOM 2985 O O . VAL B 1 142 ? 2.453 -6.527 -2.367 1 95.06 142 VAL B O 1
ATOM 2988 N N . VAL B 1 143 ? 2 -8.125 -3.855 1 97.44 143 VAL B N 1
ATOM 2989 C CA . VAL B 1 143 ? 1.999 -9.234 -2.908 1 97.44 143 VAL B CA 1
ATOM 2990 C C . VAL B 1 143 ? 3.248 -10.086 -3.111 1 97.44 143 VAL B C 1
ATOM 2992 O O . VAL B 1 143 ? 3.5 -10.578 -4.215 1 97.44 143 VAL B O 1
ATOM 2995 N N . ASN B 1 144 ? 4.059 -10.227 -2.082 1 97.69 144 ASN B N 1
ATOM 2996 C CA . ASN B 1 144 ? 5.203 -11.133 -2.121 1 97.69 144 ASN B CA 1
ATOM 2997 C C . ASN B 1 144 ? 4.828 -12.523 -1.626 1 97.69 144 ASN B C 1
ATOM 2999 O O . ASN B 1 144 ? 4.824 -12.781 -0.42 1 97.69 144 ASN B O 1
ATOM 3003 N N . LEU B 1 145 ? 4.637 -13.43 -2.549 1 98.31 145 LEU B N 1
ATOM 3004 C CA . LEU B 1 145 ? 4.332 -14.82 -2.223 1 98.31 145 LEU B CA 1
ATOM 3005 C C . LEU B 1 145 ? 5.555 -15.523 -1.652 1 98.31 145 LEU B C 1
ATOM 3007 O O . LEU B 1 145 ? 6.684 -15.266 -2.084 1 98.31 145 LEU B O 1
ATOM 3011 N N . PHE B 1 146 ? 5.402 -16.359 -0.623 1 98 146 PHE B N 1
ATOM 3012 C CA . PHE B 1 146 ? 6.363 -17.25 0.021 1 98 146 PHE B CA 1
ATOM 3013 C C . PHE B 1 146 ? 7.164 -16.5 1.083 1 98 146 PHE B C 1
ATOM 3015 O O . PHE B 1 146 ? 7.898 -17.109 1.859 1 98 146 PHE B O 1
ATOM 3022 N N . SER B 1 147 ? 7.027 -15.18 1.165 1 96.69 147 SER B N 1
ATOM 3023 C CA . SER B 1 147 ? 7.812 -14.43 2.133 1 96.69 147 SER B CA 1
ATOM 3024 C C . SER B 1 147 ? 6.973 -14.039 3.346 1 96.69 147 SER B C 1
ATOM 3026 O O . SER B 1 147 ? 5.789 -13.719 3.211 1 96.69 147 SER B O 1
ATOM 3028 N N . LYS B 1 148 ? 7.664 -14.07 4.441 1 95.81 148 LYS B N 1
ATOM 3029 C CA . LYS B 1 148 ? 7.055 -13.625 5.691 1 95.81 148 LYS B CA 1
ATOM 3030 C C . LYS B 1 148 ? 7.746 -12.375 6.223 1 95.81 148 LYS B C 1
ATOM 3032 O O . LYS B 1 148 ? 8.953 -12.391 6.492 1 95.81 148 LYS B O 1
ATOM 3037 N N . VAL B 1 149 ? 7.004 -11.328 6.289 1 93 149 VAL B N 1
ATOM 3038 C CA . VAL B 1 149 ? 7.41 -10.086 6.941 1 93 149 VAL B CA 1
ATOM 3039 C C . VAL B 1 149 ? 6.418 -9.742 8.055 1 93 149 VAL B C 1
ATOM 3041 O O . VAL B 1 149 ? 5.219 -9.617 7.805 1 93 149 VAL B O 1
ATOM 3044 N N . TYR B 1 150 ? 6.875 -9.68 9.25 1 89.31 150 TYR B N 1
ATOM 3045 C CA . TYR B 1 150 ? 5.996 -9.32 10.359 1 89.31 150 TYR B CA 1
ATOM 3046 C C . TYR B 1 150 ? 6.484 -8.055 11.055 1 89.31 150 TYR B C 1
ATOM 3048 O O . TYR B 1 150 ? 7.613 -7.617 10.836 1 89.31 150 TYR B O 1
ATOM 3056 N N . CYS B 1 151 ? 5.555 -7.41 11.75 1 84.88 151 CYS B N 1
ATOM 3057 C CA . CYS B 1 151 ? 5.883 -6.227 12.539 1 84.88 151 CYS B CA 1
ATOM 3058 C C . CYS B 1 151 ? 6.027 -6.574 14.016 1 84.88 151 CYS B C 1
ATOM 3060 O O . CYS B 1 151 ? 5.145 -7.215 14.594 1 84.88 151 CYS B O 1
ATOM 3062 N N . ASP B 1 152 ? 7.117 -6.207 14.602 1 84.12 152 ASP B N 1
ATOM 3063 C CA . ASP B 1 152 ? 7.273 -6.504 16.016 1 84.12 152 ASP B CA 1
ATOM 3064 C C . ASP B 1 152 ? 6.566 -5.457 16.875 1 84.12 152 ASP B C 1
ATOM 3066 O O . ASP B 1 152 ? 5.863 -4.59 16.359 1 84.12 152 ASP B O 1
ATOM 3070 N N . ASP B 1 153 ? 6.715 -5.535 18.234 1 76.88 153 ASP B N 1
ATOM 3071 C CA . ASP B 1 153 ? 5.965 -4.719 19.188 1 76.88 153 ASP B CA 1
ATOM 3072 C C . ASP B 1 153 ? 6.309 -3.238 19.031 1 76.88 153 ASP B C 1
ATOM 3074 O O . ASP B 1 153 ? 5.508 -2.369 19.375 1 76.88 153 ASP B O 1
ATOM 3078 N N . ASP B 1 154 ? 7.473 -2.926 18.469 1 78.44 154 ASP B N 1
ATOM 3079 C CA . ASP B 1 154 ? 7.906 -1.546 18.281 1 78.44 154 ASP B CA 1
ATOM 3080 C C . ASP B 1 154 ? 7.52 -1.032 16.891 1 78.44 154 ASP B C 1
ATOM 3082 O O . ASP B 1 154 ? 7.805 0.118 16.547 1 78.44 154 ASP B O 1
ATOM 3086 N N . GLY B 1 155 ? 6.902 -1.92 16.125 1 80.25 155 GLY B N 1
ATOM 3087 C CA . GLY B 1 155 ? 6.469 -1.526 14.789 1 80.25 155 GLY B CA 1
ATOM 3088 C C . GLY B 1 155 ? 7.527 -1.751 13.727 1 80.25 155 GLY B C 1
ATOM 3089 O O . GLY B 1 155 ? 7.352 -1.348 12.57 1 80.25 155 GLY B O 1
ATOM 3090 N N . ALA B 1 156 ? 8.586 -2.379 14.117 1 84.75 156 ALA B N 1
ATOM 3091 C CA . ALA B 1 156 ? 9.648 -2.664 13.156 1 84.75 156 ALA B CA 1
ATOM 3092 C C . ALA B 1 156 ? 9.297 -3.877 12.297 1 84.75 156 ALA B C 1
ATOM 3094 O O . ALA B 1 156 ? 8.766 -4.867 12.805 1 84.75 156 ALA B O 1
ATOM 3095 N N . MET B 1 157 ? 9.602 -3.73 11 1 89.31 157 MET B N 1
ATOM 3096 C CA . MET B 1 157 ? 9.352 -4.848 10.094 1 89.31 157 MET B CA 1
ATOM 3097 C C . MET B 1 157 ? 10.523 -5.824 10.102 1 89.31 157 MET B C 1
ATOM 3099 O O . MET B 1 157 ? 11.688 -5.41 10.07 1 89.31 157 MET B O 1
ATOM 3103 N N . ARG B 1 158 ? 10.141 -7.086 10.133 1 90.06 158 ARG B N 1
ATOM 3104 C CA . ARG B 1 158 ? 11.148 -8.141 10.148 1 90.06 158 ARG B CA 1
ATOM 3105 C C . ARG B 1 158 ? 10.836 -9.219 9.125 1 90.06 158 ARG B C 1
ATOM 3107 O O . ARG B 1 158 ? 9.703 -9.711 9.07 1 90.06 158 ARG B O 1
ATOM 3114 N N . HIS B 1 159 ? 11.844 -9.492 8.336 1 93.12 159 HIS B N 1
ATOM 3115 C CA . HIS B 1 159 ? 11.742 -10.609 7.398 1 93.12 159 HIS B CA 1
ATOM 3116 C C . HIS B 1 159 ? 12.227 -11.906 8.039 1 93.12 159 HIS B C 1
ATOM 3118 O O . HIS B 1 159 ? 13.234 -11.914 8.75 1 93.12 159 HIS B O 1
ATOM 3124 N N . VAL B 1 160 ? 11.539 -13.016 7.785 1 92.38 160 VAL B N 1
ATOM 3125 C CA . VAL B 1 160 ? 11.898 -14.32 8.328 1 92.38 160 VAL B CA 1
ATOM 3126 C C . VAL B 1 160 ? 12.555 -15.172 7.242 1 92.38 160 VAL B C 1
ATOM 3128 O O . VAL B 1 160 ? 11.875 -15.664 6.336 1 92.38 160 VAL B O 1
ATOM 3131 N N . PRO B 1 161 ? 13.805 -15.406 7.238 1 87.25 161 PRO B N 1
ATOM 3132 C CA . PRO B 1 161 ? 14.523 -16.062 6.148 1 87.25 161 PRO B CA 1
ATOM 3133 C C . PRO B 1 161 ? 14.094 -17.516 5.949 1 87.25 161 PRO B C 1
ATOM 3135 O O . PRO B 1 161 ? 14.102 -18.016 4.82 1 87.25 161 PRO B O 1
ATOM 3138 N N . ASP B 1 162 ? 13.641 -18.297 6.891 1 86.06 162 ASP B N 1
ATOM 3139 C CA . ASP B 1 162 ? 13.391 -19.719 6.777 1 86.06 162 ASP B CA 1
ATOM 3140 C C . ASP B 1 162 ? 11.891 -20.016 6.695 1 86.06 162 ASP B C 1
ATOM 3142 O O . ASP B 1 162 ? 11.445 -21.125 6.996 1 86.06 162 ASP B O 1
ATOM 3146 N N . HIS B 1 163 ? 11.266 -19.109 6.223 1 92.06 163 HIS B N 1
ATOM 3147 C CA . HIS B 1 163 ? 9.82 -19.266 6.164 1 92.06 163 HIS B CA 1
ATOM 3148 C C . HIS B 1 163 ? 9.398 -20.094 4.957 1 92.06 163 HIS B C 1
ATOM 3150 O O . HIS B 1 163 ? 8.531 -20.969 5.07 1 92.06 163 HIS B O 1
ATOM 3156 N N . GLY B 1 164 ? 9.969 -19.844 3.824 1 88.94 164 GLY B N 1
ATOM 3157 C CA . GLY B 1 164 ? 9.609 -20.531 2.6 1 88.94 164 GLY B CA 1
ATOM 3158 C C . GLY B 1 164 ? 10.305 -21.875 2.445 1 88.94 164 GLY B C 1
ATOM 3159 O O . GLY B 1 164 ? 11.508 -21.938 2.199 1 88.94 164 GLY B O 1
ATOM 3160 N N . SER B 1 165 ? 9.547 -23 2.518 1 92.25 165 SER B N 1
ATOM 3161 C CA . SER B 1 165 ? 10.117 -24.328 2.393 1 92.25 165 SER B CA 1
ATOM 3162 C C . SER B 1 165 ? 10.094 -24.812 0.943 1 92.25 165 SER B C 1
ATOM 3164 O O . SER B 1 165 ? 9.219 -24.422 0.17 1 92.25 165 SER B O 1
ATOM 3166 N N . ALA B 1 166 ? 11.055 -25.703 0.686 1 95.38 166 ALA B N 1
ATOM 3167 C CA . ALA B 1 166 ? 11.078 -26.312 -0.64 1 95.38 166 ALA B CA 1
ATOM 3168 C C . ALA B 1 166 ? 9.812 -27.125 -0.891 1 95.38 166 ALA B C 1
ATOM 3170 O O . ALA B 1 166 ? 9.367 -27.891 -0.02 1 95.38 166 ALA B O 1
ATOM 3171 N N . GLY B 1 167 ? 9.242 -26.891 -2.062 1 96.94 167 GLY B N 1
ATOM 3172 C CA . GLY B 1 167 ? 8.062 -27.672 -2.438 1 96.94 167 GLY B CA 1
ATOM 3173 C C . GLY B 1 167 ? 6.762 -27.031 -1.986 1 96.94 167 GLY B C 1
ATOM 3174 O O . GLY B 1 167 ? 5.684 -27.453 -2.412 1 96.94 167 GLY B O 1
ATOM 3175 N N . ALA B 1 168 ? 6.84 -25.984 -1.132 1 97.62 168 ALA B N 1
ATOM 3176 C CA . ALA B 1 168 ? 5.625 -25.312 -0.669 1 97.62 168 ALA B CA 1
ATOM 3177 C C . ALA B 1 168 ? 4.895 -24.641 -1.827 1 97.62 168 ALA B C 1
ATOM 3179 O O . ALA B 1 168 ? 5.523 -24.125 -2.75 1 97.62 168 ALA B O 1
ATOM 3180 N N . SER B 1 169 ? 3.6 -24.641 -1.72 1 98.44 169 SER B N 1
ATOM 3181 C CA . SER B 1 169 ? 2.809 -24.062 -2.799 1 98.44 169 SER B CA 1
ATOM 3182 C C . SER B 1 169 ? 1.711 -23.156 -2.254 1 98.44 169 SER B C 1
ATOM 3184 O O . SER B 1 169 ? 1.307 -23.281 -1.097 1 98.44 169 SER B O 1
ATOM 3186 N N . VAL B 1 170 ? 1.297 -22.188 -3.012 1 98.62 170 VAL B N 1
ATOM 3187 C CA . VAL B 1 170 ? 0.144 -21.328 -2.809 1 98.62 170 VAL B CA 1
ATOM 3188 C C . VAL B 1 170 ? -0.663 -21.219 -4.102 1 98.62 170 VAL B C 1
ATOM 3190 O O . VAL B 1 170 ? -0.093 -21.141 -5.191 1 98.62 170 VAL B O 1
ATOM 3193 N N . THR B 1 171 ? -2.029 -21.281 -3.99 1 98.69 171 THR B N 1
ATOM 3194 C CA . THR B 1 171 ? -2.9 -21.297 -5.16 1 98.69 171 THR B CA 1
ATOM 3195 C C . THR B 1 171 ? -3.934 -20.172 -5.082 1 98.69 171 THR B C 1
ATOM 3197 O O . THR B 1 171 ? -4.641 -20.047 -4.082 1 98.69 171 THR B O 1
ATOM 3200 N N . LEU B 1 172 ? -3.996 -19.391 -6.082 1 98.62 172 LEU B N 1
ATOM 3201 C CA . LEU B 1 172 ? -5.016 -18.359 -6.23 1 98.62 172 LEU B CA 1
ATOM 3202 C C . LEU B 1 172 ? -6.109 -18.812 -7.191 1 98.62 172 LEU B C 1
ATOM 3204 O O . LEU B 1 172 ? -5.832 -19.5 -8.18 1 98.62 172 LEU B O 1
ATOM 3208 N N . ARG B 1 173 ? -7.277 -18.484 -6.902 1 98.62 173 ARG B N 1
ATOM 3209 C CA . ARG B 1 173 ? -8.367 -18.594 -7.867 1 98.62 173 ARG B CA 1
ATOM 3210 C C . ARG B 1 173 ? -8.758 -17.234 -8.422 1 98.62 173 ARG B C 1
ATOM 3212 O O . ARG B 1 173 ? -9.047 -16.312 -7.664 1 98.62 173 ARG B O 1
ATOM 3219 N N . THR B 1 174 ? -8.766 -17.109 -9.734 1 98.25 174 THR B N 1
ATOM 3220 C CA . THR B 1 174 ? -9.156 -15.844 -10.359 1 98.25 174 THR B CA 1
ATOM 3221 C C . THR B 1 174 ? -10.664 -15.656 -10.297 1 98.25 174 THR B C 1
ATOM 3223 O O . THR B 1 174 ? -11.422 -16.5 -10.789 1 98.25 174 THR B O 1
ATOM 3226 N N . GLU B 1 175 ? -11.055 -14.531 -9.742 1 97.94 175 GLU B N 1
ATOM 3227 C CA . GLU B 1 175 ? -12.477 -14.219 -9.617 1 97.94 175 GLU B CA 1
ATOM 3228 C C . GLU B 1 175 ? -12.922 -13.219 -10.688 1 97.94 175 GLU B C 1
ATOM 3230 O O . GLU B 1 175 ? -14.117 -12.969 -10.844 1 97.94 175 GLU B O 1
ATOM 3235 N N . MET B 1 176 ? -12 -12.648 -11.336 1 97.31 176 MET B N 1
ATOM 3236 C CA . MET B 1 176 ? -12.148 -11.812 -12.516 1 97.31 176 MET B CA 1
ATOM 3237 C C . MET B 1 176 ? -11.133 -12.203 -13.594 1 97.31 176 MET B C 1
ATOM 3239 O O . MET B 1 176 ? -10.203 -12.969 -13.328 1 97.31 176 MET B O 1
ATOM 3243 N N . ASP B 1 177 ? -11.422 -11.719 -14.875 1 97.19 177 ASP B N 1
ATOM 3244 C CA . ASP B 1 177 ? -10.312 -11.719 -15.82 1 97.19 177 ASP B CA 1
ATOM 3245 C C . ASP B 1 177 ? -9.195 -10.789 -15.352 1 97.19 177 ASP B C 1
ATOM 3247 O O . ASP B 1 177 ? -9.414 -9.602 -15.125 1 97.19 177 ASP B O 1
ATOM 3251 N N . VAL B 1 178 ? -7.996 -11.383 -15.203 1 97.81 178 VAL B N 1
ATOM 3252 C CA . VAL B 1 178 ? -6.953 -10.578 -14.586 1 97.81 178 VAL B CA 1
ATOM 3253 C C . VAL B 1 178 ? -5.707 -10.57 -15.469 1 97.81 178 VAL B C 1
ATOM 3255 O O . VAL B 1 178 ? -5.504 -11.492 -16.266 1 97.81 178 VAL B O 1
ATOM 3258 N N . LEU B 1 179 ? -4.992 -9.523 -15.461 1 97.5 179 LEU B N 1
ATOM 3259 C CA . LEU B 1 179 ? -3.594 -9.492 -15.867 1 97.5 179 LEU B CA 1
ATOM 3260 C C . LEU B 1 179 ? -2.674 -9.688 -14.672 1 97.5 179 LEU B C 1
ATOM 3262 O O . LEU B 1 179 ? -2.693 -8.891 -13.734 1 97.5 179 LEU B O 1
ATOM 3266 N N . ALA B 1 180 ? -1.967 -10.789 -14.656 1 97.81 180 ALA B N 1
ATOM 3267 C CA . ALA B 1 180 ? -0.968 -11.047 -13.617 1 97.81 180 ALA B CA 1
ATOM 3268 C C . ALA B 1 180 ? 0.431 -10.68 -14.102 1 97.81 180 ALA B C 1
ATOM 3270 O O . ALA B 1 180 ? 0.833 -11.055 -15.203 1 97.81 180 ALA B O 1
ATOM 3271 N N . VAL B 1 181 ? 1.139 -9.883 -13.359 1 97.5 181 VAL B N 1
ATOM 3272 C CA . VAL B 1 181 ? 2.529 -9.531 -13.617 1 97.5 181 VAL B CA 1
ATOM 3273 C C . VAL B 1 181 ? 3.414 -10.023 -12.477 1 97.5 181 VAL B C 1
ATOM 3275 O O . VAL B 1 181 ? 3.184 -9.68 -11.312 1 97.5 181 VAL B O 1
ATOM 3278 N N . LEU B 1 182 ? 4.449 -10.828 -12.805 1 97.81 182 LEU B N 1
ATOM 3279 C CA . LEU B 1 182 ? 5.262 -11.516 -11.805 1 97.81 182 LEU B CA 1
ATOM 3280 C C . LEU B 1 182 ? 6.727 -11.102 -11.922 1 97.81 182 LEU B C 1
ATOM 3282 O O . LEU B 1 182 ? 7.238 -10.938 -13.031 1 97.81 182 LEU B O 1
ATOM 3286 N N . SER B 1 183 ? 7.336 -10.938 -10.82 1 97.38 183 SER B N 1
ATOM 3287 C CA . SER B 1 183 ? 8.781 -10.742 -10.734 1 97.38 183 SER B CA 1
ATOM 3288 C C . SER B 1 183 ? 9.398 -11.664 -9.695 1 97.38 183 SER B C 1
ATOM 3290 O O . SER B 1 183 ? 9.047 -11.609 -8.516 1 97.38 183 SER B O 1
ATOM 3292 N N . ASN B 1 184 ? 10.312 -12.531 -10.125 1 97.38 184 ASN B N 1
ATOM 3293 C CA . ASN B 1 184 ? 11.023 -13.438 -9.234 1 97.38 184 ASN B CA 1
ATOM 3294 C C . ASN B 1 184 ? 12.32 -12.812 -8.719 1 97.38 184 ASN B C 1
ATOM 3296 O O . ASN B 1 184 ? 13.406 -13.164 -9.172 1 97.38 184 ASN B O 1
ATOM 3300 N N . THR B 1 185 ? 12.203 -11.922 -7.82 1 95.75 185 THR B N 1
ATOM 3301 C CA . THR B 1 185 ? 13.312 -11.195 -7.211 1 95.75 185 THR B CA 1
ATOM 3302 C C . THR B 1 185 ? 13.227 -11.242 -5.691 1 95.75 185 THR B C 1
ATOM 3304 O O . THR B 1 185 ? 12.164 -11.531 -5.137 1 95.75 185 THR B O 1
ATOM 3307 N N . PRO B 1 186 ? 14.312 -11.062 -5.031 1 93.88 186 PRO B N 1
ATOM 3308 C CA . PRO B 1 186 ? 14.305 -11.156 -3.57 1 93.88 186 PRO B CA 1
ATOM 3309 C C . PRO B 1 186 ? 13.352 -10.164 -2.918 1 93.88 186 PRO B C 1
ATOM 3311 O O . PRO B 1 186 ? 13.102 -9.086 -3.469 1 93.88 186 PRO B O 1
ATOM 3314 N N . ASN B 1 187 ? 12.812 -10.602 -1.802 1 95.38 187 ASN B N 1
ATOM 3315 C CA . ASN B 1 187 ? 12.117 -9.625 -0.969 1 95.38 187 ASN B CA 1
ATOM 3316 C C . ASN B 1 187 ? 13.047 -8.5 -0.528 1 95.38 187 ASN B C 1
ATOM 3318 O O . ASN B 1 187 ? 14.195 -8.75 -0.158 1 95.38 187 ASN B O 1
ATOM 3322 N N . PRO B 1 188 ? 12.57 -7.285 -0.56 1 92.19 188 PRO B N 1
ATOM 3323 C CA . PRO B 1 188 ? 13.438 -6.156 -0.227 1 92.19 188 PRO B CA 1
ATOM 3324 C C . PRO B 1 188 ? 13.984 -6.23 1.196 1 92.19 188 PRO B C 1
ATOM 3326 O O . PRO B 1 188 ? 15.047 -5.676 1.483 1 92.19 188 PRO B O 1
ATOM 3329 N N . LEU B 1 189 ? 13.336 -6.914 2.123 1 92.06 189 LEU B N 1
ATOM 3330 C CA . LEU B 1 189 ? 13.742 -6.961 3.523 1 92.06 189 LEU B CA 1
ATOM 3331 C C . LEU B 1 189 ? 14.547 -8.219 3.811 1 92.06 189 LEU B C 1
ATOM 3333 O O . LEU B 1 189 ? 14.953 -8.461 4.953 1 92.06 189 LEU B O 1
ATOM 3337 N N . ASP B 1 190 ? 14.734 -9.086 2.791 1 92.06 190 ASP B N 1
ATOM 3338 C CA . ASP B 1 190 ? 15.586 -10.266 2.947 1 92.06 190 ASP B CA 1
ATOM 3339 C C . ASP B 1 190 ? 17.016 -9.867 3.293 1 92.06 190 ASP B C 1
ATOM 3341 O O . ASP B 1 190 ? 17.656 -9.117 2.553 1 92.06 190 ASP B O 1
ATOM 3345 N N . ALA B 1 191 ? 17.562 -10.422 4.391 1 87.38 191 ALA B N 1
ATOM 3346 C CA . ALA B 1 191 ? 18.859 -9.977 4.91 1 87.38 191 ALA B CA 1
ATOM 3347 C C . ALA B 1 191 ? 20 -10.742 4.246 1 87.38 191 ALA B C 1
ATOM 3349 O O . ALA B 1 191 ? 21.172 -10.414 4.449 1 87.38 191 ALA B O 1
ATOM 3350 N N . ARG B 1 192 ? 19.719 -11.789 3.471 1 88.88 192 ARG B N 1
ATOM 3351 C CA . ARG B 1 192 ? 20.766 -12.57 2.836 1 88.88 192 ARG B CA 1
ATOM 3352 C C . ARG B 1 192 ? 21.609 -11.703 1.896 1 88.88 192 ARG B C 1
ATOM 3354 O O . ARG B 1 192 ? 21.062 -10.844 1.192 1 88.88 192 ARG B O 1
ATOM 3361 N N . LYS B 1 193 ? 22.844 -11.922 1.822 1 84.38 193 LYS B N 1
ATOM 3362 C CA . LYS B 1 193 ? 23.797 -11.086 1.102 1 84.38 193 LYS B CA 1
ATOM 3363 C C . LYS B 1 193 ? 24 -11.586 -0.324 1 84.38 193 LYS B C 1
ATOM 3365 O O . LYS B 1 193 ? 24.547 -10.875 -1.168 1 84.38 193 LYS B O 1
ATOM 3370 N N . HIS B 1 194 ? 23.766 -12.758 -0.505 1 84.62 194 HIS B N 1
ATOM 3371 C CA . HIS B 1 194 ? 23.781 -13.289 -1.865 1 84.62 194 HIS B CA 1
ATOM 3372 C C . HIS B 1 194 ? 22.375 -13.281 -2.467 1 84.62 194 HIS B C 1
ATOM 3374 O O . HIS B 1 194 ? 21.406 -13.594 -1.779 1 84.62 194 HIS B O 1
ATOM 3380 N N . TYR B 1 195 ? 22.391 -12.742 -3.666 1 84 195 TYR B N 1
ATOM 3381 C CA . TYR B 1 195 ? 21.109 -12.617 -4.352 1 84 195 TYR B CA 1
ATOM 3382 C C . TYR B 1 195 ? 20.297 -13.898 -4.234 1 84 195 TYR B C 1
ATOM 3384 O O . TYR B 1 195 ? 20.531 -14.859 -4.977 1 84 195 TYR B O 1
ATOM 3392 N N . PRO B 1 196 ? 19.25 -13.773 -3.273 1 77.44 196 PRO B N 1
ATOM 3393 C CA . PRO B 1 196 ? 18.5 -14.992 -2.953 1 77.44 196 PRO B CA 1
ATOM 3394 C C . PRO B 1 196 ? 17.281 -15.188 -3.848 1 77.44 196 PRO B C 1
ATOM 3396 O O . PRO B 1 196 ? 16.359 -14.359 -3.832 1 77.44 196 PRO B O 1
ATOM 3399 N N . SER B 1 197 ? 17.344 -15.891 -4.902 1 86.38 197 SER B N 1
ATOM 3400 C CA . SER B 1 197 ? 16.188 -16.25 -5.711 1 86.38 197 SER B CA 1
ATOM 3401 C C . SER B 1 197 ? 16.297 -17.672 -6.234 1 86.38 197 SER B C 1
ATOM 3403 O O . SER B 1 197 ? 17.375 -18.125 -6.605 1 86.38 197 SER B O 1
ATOM 3405 N N . VAL B 1 198 ? 15.156 -18.297 -6.113 1 92.94 198 VAL B N 1
ATOM 3406 C CA . VAL B 1 198 ? 15.078 -19.672 -6.598 1 92.94 198 VAL B CA 1
ATOM 3407 C C . VAL B 1 198 ? 13.93 -19.812 -7.602 1 92.94 198 VAL B C 1
ATOM 3409 O O . VAL B 1 198 ? 12.984 -19.016 -7.57 1 92.94 198 VAL B O 1
ATOM 3412 N N . PRO B 1 199 ? 14.055 -20.734 -8.461 1 96.56 199 PRO B N 1
ATOM 3413 C CA . PRO B 1 199 ? 13 -20.891 -9.461 1 96.56 199 PRO B CA 1
ATOM 3414 C C . PRO B 1 199 ? 11.633 -21.172 -8.836 1 96.56 199 PRO B C 1
ATOM 3416 O O . PRO B 1 199 ? 11.547 -21.844 -7.805 1 96.56 199 PRO B O 1
ATOM 3419 N N . VAL B 1 200 ? 10.594 -20.656 -9.422 1 97.94 200 VAL B N 1
ATOM 3420 C CA . VAL B 1 200 ? 9.219 -20.875 -9.016 1 97.94 200 VAL B CA 1
ATOM 3421 C C . VAL B 1 200 ? 8.414 -21.438 -10.18 1 97.94 200 VAL B C 1
ATOM 3423 O O . VAL B 1 200 ? 8.422 -20.875 -11.281 1 97.94 200 VAL B O 1
ATOM 3426 N N . LYS B 1 201 ? 7.793 -22.547 -9.945 1 98.38 201 LYS B N 1
ATOM 3427 C CA . LYS B 1 201 ? 6.906 -23.141 -10.945 1 98.38 201 LYS B CA 1
ATOM 3428 C C . LYS B 1 201 ? 5.523 -22.484 -10.898 1 98.38 201 LYS B C 1
ATOM 3430 O O . LYS B 1 201 ? 4.965 -22.281 -9.82 1 98.38 201 LYS B O 1
ATOM 3435 N N . VAL B 1 202 ? 4.98 -22.141 -12.07 1 98.31 202 VAL B N 1
ATOM 3436 C CA . VAL B 1 202 ? 3.646 -21.562 -12.219 1 98.31 202 VAL B CA 1
ATOM 3437 C C . VAL B 1 202 ? 2.779 -22.5 -13.062 1 98.31 202 VAL B C 1
ATOM 3439 O O . VAL B 1 202 ? 3.158 -22.875 -14.172 1 98.31 202 VAL B O 1
ATOM 3442 N N . GLU B 1 203 ? 1.652 -22.812 -12.508 1 98.06 203 GLU B N 1
ATOM 3443 C CA . GLU B 1 203 ? 0.713 -23.672 -13.227 1 98.06 203 GLU B CA 1
ATOM 3444 C C . GLU B 1 203 ? -0.68 -23.062 -13.266 1 98.06 203 GLU B C 1
ATOM 3446 O O . GLU B 1 203 ? -1.125 -22.453 -12.289 1 98.06 203 GLU B O 1
ATOM 3451 N N . ILE B 1 204 ? -1.326 -23.156 -14.336 1 97.62 204 ILE B N 1
ATOM 3452 C CA . ILE B 1 204 ? -2.715 -22.734 -14.492 1 97.62 204 ILE B CA 1
ATOM 3453 C C . ILE B 1 204 ? -3.609 -23.969 -14.664 1 97.62 204 ILE B C 1
ATOM 3455 O O . ILE B 1 204 ? -3.326 -24.828 -15.492 1 97.62 204 ILE B O 1
ATOM 3459 N N . LEU B 1 205 ? -4.613 -24.047 -13.867 1 97.75 205 LEU B N 1
ATOM 3460 C CA . LEU B 1 205 ? -5.594 -25.125 -13.914 1 97.75 205 LEU B CA 1
ATOM 3461 C C . LEU B 1 205 ? -7.012 -24.562 -14 1 97.75 205 LEU B C 1
ATOM 3463 O O . LEU B 1 205 ? -7.23 -23.375 -13.75 1 97.75 205 LEU B O 1
ATOM 3467 N N . GLU B 1 206 ? -7.934 -25.422 -14.352 1 96.25 206 GLU B N 1
ATOM 3468 C CA . GLU B 1 206 ? -9.344 -25.047 -14.281 1 96.25 206 GLU B CA 1
ATOM 3469 C C . GLU B 1 206 ? -9.867 -25.125 -12.844 1 96.25 206 GLU B C 1
ATOM 3471 O O . GLU B 1 206 ? -9.617 -26.109 -12.148 1 96.25 206 GLU B O 1
ATOM 3476 N N . ALA B 1 207 ? -10.508 -24.094 -12.445 1 95.94 207 ALA B N 1
ATOM 3477 C CA . ALA B 1 207 ? -11.086 -24.109 -11.102 1 95.94 207 ALA B CA 1
ATOM 3478 C C . ALA B 1 207 ? -12.461 -24.781 -11.109 1 95.94 207 ALA B C 1
ATOM 3480 O O . ALA B 1 207 ? -13.203 -24.672 -12.086 1 95.94 207 ALA B O 1
ATOM 3481 N N . GLU B 1 208 ? -12.75 -25.453 -10.039 1 93.31 208 GLU B N 1
ATOM 3482 C CA . GLU B 1 208 ? -14.133 -25.891 -9.836 1 93.31 208 GLU B CA 1
ATOM 3483 C C . GLU B 1 208 ? -15.039 -24.703 -9.523 1 93.31 208 GLU B C 1
ATOM 3485 O O . GLU B 1 208 ? -14.594 -23.703 -8.961 1 93.31 208 GLU B O 1
ATOM 3490 N N . PRO B 1 209 ? -16.281 -24.844 -9.914 1 91.06 209 PRO B N 1
ATOM 3491 C CA . PRO B 1 209 ? -17.203 -23.766 -9.555 1 91.06 209 PRO B CA 1
ATOM 3492 C C . PRO B 1 209 ? -17.25 -23.516 -8.047 1 91.06 209 PRO B C 1
ATOM 3494 O O . PRO B 1 209 ? -17.172 -24.453 -7.254 1 91.06 209 PRO B O 1
ATOM 3497 N N . MET B 1 210 ? -17.375 -22.266 -7.723 1 92.19 210 MET B N 1
ATOM 3498 C CA . MET B 1 210 ? -17.406 -21.875 -6.312 1 92.19 210 MET B CA 1
ATOM 3499 C C . MET B 1 210 ? -18.625 -22.469 -5.617 1 92.19 210 MET B C 1
ATOM 3501 O O . MET B 1 210 ? -19.734 -22.422 -6.156 1 92.19 210 MET B O 1
ATOM 3505 N N . ARG B 1 211 ? -18.375 -23.031 -4.461 1 92.19 211 ARG B N 1
ATOM 3506 C CA . ARG B 1 211 ? -19.469 -23.578 -3.648 1 92.19 211 ARG B CA 1
ATOM 3507 C C . ARG B 1 211 ? -19.859 -22.594 -2.547 1 92.19 211 ARG B C 1
ATOM 3509 O O . ARG B 1 211 ? -19.125 -21.656 -2.242 1 92.19 211 ARG B O 1
ATOM 3516 N N . GLU B 1 212 ? -20.938 -22.844 -1.883 1 90.69 212 GLU B N 1
ATOM 3517 C CA . GLU B 1 212 ? -21.469 -21.984 -0.828 1 90.69 212 GLU B CA 1
ATOM 3518 C C . GLU B 1 212 ? -20.531 -21.953 0.378 1 90.69 212 GLU B C 1
ATOM 3520 O O . GLU B 1 212 ? -20.469 -20.953 1.101 1 90.69 212 GLU B O 1
ATOM 3525 N N . ASP B 1 213 ? -19.844 -23.031 0.513 1 94.38 213 ASP B N 1
ATOM 3526 C CA . ASP B 1 213 ? -18.969 -23.125 1.675 1 94.38 213 ASP B CA 1
ATOM 3527 C C . ASP B 1 213 ? -17.531 -22.719 1.318 1 94.38 213 ASP B C 1
ATOM 3529 O O . ASP B 1 213 ? -16.594 -23.078 2.021 1 94.38 213 ASP B O 1
ATOM 3533 N N . ASP B 1 214 ? -17.453 -22.047 0.282 1 96.12 214 ASP B N 1
ATOM 3534 C CA . ASP B 1 214 ? -16.141 -21.594 -0.194 1 96.12 214 ASP B CA 1
ATOM 3535 C C . ASP B 1 214 ? -15.391 -20.828 0.891 1 96.12 214 ASP B C 1
ATOM 3537 O O . ASP B 1 214 ? -15.953 -19.922 1.518 1 96.12 214 ASP B O 1
ATOM 3541 N N . LEU B 1 215 ? -14.094 -21.172 1.111 1 96 215 LEU B N 1
ATOM 3542 C CA . LEU B 1 215 ? -13.234 -20.641 2.166 1 96 215 LEU B CA 1
ATOM 3543 C C . LEU B 1 215 ? -13.086 -19.125 2.039 1 96 215 LEU B C 1
ATOM 3545 O O . LEU B 1 215 ? -13.203 -18.406 3.031 1 96 215 LEU B O 1
ATOM 3549 N N . CYS B 1 216 ? -12.828 -18.609 0.856 1 96.81 216 CYS B N 1
ATOM 3550 C CA . CYS B 1 216 ? -12.609 -17.188 0.623 1 96.81 216 CYS B CA 1
ATOM 3551 C C . CYS B 1 216 ? -13.914 -16.406 0.755 1 96.81 216 CYS B C 1
ATOM 3553 O O . CYS B 1 216 ? -13.938 -15.32 1.341 1 96.81 216 CYS B O 1
ATOM 3555 N N . LEU B 1 217 ? -14.992 -16.969 0.201 1 95.69 217 LEU B N 1
ATOM 3556 C CA . LEU B 1 217 ? -16.312 -16.344 0.232 1 95.69 217 LEU B CA 1
ATOM 3557 C C . LEU B 1 217 ? -16.766 -16.125 1.668 1 95.69 217 LEU B C 1
ATOM 3559 O O . LEU B 1 217 ? -17.328 -15.07 1.985 1 95.69 217 LEU B O 1
ATOM 3563 N N . ASN B 1 218 ? -16.484 -17.078 2.52 1 95.44 218 ASN B N 1
ATOM 3564 C CA . ASN B 1 218 ? -17.047 -17.078 3.863 1 95.44 218 ASN B CA 1
ATOM 3565 C C . ASN B 1 218 ? -16.031 -16.625 4.906 1 95.44 218 ASN B C 1
ATOM 3567 O O . ASN B 1 218 ? -16.266 -16.75 6.105 1 95.44 218 ASN B O 1
ATOM 3571 N N . HIS B 1 219 ? -14.867 -16.172 4.488 1 94.62 219 HIS B N 1
ATOM 3572 C CA . HIS B 1 219 ? -13.805 -15.797 5.41 1 94.62 219 HIS B CA 1
ATOM 3573 C C . HIS B 1 219 ? -14.25 -14.672 6.34 1 94.62 219 HIS B C 1
ATOM 3575 O O . HIS B 1 219 ? -13.969 -14.703 7.539 1 94.62 219 HIS B O 1
ATOM 3581 N N . ARG B 1 220 ? -14.922 -13.641 5.836 1 91.81 220 ARG B N 1
ATOM 3582 C CA . ARG B 1 220 ? -15.508 -12.508 6.551 1 91.81 220 ARG B CA 1
ATOM 3583 C C . ARG B 1 220 ? -16.688 -11.914 5.773 1 91.81 220 ARG B C 1
ATOM 3585 O O . ARG B 1 220 ? -16.828 -12.156 4.574 1 91.81 220 ARG B O 1
ATOM 3592 N N . ALA B 1 221 ? -17.453 -11.148 6.457 1 89.88 221 ALA B N 1
ATOM 3593 C CA . ALA B 1 221 ? -18.594 -10.523 5.816 1 89.88 221 ALA B CA 1
ATOM 3594 C C . ALA B 1 221 ? -18.156 -9.625 4.664 1 89.88 221 ALA B C 1
ATOM 3596 O O . ALA B 1 221 ? -18.828 -9.562 3.627 1 89.88 221 ALA B O 1
ATOM 3597 N N . GLU B 1 222 ? -17.094 -8.961 4.855 1 88.69 222 GLU B N 1
ATOM 3598 C CA . GLU B 1 222 ? -16.562 -8.062 3.828 1 88.69 222 GLU B CA 1
ATOM 3599 C C . GLU B 1 222 ? -16.172 -8.828 2.572 1 88.69 222 GLU B C 1
ATOM 3601 O O . GLU B 1 222 ? -16.297 -8.32 1.457 1 88.69 222 GLU B O 1
ATOM 3606 N N . ASN B 1 223 ? -15.633 -10.062 2.75 1 93.5 223 ASN B N 1
ATOM 3607 C CA . ASN B 1 223 ? -15.336 -10.906 1.598 1 93.5 223 ASN B CA 1
ATOM 3608 C C . ASN B 1 223 ? -16.578 -11.188 0.772 1 93.5 223 ASN B C 1
ATOM 3610 O O . ASN B 1 223 ? -16.578 -11.016 -0.448 1 93.5 223 ASN B O 1
ATOM 3614 N N . ARG B 1 224 ? -17.594 -11.555 1.464 1 94 224 ARG B N 1
ATOM 3615 C CA . ARG B 1 224 ? -18.844 -11.867 0.769 1 94 224 ARG B CA 1
ATOM 3616 C C . ARG B 1 224 ? -19.344 -10.656 -0.009 1 94 224 ARG B C 1
ATOM 3618 O O . ARG B 1 224 ? -19.766 -10.789 -1.16 1 94 224 ARG B O 1
ATOM 3625 N N . ARG B 1 225 ? -19.312 -9.523 0.598 1 91.12 225 ARG B N 1
ATOM 3626 C CA . ARG B 1 225 ? -19.734 -8.305 -0.075 1 91.12 225 ARG B CA 1
ATOM 3627 C C . ARG B 1 225 ? -18.906 -8.047 -1.327 1 91.12 225 ARG B C 1
ATOM 3629 O O . ARG B 1 225 ? -19.438 -7.625 -2.357 1 91.12 225 ARG B O 1
ATOM 3636 N N . ALA B 1 226 ? -17.641 -8.227 -1.205 1 93 226 ALA B N 1
ATOM 3637 C CA . ALA B 1 226 ? -16.75 -8.023 -2.348 1 93 226 ALA B CA 1
ATOM 3638 C C . ALA B 1 226 ? -17.078 -9.008 -3.473 1 93 226 ALA B C 1
ATOM 3640 O O . ALA B 1 226 ? -17.047 -8.641 -4.652 1 93 226 ALA B O 1
ATOM 3641 N N . TYR B 1 227 ? -17.328 -10.266 -3.143 1 95.94 227 TYR B N 1
ATOM 3642 C CA . TYR B 1 227 ? -17.734 -11.25 -4.145 1 95.94 227 TYR B CA 1
ATOM 3643 C C . TYR B 1 227 ? -19.031 -10.844 -4.816 1 95.94 227 TYR B C 1
ATOM 3645 O O . TYR B 1 227 ? -19.172 -10.938 -6.039 1 95.94 227 TYR B O 1
ATOM 3653 N N . GLU B 1 228 ? -19.953 -10.375 -4.039 1 93 228 GLU B N 1
ATOM 3654 C CA . GLU B 1 228 ? -21.234 -9.938 -4.594 1 93 228 GLU B CA 1
ATOM 3655 C C . GLU B 1 228 ? -21.047 -8.758 -5.547 1 93 228 GLU B C 1
ATOM 3657 O O . GLU B 1 228 ? -21.688 -8.695 -6.602 1 93 228 GLU B O 1
ATOM 3662 N N . ASN B 1 229 ? -20.234 -7.867 -5.125 1 90.38 229 ASN B N 1
ATOM 3663 C CA . ASN B 1 229 ? -19.891 -6.762 -6.012 1 90.38 229 ASN B CA 1
ATOM 3664 C C . ASN B 1 229 ? -19.281 -7.258 -7.32 1 90.38 229 ASN B C 1
ATOM 3666 O O . ASN B 1 229 ? -19.562 -6.703 -8.391 1 90.38 229 ASN B O 1
ATOM 3670 N N . THR B 1 230 ? -18.484 -8.289 -7.242 1 93.88 230 THR B N 1
ATOM 3671 C CA . THR B 1 230 ? -17.828 -8.875 -8.406 1 93.88 230 THR B CA 1
ATOM 3672 C C . THR B 1 230 ? -18.844 -9.555 -9.312 1 93.88 230 THR B C 1
ATOM 3674 O O . THR B 1 230 ? -18.812 -9.383 -10.531 1 93.88 230 THR B O 1
ATOM 3677 N N . TRP B 1 231 ? -19.719 -10.312 -8.703 1 93.69 231 TRP B N 1
ATOM 3678 C CA . TRP B 1 231 ? -20.766 -10.984 -9.461 1 93.69 231 TRP B CA 1
ATOM 3679 C C . TRP B 1 231 ? -21.656 -9.977 -10.164 1 93.69 231 TRP B C 1
ATOM 3681 O O . TRP B 1 231 ? -22.062 -10.188 -11.312 1 93.69 231 TRP B O 1
ATOM 3691 N N . SER B 1 232 ? -21.984 -8.859 -9.461 1 89.81 232 SER B N 1
ATOM 3692 C CA . SER B 1 232 ? -22.797 -7.797 -10.047 1 89.81 232 SER B CA 1
ATOM 3693 C C . SER B 1 232 ? -22.109 -7.188 -11.266 1 89.81 232 SER B C 1
ATOM 3695 O O . SER B 1 232 ? -22.766 -6.875 -12.266 1 89.81 232 SER B O 1
ATOM 3697 N N . TYR B 1 233 ? -20.875 -6.938 -11.125 1 89.12 233 TYR B N 1
ATOM 3698 C CA . TYR B 1 233 ? -20.078 -6.422 -12.227 1 89.12 233 TYR B CA 1
ATOM 3699 C C . TYR B 1 233 ? -20.188 -7.32 -13.453 1 89.12 233 TYR B C 1
ATOM 3701 O O . TYR B 1 233 ? -20.406 -6.836 -14.57 1 89.12 233 TYR B O 1
ATOM 3709 N N . TYR B 1 234 ? -20.109 -8.648 -13.32 1 89.44 234 TYR B N 1
ATOM 3710 C CA . TYR B 1 234 ? -20.156 -9.57 -14.445 1 89.44 234 TYR B CA 1
ATOM 3711 C C . TYR B 1 234 ? -21.578 -9.758 -14.945 1 89.44 234 TYR B C 1
ATOM 3713 O O . TYR B 1 234 ? -21.797 -10.039 -16.125 1 89.44 234 TYR B O 1
ATOM 3721 N N . ALA B 1 235 ? -22.484 -9.617 -14.094 1 87.31 235 ALA B N 1
ATOM 3722 C CA . ALA B 1 235 ? -23.875 -9.695 -14.516 1 87.31 235 ALA B CA 1
ATOM 3723 C C . ALA B 1 235 ? -24.219 -8.586 -15.5 1 87.31 235 ALA B C 1
ATOM 3725 O O . ALA B 1 235 ? -25.078 -8.758 -16.375 1 87.31 235 ALA B O 1
ATOM 3726 N N . LEU B 1 236 ? -23.516 -7.504 -15.336 1 80.44 236 LEU B N 1
ATOM 3727 C CA . LEU B 1 236 ? -23.812 -6.336 -16.156 1 80.44 236 LEU B CA 1
ATOM 3728 C C . LEU B 1 236 ? -23.047 -6.406 -17.484 1 80.44 236 LEU B C 1
ATOM 3730 O O . LEU B 1 236 ? -23.484 -5.824 -18.484 1 80.44 236 LEU B O 1
ATOM 3734 N N . ILE B 1 237 ? -21.953 -7 -17.531 1 74.25 237 ILE B N 1
ATOM 3735 C CA . ILE B 1 237 ? -21.125 -6.918 -18.734 1 74.25 237 ILE B CA 1
ATOM 3736 C C . ILE B 1 237 ? -21.156 -8.258 -19.469 1 74.25 237 ILE B C 1
ATOM 3738 O O . ILE B 1 237 ? -20.75 -8.336 -20.625 1 74.25 237 ILE B O 1
ATOM 3742 N N . LYS B 1 238 ? -21.234 -9.289 -18.828 1 67.5 238 LYS B N 1
ATOM 3743 C CA . LYS B 1 238 ? -21.328 -10.57 -19.516 1 67.5 238 LYS B CA 1
ATOM 3744 C C . LYS B 1 238 ? -22.734 -11.125 -19.469 1 67.5 238 LYS B C 1
ATOM 3746 O O . LYS B 1 238 ? -23.469 -10.891 -18.516 1 67.5 238 LYS B O 1
#

Sequence (476 aa):
MDVIWNTVIEAGGKWSGRISRGKLLRFTATEAGANLALMLYNADDLTERY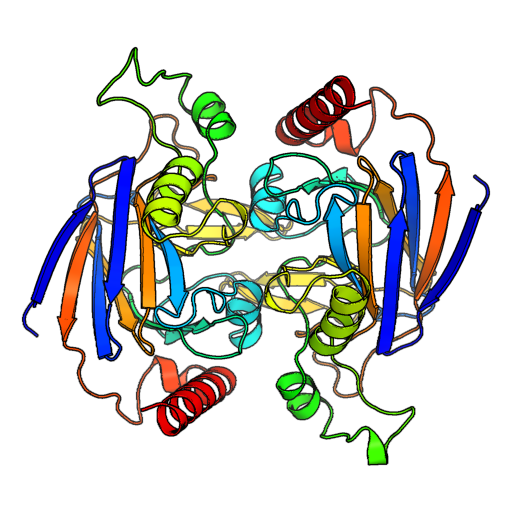NMPDTLKAQYTAHLTAGHTLMSDNGRVLAGIVQDDLGWHDTIGGYTTRAHTDAKYGKTTYQQLRNEWLRSGQENFAVELTRSGMGLRDMMPVVNLFSKVYCDDDGAMRHVPDHGSAGASVTLRTEMDVLAVLSNTPNPLDARKHYPSVPVKVEILEAEPMREDDLCLNHRAENRRAYENTWSYYALIKMDVIWNTVIEAGGKWSGRISRGKLLRFTATEAGANLALMLYNADDLTERYNMPDTLKAQYTAHLTAGHTLMSDNGRVLAGIVQDDLGWHDTIGGYTTRAHTDAKYGKTTYQQLRNEWLRSGQENFAVELTRSGMGLRDMMPVVNLFSKVYCDDDGAMRHVPDHGSAGASVTLRTEMDVLAVLSNTPNPLDARKHYPSVPVKVEILEAEPMREDDLCLNHRAENRRAYENTWSYYALIK

Foldseek 3Di:
DDFPDKDKAFAFGKDKDWDAAQKKKKKAFQAFQWKKWKWKAFLVDRLWTFDLVLQCVLQVHQWDDAQGFGATPVLAGFKGWHHWDQGTWHQPQFWFDQVLCCVQANDDDCVRQVVHPQHTPLVQQQVVQVVSVHHPVSDDGIIIPQWHWDADPVRDIATDRRRRHRGTMIMMGGNHGMMMIMTGFHRSRDNDRHGDGGMMMITMGGHDDDDPVRSNCVSDPSSVVNSVVSVVVVVVVD/DDFPDKDKAFAQGKDKDWDAAQKKKKKAFQAFQWKKWKWKAFLVDRVWTFDLVLQCVLLVHQWDDAQGFGATPVLAGQKGWHHWDQGTWHQPQFWFDQVLQCVQANDDDCVRQVVHHQHTPLVQQQVVQVVSVHHPVSDDGIIIPQWHWDADPVRDIATDRRRRHRGTMIMMGGRHGMMMIMTGFHRSRDNDRHGDGGMMMITMGGHDDDDPVRSNCVSDPSSVVNSVVSVVVVVVVD

Solvent-accessible surface area (backbone atoms only — not comparable to full-atom values): 23834 Å² total; per-residue (Å²): 129,66,74,77,46,71,52,71,40,43,54,50,29,60,51,68,48,80,42,57,50,52,24,28,45,35,37,30,23,69,34,58,42,26,29,37,33,36,38,50,25,32,54,90,44,73,75,41,27,52,23,63,32,58,28,23,51,62,64,41,29,62,55,40,34,55,29,38,52,45,20,23,76,82,52,24,38,46,28,26,25,76,39,52,69,72,67,42,20,18,48,58,49,40,64,24,36,62,70,54,43,27,71,61,58,46,81,62,43,57,86,77,34,53,93,64,37,75,52,24,28,47,60,40,48,41,55,53,32,42,76,70,77,44,44,75,75,68,65,67,73,27,38,27,42,45,29,37,53,48,52,47,97,87,30,37,54,42,56,49,76,82,56,22,48,56,63,38,39,40,27,33,33,28,64,29,44,24,30,41,40,37,21,24,22,47,52,55,63,55,81,68,62,58,88,52,46,38,40,33,39,40,35,34,29,69,46,74,80,86,54,92,80,30,58,34,51,63,59,41,74,54,39,35,51,18,47,50,48,37,52,51,54,44,62,74,74,94,129,65,74,78,46,71,52,71,40,43,55,48,29,61,50,68,48,78,42,59,50,52,24,26,46,35,38,31,24,69,34,57,44,26,30,38,33,36,38,50,26,32,55,90,44,74,76,40,28,53,23,63,32,58,28,23,50,64,64,40,29,62,55,42,35,56,27,38,52,45,20,23,75,80,51,25,38,46,28,27,26,76,39,52,69,72,66,42,20,21,50,57,50,40,64,23,37,63,69,55,42,28,71,60,57,45,82,62,46,57,85,77,34,52,92,62,36,76,54,23,31,49,58,41,48,44,54,51,32,41,75,70,78,44,46,73,76,67,65,66,72,27,39,27,43,44,29,37,54,46,53,47,99,86,32,37,54,41,55,48,77,83,54,22,49,56,64,37,39,41,26,33,33,28,64,30,46,24,30,41,40,38,21,26,23,45,53,57,62,54,82,69,62,56,87,52,47,38,40,32,38,39,36,34,27,70,45,75,81,86,54,91,81,31,58,35,51,63,59,42,73,53,39,37,52,18,44,50,49,36,52,52,56,43,62,72,73,94

Nearest PDB structures (foldseek):
  3oru-assembly1_A  TM=8.575E-01  e=2.688E-13  Ruegeria sp. TM1040
  3di4-assembly1_B  TM=8.070E-01  e=3.407E-13  Ruegeria pomeroyi DSS-3
  6e5c-assembly1_A  TM=5.321E-01  e=2.480E-01  synthetic construct
  7ani-assembly1_A  TM=4.668E-01  e=6.451E+00  Campylobacter jejuni
  8dak-assembly1_B  TM=3.051E-01  e=1.859E+00  Campylobacter jejuni

Radius of gyration: 21.76 Å; Cα contacts (8 Å, |Δi|>4): 1252; chains: 2; bounding box: 61×64×46 Å